Protein AF-A0A9J5XLP7-F1 (afdb_monomer_lite)

Foldseek 3Di:
DDDDPPPPVLVVLVVLLVVLVPDPDPVVNLVSLVPDQLPDLDLSSLVSLLSSLVSLLVCLVPPCVVPLLSLLVSLLNLLVSLLVNLVVVLPDDPPDPCPVSLVSSLVSLLSSLLSLLSSLLSLLVDALDPDPSSLVSVLSSLLSLLVSLVSLQVCLVVSPPCSVVSLVSSLSNLVSLLSSLLSLLVNDPLVVVVVVVVVVVVPPDPDDDSVNSSLSSLLSSLVSLLVQLLVCLVVVVPSVSSVVSSLVSNLVSLLSNLCVNVVVDLLLVSLLSLLCSLVVLLVVVCVQQVDPPHAQADLVNLLVSCVSSLVSLQSSLSSCLSCLVSCLVNVVSLVVSLVSLVVSLVVQCVDPSRVSNSVSSVPRPNVSSVSSVCSNQVDPVQDPVSVVVVVVVVPD

Sequence (396 aa):
MKKNSNSKSGRDLQSLVEAIKSSDVVENRVELLDELDFTCLDISQCKLNKTILHVAAKYLPSDISASLGQFLGLGAKAAVWCKKHLQMTLMSTQDSPEEEHSCLFYQLLLDLLGYSASIFAALTRYPIAVDKGLMSIIENFILEELNLIKDCILAVKAISSFGSDVQKIALEVLDALIRLCKVYSHGINWDSYLKMEEERKVMESEETDSADHVNKIMKFTVEKLCELGILAANDGGNLVSLINLSWKGVVNLLQLGKGSLAVKLNVGDIILTLISLANGSLRCATETWSSPLKEAVSAMEARRVFLPVKFYLINAVRIISQYPSEAFYVFKDIILSVIMISTFRIFLIKDEQLKFAGDAISEILEPTSFHMLNSFLNSAQVKSEQKFQILEWLFG

InterPro domains:
  IPR027902 Protein of unknown function DUF4487 [PF14868] (240-395)

Radius of gyration: 25.65 Å; chains: 1; bounding box: 80×45×67 Å

Structure (mmCIF, N/CA/C/O backbone):
data_AF-A0A9J5XLP7-F1
#
_entry.id   AF-A0A9J5XLP7-F1
#
loop_
_atom_site.group_PDB
_atom_site.id
_atom_site.type_symbol
_atom_site.label_atom_id
_atom_site.label_alt_id
_atom_site.label_comp_id
_atom_site.label_asym_id
_atom_site.label_entity_id
_atom_site.label_seq_id
_atom_site.pdbx_PDB_ins_code
_atom_site.Cartn_x
_atom_site.Cartn_y
_atom_site.Cartn_z
_atom_site.occupancy
_atom_site.B_iso_or_equiv
_atom_site.auth_seq_id
_atom_site.auth_comp_id
_atom_site.auth_asym_id
_atom_site.auth_atom_id
_atom_site.pdbx_PDB_model_num
ATOM 1 N N . MET A 1 1 ? 45.407 -32.196 -12.943 1.00 34.75 1 MET A N 1
ATOM 2 C CA . MET A 1 1 ? 45.695 -30.798 -13.339 1.00 34.75 1 MET A CA 1
ATOM 3 C C . MET A 1 1 ? 44.388 -30.131 -13.754 1.00 34.75 1 MET A C 1
ATOM 5 O O . MET A 1 1 ? 43.934 -30.338 -14.872 1.00 34.75 1 MET A O 1
ATOM 9 N N . LYS A 1 2 ? 43.732 -29.418 -12.828 1.00 30.59 2 LYS A N 1
ATOM 10 C CA . LYS A 1 2 ? 42.534 -28.613 -13.116 1.00 30.59 2 LYS A CA 1
ATOM 11 C C . LYS A 1 2 ? 42.984 -27.334 -13.834 1.00 30.59 2 LYS A C 1
ATOM 13 O O . LYS A 1 2 ? 43.807 -26.599 -13.297 1.00 30.59 2 LYS A O 1
ATOM 18 N N . LYS A 1 3 ? 42.501 -27.109 -15.060 1.00 29.84 3 LYS A N 1
ATOM 19 C CA . LYS A 1 3 ? 42.738 -25.874 -15.821 1.00 29.84 3 LYS A CA 1
ATOM 20 C C . LYS A 1 3 ? 41.876 -24.753 -15.234 1.00 29.84 3 LYS A C 1
ATOM 22 O O . LYS A 1 3 ? 40.657 -24.866 -15.218 1.00 29.84 3 LYS A O 1
ATOM 27 N N . ASN A 1 4 ? 42.539 -23.690 -14.785 1.00 32.94 4 ASN A N 1
ATOM 28 C CA . ASN A 1 4 ? 41.949 -22.397 -14.448 1.00 32.94 4 ASN A CA 1
ATOM 29 C C . ASN A 1 4 ? 41.184 -21.821 -15.650 1.00 32.94 4 ASN A C 1
ATOM 31 O O . ASN A 1 4 ? 41.800 -21.508 -16.668 1.00 32.94 4 ASN A O 1
ATOM 35 N N . SER A 1 5 ? 39.871 -21.633 -15.509 1.00 35.94 5 SER A N 1
ATOM 36 C CA . SER A 1 5 ? 39.011 -20.916 -16.463 1.00 35.94 5 SER A CA 1
ATOM 37 C C . SER A 1 5 ? 38.699 -19.465 -16.054 1.00 35.94 5 SER A C 1
ATOM 39 O O . SER A 1 5 ? 38.003 -18.774 -16.787 1.00 35.94 5 SER A O 1
ATOM 41 N N . ASN A 1 6 ? 39.247 -18.950 -14.945 1.00 37.62 6 ASN A N 1
ATOM 42 C CA . ASN A 1 6 ? 38.857 -17.641 -14.386 1.00 37.62 6 ASN A CA 1
ATOM 43 C C . ASN A 1 6 ? 39.620 -16.401 -14.909 1.00 37.62 6 ASN A C 1
ATOM 45 O O . ASN A 1 6 ? 39.414 -15.315 -14.383 1.00 37.62 6 ASN A O 1
ATOM 49 N N . SER A 1 7 ? 40.490 -16.497 -15.925 1.00 38.38 7 SER A N 1
ATOM 50 C CA . SER A 1 7 ? 41.328 -15.348 -16.356 1.00 38.38 7 SER A CA 1
ATOM 51 C C . SER A 1 7 ? 40.994 -14.736 -17.725 1.00 38.38 7 SER A C 1
ATOM 53 O O . SER A 1 7 ? 41.683 -13.804 -18.155 1.00 38.38 7 SER A O 1
ATOM 55 N N . LYS A 1 8 ? 39.962 -15.245 -18.417 1.00 35.22 8 LYS A N 1
ATOM 56 C CA . LYS A 1 8 ? 39.468 -14.667 -19.683 1.00 35.22 8 LYS A CA 1
ATOM 57 C C . LYS A 1 8 ? 38.352 -13.635 -19.475 1.00 35.22 8 LYS A C 1
ATOM 59 O O . LYS A 1 8 ? 38.455 -12.553 -20.031 1.00 35.22 8 LYS A O 1
ATOM 64 N N . SER A 1 9 ? 37.400 -13.907 -18.577 1.00 47.44 9 SER A N 1
ATOM 65 C CA . SER A 1 9 ? 36.249 -13.027 -18.298 1.00 47.44 9 SER A CA 1
ATOM 66 C C . SER A 1 9 ? 36.648 -11.576 -17.962 1.00 47.44 9 SER A C 1
ATOM 68 O O . SER A 1 9 ? 36.171 -10.638 -18.590 1.00 47.44 9 SER A O 1
ATOM 70 N N . GLY A 1 10 ? 37.618 -11.367 -17.061 1.00 38.34 10 GLY A N 1
ATOM 71 C CA . GLY A 1 10 ? 38.005 -10.018 -16.616 1.00 38.34 10 GLY A CA 1
ATOM 72 C C . GLY A 1 10 ? 38.679 -9.125 -17.671 1.00 38.34 10 GLY A C 1
ATOM 73 O O . GLY A 1 10 ? 38.619 -7.904 -17.553 1.00 38.34 10 GLY A O 1
ATOM 74 N N . ARG A 1 11 ? 39.319 -9.701 -18.701 1.00 43.03 11 ARG A N 1
ATOM 75 C CA . ARG A 1 11 ? 39.981 -8.920 -19.768 1.00 43.03 11 ARG A CA 1
ATOM 76 C C . ARG A 1 11 ? 38.990 -8.450 -20.826 1.00 43.03 11 ARG A C 1
ATOM 78 O O . ARG A 1 11 ? 39.068 -7.300 -21.248 1.00 43.03 11 ARG A O 1
ATOM 85 N N . ASP A 1 12 ? 38.043 -9.311 -21.178 1.00 53.69 12 ASP A N 1
ATOM 86 C CA . ASP A 1 12 ? 36.969 -8.975 -22.112 1.00 53.69 12 ASP A CA 1
ATOM 87 C C . ASP A 1 12 ? 36.039 -7.918 -21.475 1.00 53.69 12 ASP A C 1
ATOM 89 O O . ASP A 1 12 ? 35.707 -6.914 -22.103 1.00 53.69 12 ASP A O 1
ATOM 93 N N . LEU A 1 13 ? 35.767 -8.038 -20.169 1.00 49.53 13 LEU A N 1
ATOM 94 C CA . LEU A 1 13 ? 35.018 -7.058 -19.369 1.00 49.53 13 LEU A CA 1
ATOM 95 C C . LEU A 1 13 ? 35.656 -5.661 -19.326 1.00 49.53 13 LEU A C 1
ATOM 97 O O . LEU A 1 13 ? 34.969 -4.658 -19.516 1.00 49.53 13 LEU A O 1
ATOM 101 N N . GLN A 1 14 ? 36.967 -5.577 -19.090 1.00 51.94 14 GLN A N 1
ATOM 102 C CA . GLN A 1 14 ? 37.679 -4.297 -19.060 1.00 51.94 14 GLN A CA 1
ATOM 103 C C . GLN A 1 14 ? 37.631 -3.603 -20.431 1.00 51.94 14 GLN A C 1
ATOM 105 O O . GLN A 1 14 ? 37.423 -2.392 -20.499 1.00 51.94 14 GLN A O 1
ATOM 110 N N . SER A 1 15 ? 37.747 -4.377 -21.515 1.00 56.16 15 SER A N 1
ATOM 111 C CA . SER A 1 15 ? 37.652 -3.856 -22.881 1.00 56.16 15 SER A CA 1
ATOM 112 C C . SER A 1 15 ? 36.250 -3.337 -23.224 1.00 56.16 15 SER A C 1
ATOM 114 O O . SER A 1 15 ? 36.130 -2.297 -23.865 1.00 56.16 15 SER A O 1
ATOM 116 N N . LEU A 1 16 ? 35.193 -3.981 -22.716 1.00 52.00 16 LEU A N 1
ATOM 117 C CA . LEU A 1 16 ? 33.805 -3.523 -22.850 1.00 52.00 16 LEU A CA 1
ATOM 118 C C . LEU A 1 16 ? 33.543 -2.235 -22.061 1.00 52.00 16 LEU A C 1
ATOM 120 O O . LEU A 1 16 ? 32.919 -1.313 -22.575 1.00 52.00 16 LEU A O 1
ATOM 124 N N . VAL A 1 17 ? 34.072 -2.112 -20.840 1.00 53.03 17 VAL A N 1
ATOM 125 C CA . VAL A 1 17 ? 33.991 -0.862 -20.060 1.00 53.03 17 VAL A CA 1
ATOM 126 C C . VAL A 1 17 ? 34.725 0.280 -20.762 1.00 53.03 17 VAL A C 1
ATOM 128 O O . VAL A 1 17 ? 34.248 1.416 -20.762 1.00 53.03 17 VAL A O 1
ATOM 131 N N . GLU A 1 18 ? 35.882 0.004 -21.360 1.00 60.38 18 GLU A N 1
ATOM 132 C CA . GLU A 1 18 ? 36.626 0.981 -22.158 1.00 60.38 18 GLU A CA 1
ATOM 133 C C . GLU A 1 18 ? 35.895 1.329 -23.463 1.00 60.38 18 GLU A C 1
ATOM 135 O O . GLU A 1 18 ? 35.870 2.501 -23.839 1.00 60.38 18 GLU A O 1
ATOM 140 N N . ALA A 1 19 ? 35.203 0.376 -24.093 1.00 55.38 19 ALA A N 1
ATOM 141 C CA . ALA A 1 19 ? 34.330 0.614 -25.244 1.00 55.38 19 ALA A CA 1
ATOM 142 C C . ALA A 1 19 ? 33.112 1.491 -24.883 1.00 55.38 19 ALA A C 1
ATOM 144 O O . ALA A 1 19 ? 32.826 2.464 -25.578 1.00 55.38 19 ALA A O 1
ATOM 145 N N . ILE A 1 20 ? 32.455 1.235 -23.744 1.00 54.84 20 ILE A N 1
ATOM 146 C CA . ILE A 1 20 ? 31.345 2.060 -23.224 1.00 54.84 20 ILE A CA 1
ATOM 147 C C . ILE A 1 20 ? 31.816 3.494 -22.935 1.00 54.84 20 ILE A C 1
ATOM 149 O O . ILE A 1 20 ? 31.089 4.455 -23.188 1.00 54.84 20 ILE A O 1
ATOM 153 N N . LYS A 1 21 ? 33.042 3.654 -22.420 1.00 57.31 21 LYS A N 1
ATOM 154 C CA . LYS A 1 21 ? 33.645 4.967 -22.138 1.00 57.31 21 LYS A CA 1
ATOM 155 C C . LYS A 1 21 ? 34.105 5.717 -23.395 1.00 57.31 21 LYS A C 1
ATOM 157 O O . LYS A 1 21 ? 34.134 6.944 -23.348 1.00 57.31 21 LYS A O 1
ATOM 162 N N . SER A 1 22 ? 34.483 5.012 -24.464 1.00 57.22 22 SER A N 1
ATOM 163 C CA . SER A 1 22 ? 35.089 5.586 -25.682 1.00 57.22 22 SER A CA 1
ATOM 164 C C . SER A 1 22 ? 34.135 5.748 -26.869 1.00 57.22 22 SER A C 1
ATOM 166 O O . SER A 1 22 ? 34.460 6.473 -27.802 1.00 57.22 22 SER A O 1
ATOM 168 N N . SER A 1 23 ? 32.964 5.107 -26.858 1.00 51.25 23 SER A N 1
ATOM 169 C CA . SER A 1 23 ? 31.968 5.237 -27.929 1.00 51.25 23 SER A CA 1
ATOM 170 C C . SER A 1 23 ? 31.272 6.600 -27.869 1.00 51.25 23 SER A C 1
ATOM 172 O O . SER A 1 23 ? 30.665 6.909 -26.852 1.00 51.25 23 SER A O 1
ATOM 174 N N . ASP A 1 24 ? 31.311 7.423 -28.918 1.00 48.69 24 ASP A N 1
ATOM 175 C CA . ASP A 1 24 ? 30.721 8.781 -28.932 1.00 48.69 24 ASP A CA 1
ATOM 176 C C . ASP A 1 24 ? 29.215 8.829 -29.285 1.00 48.69 24 ASP A C 1
ATOM 178 O O . ASP A 1 24 ? 28.616 9.905 -29.302 1.00 48.69 24 ASP A O 1
ATOM 182 N N . VAL A 1 25 ? 28.567 7.679 -29.519 1.00 53.34 25 VAL A N 1
ATOM 183 C CA . VAL A 1 25 ? 27.153 7.591 -29.938 1.00 53.34 25 VAL A CA 1
ATOM 184 C C . VAL A 1 25 ? 26.311 6.894 -28.861 1.00 53.34 25 VAL A C 1
ATOM 186 O O . VAL A 1 25 ? 26.647 5.798 -28.416 1.00 53.34 25 VAL A O 1
ATOM 189 N N . VAL A 1 26 ? 25.212 7.530 -28.431 1.00 49.50 26 VAL A N 1
ATOM 190 C CA . VAL A 1 26 ? 24.311 7.031 -27.367 1.00 49.50 26 VAL A CA 1
ATOM 191 C C . VAL A 1 26 ? 23.694 5.674 -27.730 1.00 49.50 26 VAL A C 1
ATOM 193 O O . VAL A 1 26 ? 23.636 4.798 -26.874 1.00 49.50 26 VAL A O 1
ATOM 196 N N . GLU A 1 27 ? 23.318 5.468 -28.993 1.00 48.59 27 GLU A N 1
ATOM 197 C CA . GLU A 1 27 ? 22.730 4.214 -29.498 1.00 48.59 27 GLU A CA 1
ATOM 198 C C . GLU A 1 27 ? 23.698 3.024 -29.357 1.00 48.59 27 GLU A C 1
ATOM 200 O O . GLU A 1 27 ? 23.343 2.009 -28.763 1.00 48.59 27 GLU A O 1
ATOM 205 N N . ASN A 1 28 ? 24.967 3.197 -29.746 1.00 53.31 28 ASN A N 1
ATOM 206 C CA . ASN A 1 28 ? 25.999 2.158 -29.608 1.00 53.31 28 ASN A CA 1
ATOM 207 C C . ASN A 1 28 ? 26.301 1.807 -28.140 1.00 53.31 28 ASN A C 1
ATOM 209 O O . ASN A 1 28 ? 26.688 0.684 -27.834 1.00 53.31 28 ASN A O 1
ATOM 213 N N . ARG A 1 29 ? 26.162 2.761 -27.206 1.00 56.03 29 ARG A N 1
ATOM 214 C CA . ARG A 1 29 ? 26.349 2.489 -25.767 1.00 56.03 29 ARG A CA 1
ATOM 215 C C . ARG A 1 29 ? 25.221 1.643 -25.209 1.00 56.03 29 ARG A C 1
ATOM 217 O O . ARG A 1 29 ? 25.452 0.860 -24.302 1.00 56.03 29 ARG A O 1
ATOM 224 N N . VAL A 1 30 ? 24.019 1.829 -25.730 1.00 52.38 30 VAL A N 1
ATOM 225 C CA . VAL A 1 30 ? 22.803 1.181 -25.265 1.00 52.38 30 VAL A CA 1
ATOM 226 C C . VAL A 1 30 ? 22.701 -0.263 -25.771 1.00 52.38 30 VAL A C 1
ATOM 228 O O . VAL A 1 30 ? 22.331 -1.137 -24.994 1.00 52.38 30 VAL A O 1
ATOM 231 N N . GLU A 1 31 ? 23.130 -0.548 -27.003 1.00 52.91 31 GLU A N 1
ATOM 232 C CA . GLU A 1 31 ? 23.274 -1.933 -27.489 1.00 52.91 31 GLU A CA 1
ATOM 233 C C . GLU A 1 31 ? 24.318 -2.717 -26.679 1.00 52.91 31 GLU A C 1
ATOM 235 O O . GLU A 1 31 ? 24.058 -3.839 -26.249 1.00 52.91 31 GLU A O 1
ATOM 240 N N . LEU A 1 32 ? 25.459 -2.091 -26.357 1.00 55.84 32 LEU A N 1
ATOM 241 C CA . LEU A 1 32 ? 26.479 -2.692 -25.487 1.00 55.84 32 LEU A CA 1
ATOM 242 C C . LEU A 1 32 ? 25.958 -2.968 -24.067 1.00 55.84 32 LEU A C 1
ATOM 244 O O . LEU A 1 32 ? 26.428 -3.895 -23.415 1.00 55.84 32 LEU A O 1
ATOM 248 N N . LEU A 1 33 ? 24.998 -2.176 -23.577 1.00 56.09 33 LEU A N 1
ATOM 249 C CA . LEU A 1 33 ? 24.335 -2.403 -22.289 1.00 56.09 33 LEU A CA 1
ATOM 250 C C . LEU A 1 33 ? 23.369 -3.592 -22.328 1.00 56.09 33 LEU A C 1
ATOM 252 O O . LEU A 1 33 ? 23.168 -4.235 -21.297 1.00 56.09 33 LEU A O 1
ATOM 256 N N . ASP A 1 34 ? 22.797 -3.901 -23.492 1.00 53.22 34 ASP A N 1
ATOM 257 C CA . ASP A 1 34 ? 21.880 -5.025 -23.665 1.00 53.22 34 ASP A CA 1
ATOM 258 C C . ASP A 1 34 ? 22.597 -6.379 -23.759 1.00 53.22 34 ASP A C 1
ATOM 260 O O . ASP A 1 34 ? 22.034 -7.383 -23.311 1.00 53.22 34 ASP A O 1
ATOM 264 N N . GLU A 1 35 ? 23.841 -6.390 -24.256 1.00 54.59 35 GLU A N 1
ATOM 265 C CA . GLU A 1 35 ? 24.735 -7.560 -24.316 1.00 54.59 35 GLU A CA 1
ATOM 266 C C . GLU A 1 35 ? 25.366 -7.936 -22.961 1.00 54.59 35 GLU A C 1
ATOM 268 O O . GLU A 1 35 ? 25.962 -9.008 -22.819 1.00 54.59 35 GLU A O 1
ATOM 273 N N . LEU A 1 36 ? 25.253 -7.072 -21.946 1.00 59.09 36 LEU A N 1
ATOM 274 C CA . LEU A 1 36 ? 25.830 -7.311 -20.624 1.00 59.09 36 LEU A CA 1
ATOM 275 C C . LEU A 1 36 ? 24.938 -8.253 -19.814 1.00 59.09 36 LEU A C 1
ATOM 277 O O . LEU A 1 36 ? 24.008 -7.851 -19.115 1.00 59.09 36 LEU A O 1
ATOM 281 N N . ASP A 1 37 ? 25.255 -9.539 -19.912 1.00 60.75 37 ASP A N 1
ATOM 282 C CA . ASP A 1 37 ? 24.559 -10.592 -19.190 1.00 60.75 37 ASP A CA 1
ATOM 283 C C . ASP A 1 37 ? 24.890 -10.551 -17.687 1.00 60.75 37 ASP A C 1
ATOM 285 O O . ASP A 1 37 ? 26.028 -10.727 -17.242 1.00 60.75 37 ASP A O 1
ATOM 289 N N . PHE A 1 38 ? 23.858 -10.334 -16.872 1.00 66.12 38 PHE A N 1
ATOM 290 C CA . PHE A 1 38 ? 23.923 -10.295 -15.411 1.00 66.12 38 PHE A CA 1
ATOM 291 C C . PHE A 1 38 ? 23.969 -11.721 -14.820 1.00 66.12 38 PHE A C 1
ATOM 293 O O . PHE A 1 38 ? 23.089 -12.130 -14.062 1.00 66.12 38 PHE A O 1
ATOM 300 N N . THR A 1 39 ? 24.955 -12.537 -15.197 1.00 64.75 39 THR A N 1
ATOM 301 C CA . THR A 1 39 ? 24.981 -13.970 -14.830 1.00 64.75 39 THR A CA 1
ATOM 302 C C . THR A 1 39 ? 25.849 -14.288 -13.614 1.00 64.75 39 THR A C 1
ATOM 304 O O . THR A 1 39 ? 25.621 -15.296 -12.948 1.00 64.75 39 THR A O 1
ATOM 307 N N . CYS A 1 40 ? 26.836 -13.443 -13.309 1.00 68.38 40 CYS A N 1
ATOM 308 C CA . CYS A 1 40 ? 27.784 -13.643 -12.209 1.00 68.38 40 CYS A CA 1
ATOM 309 C C . CYS A 1 40 ? 27.429 -12.782 -10.986 1.00 68.38 40 CYS A C 1
ATOM 311 O O . CYS A 1 40 ? 26.752 -11.763 -11.099 1.00 68.38 40 CYS A O 1
ATOM 313 N N . LEU A 1 41 ? 27.885 -13.192 -9.802 1.00 76.88 41 LEU A N 1
ATOM 314 C CA . LEU A 1 41 ? 27.605 -12.520 -8.519 1.00 76.88 41 LEU A CA 1
ATOM 315 C C . LEU A 1 41 ? 28.893 -12.228 -7.754 1.00 76.88 41 LEU A C 1
ATOM 317 O O . LEU A 1 41 ? 28.895 -12.150 -6.535 1.00 76.88 41 LEU A O 1
ATOM 321 N N . ASP A 1 42 ? 30.015 -12.159 -8.460 1.00 81.00 42 ASP A N 1
ATOM 322 C CA . ASP A 1 42 ? 31.287 -11.829 -7.842 1.00 81.00 42 ASP A CA 1
ATOM 323 C C . ASP A 1 42 ? 31.488 -10.308 -7.757 1.00 81.00 42 ASP A C 1
ATOM 325 O O . ASP A 1 42 ? 30.785 -9.500 -8.376 1.00 81.00 42 ASP A O 1
ATOM 329 N N . ILE A 1 43 ? 32.515 -9.916 -7.006 1.00 83.38 43 ILE A N 1
ATOM 330 C CA . ILE A 1 43 ? 32.870 -8.512 -6.807 1.00 83.38 43 ILE A CA 1
ATOM 331 C C . ILE A 1 43 ? 33.185 -7.779 -8.121 1.00 83.38 43 ILE A C 1
ATOM 333 O O . ILE A 1 43 ? 32.970 -6.570 -8.214 1.00 83.38 43 ILE A O 1
ATOM 337 N N . SER A 1 44 ? 33.689 -8.478 -9.143 1.00 83.62 44 SER A N 1
ATOM 338 C CA . SER A 1 44 ? 34.012 -7.866 -10.434 1.00 83.62 44 SER A CA 1
ATOM 339 C C . SER A 1 44 ? 32.742 -7.509 -11.202 1.00 83.62 44 SER A C 1
ATOM 341 O O . SER A 1 44 ? 32.637 -6.391 -11.714 1.00 83.62 44 SER A O 1
ATOM 343 N N . GLN A 1 45 ? 31.736 -8.385 -11.160 1.00 83.56 45 GLN A N 1
ATOM 344 C CA . GLN A 1 45 ? 30.424 -8.123 -11.732 1.00 83.56 45 GLN A CA 1
ATOM 345 C C . GLN A 1 45 ? 29.706 -6.989 -10.990 1.00 83.56 45 GLN A C 1
ATOM 347 O O . GLN A 1 45 ? 29.136 -6.111 -11.632 1.00 83.56 45 GLN A O 1
ATOM 352 N N . CYS A 1 46 ? 29.798 -6.924 -9.657 1.00 87.06 46 CYS A N 1
ATOM 353 C CA . CYS A 1 46 ? 29.283 -5.783 -8.888 1.00 87.06 46 CYS A CA 1
ATOM 354 C C . CYS A 1 46 ? 29.886 -4.445 -9.349 1.00 87.06 46 CYS A C 1
ATOM 356 O O . CYS A 1 46 ? 29.157 -3.476 -9.568 1.00 87.06 46 CYS A O 1
ATOM 358 N N . LYS A 1 47 ? 31.215 -4.377 -9.532 1.00 86.88 47 LYS A N 1
ATOM 359 C CA . LYS A 1 47 ? 31.900 -3.155 -10.006 1.00 86.88 47 LYS A CA 1
ATOM 360 C C . LYS A 1 47 ? 31.456 -2.771 -11.418 1.00 86.88 47 LYS A C 1
ATOM 362 O O . LYS A 1 47 ? 31.260 -1.583 -11.698 1.00 86.88 47 LYS A O 1
ATOM 367 N N . LEU A 1 48 ? 31.286 -3.764 -12.288 1.00 84.62 48 LEU A N 1
ATOM 368 C CA . LEU A 1 48 ? 30.805 -3.563 -13.648 1.00 84.62 48 LEU A CA 1
ATOM 369 C C . LEU A 1 48 ? 29.379 -3.004 -13.654 1.00 84.62 48 LEU A C 1
ATOM 371 O O . LEU A 1 48 ? 29.158 -1.919 -14.189 1.00 84.62 48 LEU A O 1
ATOM 375 N N . ASN A 1 49 ? 28.443 -3.706 -13.015 1.00 87.00 49 ASN A N 1
ATOM 376 C CA . ASN A 1 49 ? 27.027 -3.336 -12.953 1.00 87.00 49 ASN A CA 1
ATOM 377 C C . ASN A 1 49 ? 26.845 -1.927 -12.385 1.00 87.00 49 ASN A C 1
ATOM 379 O O . ASN A 1 49 ? 26.062 -1.134 -12.902 1.00 87.00 49 ASN A O 1
ATOM 383 N N . LYS A 1 50 ? 27.643 -1.574 -11.374 1.00 88.50 50 LYS A N 1
ATOM 384 C CA . LYS A 1 50 ? 27.656 -0.227 -10.802 1.00 88.50 50 LYS A CA 1
ATOM 385 C C . LYS A 1 50 ? 28.111 0.828 -11.803 1.00 88.50 50 LYS A C 1
ATOM 387 O O . LYS A 1 50 ? 27.503 1.888 -11.915 1.00 88.50 50 LYS A O 1
ATOM 392 N N . THR A 1 51 ? 29.173 0.543 -12.553 1.00 87.31 51 THR A N 1
ATOM 393 C CA . THR A 1 51 ? 29.677 1.456 -13.590 1.00 87.31 51 THR A CA 1
ATOM 394 C C . THR A 1 51 ? 28.644 1.656 -14.696 1.00 87.31 51 THR A C 1
ATOM 396 O O . THR A 1 51 ? 28.403 2.788 -15.108 1.00 87.31 51 THR A O 1
ATOM 399 N N . ILE A 1 52 ? 28.007 0.570 -15.133 1.00 84.62 52 ILE A N 1
ATOM 400 C CA . ILE A 1 52 ? 26.920 0.570 -16.113 1.00 84.62 52 ILE A CA 1
ATOM 401 C C . ILE A 1 52 ? 25.767 1.469 -15.655 1.00 84.62 52 ILE A C 1
ATOM 403 O O . ILE A 1 52 ? 25.394 2.392 -16.380 1.00 84.62 52 ILE A O 1
ATOM 407 N N . LEU A 1 53 ? 25.240 1.248 -14.446 1.00 87.56 53 LEU A N 1
ATOM 408 C CA . LEU A 1 53 ? 24.119 2.032 -13.923 1.00 87.56 53 LEU A CA 1
ATOM 409 C C . LEU A 1 53 ? 24.476 3.510 -13.774 1.00 87.56 53 LEU A C 1
ATOM 411 O O . LEU A 1 53 ? 23.673 4.366 -14.133 1.00 87.56 53 LEU A O 1
ATOM 415 N N . HIS A 1 54 ? 25.692 3.836 -13.331 1.00 86.75 54 HIS A N 1
ATOM 416 C CA . HIS A 1 54 ? 26.146 5.225 -13.270 1.00 86.75 54 HIS A CA 1
ATOM 417 C C . HIS A 1 54 ? 26.215 5.897 -14.642 1.00 86.75 54 HIS A C 1
ATOM 419 O O . HIS A 1 54 ? 25.836 7.063 -14.775 1.00 86.75 54 HIS A O 1
ATOM 425 N N . VAL A 1 55 ? 26.695 5.187 -15.667 1.00 84.12 55 VAL A N 1
ATOM 426 C CA . VAL A 1 55 ? 26.683 5.702 -17.039 1.00 84.12 55 VAL A CA 1
ATOM 427 C C . VAL A 1 55 ? 25.239 5.927 -17.479 1.00 84.12 55 VAL A C 1
ATOM 429 O O . VAL A 1 55 ? 24.912 7.030 -17.909 1.00 84.12 55 VAL A O 1
ATOM 432 N N . ALA A 1 56 ? 24.356 4.945 -17.295 1.00 84.12 56 ALA A N 1
ATOM 433 C CA . ALA A 1 56 ? 22.953 5.065 -17.674 1.00 84.12 56 ALA A CA 1
ATOM 434 C C . ALA A 1 56 ? 22.250 6.242 -16.968 1.00 84.12 56 ALA A C 1
ATOM 436 O O . ALA A 1 56 ? 21.625 7.077 -17.623 1.00 84.12 56 ALA A O 1
ATOM 437 N N . ALA A 1 57 ? 22.427 6.373 -15.652 1.00 86.62 57 ALA A N 1
ATOM 438 C CA . ALA A 1 57 ? 21.870 7.459 -14.848 1.00 86.62 57 ALA A CA 1
ATOM 439 C C . ALA A 1 57 ? 22.349 8.843 -15.309 1.00 86.62 57 ALA A C 1
ATOM 441 O O . ALA A 1 57 ? 21.572 9.795 -15.310 1.00 86.62 57 ALA A O 1
ATOM 442 N N . LYS A 1 58 ? 23.608 8.965 -15.750 1.00 84.88 58 LYS A N 1
ATOM 443 C CA . LYS A 1 58 ? 24.157 10.220 -16.284 1.00 84.88 58 LYS A CA 1
ATOM 444 C C . LYS A 1 58 ? 23.484 10.650 -17.591 1.00 84.88 58 LYS A C 1
ATOM 446 O O . LYS A 1 58 ? 23.364 11.849 -17.833 1.00 84.88 58 LYS A O 1
ATOM 451 N N . TYR A 1 59 ? 23.076 9.701 -18.433 1.00 80.12 59 TYR A N 1
ATOM 452 C CA . TYR A 1 59 ? 22.463 9.992 -19.734 1.00 80.12 59 TYR A CA 1
ATOM 453 C C . TYR A 1 59 ? 20.940 10.129 -19.676 1.00 80.12 59 TYR A C 1
ATOM 455 O O . TYR A 1 59 ? 20.375 10.804 -20.533 1.00 80.12 59 TYR A O 1
ATOM 463 N N . LEU A 1 60 ? 20.299 9.602 -18.630 1.00 78.12 60 LEU A N 1
ATOM 464 C CA . LEU A 1 60 ? 18.851 9.668 -18.424 1.00 78.12 60 LEU A CA 1
ATOM 465 C C . LEU A 1 60 ? 18.227 11.087 -18.503 1.00 78.12 60 LEU A C 1
ATOM 467 O O . LEU A 1 60 ? 17.113 11.201 -19.006 1.00 78.12 60 LEU A O 1
ATOM 471 N N . PRO A 1 61 ? 18.880 12.181 -18.052 1.00 71.25 61 PRO A N 1
ATOM 472 C CA . PRO A 1 61 ? 18.328 13.537 -18.166 1.00 71.25 61 PRO A CA 1
ATOM 473 C C . PRO A 1 61 ? 18.364 14.139 -19.581 1.00 71.25 61 PRO A C 1
ATOM 475 O O . PRO A 1 61 ? 17.788 15.207 -19.784 1.00 71.25 61 PRO A O 1
ATOM 478 N N . SER A 1 62 ? 19.070 13.510 -20.526 1.00 71.56 62 SER A N 1
ATOM 479 C CA . SER A 1 62 ? 19.109 13.937 -21.936 1.00 71.56 62 SER A CA 1
ATOM 480 C C . SER A 1 62 ? 17.776 13.601 -22.627 1.00 71.56 62 SER A C 1
ATOM 482 O O . SER A 1 62 ? 16.938 12.924 -22.037 1.00 71.56 62 SER A O 1
ATOM 484 N N . ASP A 1 63 ? 17.526 14.064 -23.855 1.00 65.06 63 ASP A N 1
ATOM 485 C CA . ASP A 1 63 ? 16.339 13.625 -24.614 1.00 65.06 63 ASP A CA 1
ATOM 486 C C . ASP A 1 63 ? 16.432 12.111 -24.894 1.00 65.06 63 ASP A C 1
ATOM 488 O O . ASP A 1 63 ? 17.139 11.668 -25.797 1.00 65.06 63 ASP A O 1
ATOM 492 N N . ILE A 1 64 ? 15.784 11.314 -24.038 1.00 65.06 64 ILE A N 1
ATOM 493 C CA . ILE A 1 64 ? 15.824 9.844 -24.040 1.00 65.06 64 ILE A CA 1
ATOM 494 C C . ILE A 1 64 ? 14.679 9.224 -24.841 1.00 65.06 64 ILE A C 1
ATOM 496 O O . ILE A 1 64 ? 14.516 8.009 -24.802 1.00 65.06 64 ILE A O 1
ATOM 500 N N . SER A 1 65 ? 13.875 10.015 -25.556 1.00 66.50 65 SER A N 1
ATOM 501 C CA . SER A 1 65 ? 12.682 9.512 -26.257 1.00 66.50 65 SER A CA 1
ATOM 502 C C . SER A 1 65 ? 12.982 8.316 -27.174 1.00 66.50 65 SER A C 1
ATOM 504 O O . SER A 1 65 ? 12.230 7.344 -27.169 1.00 66.50 65 SER A O 1
ATOM 506 N N . ALA A 1 66 ? 14.121 8.334 -27.873 1.00 68.94 66 ALA A N 1
ATOM 507 C CA . ALA A 1 66 ? 14.561 7.252 -28.758 1.00 68.94 66 ALA A CA 1
ATOM 508 C C . ALA A 1 66 ? 15.196 6.039 -28.040 1.00 68.94 66 ALA A C 1
ATOM 510 O O . ALA A 1 66 ? 15.316 4.977 -28.642 1.00 68.94 66 ALA A O 1
ATOM 511 N N . SER A 1 67 ? 15.611 6.182 -26.774 1.00 78.12 67 SER A N 1
ATOM 512 C CA . SER A 1 67 ? 16.368 5.159 -26.021 1.00 78.12 67 SER A CA 1
ATOM 513 C C . SER A 1 67 ? 15.693 4.701 -24.717 1.00 78.12 67 SER A C 1
ATOM 515 O O . SER A 1 67 ? 16.262 3.957 -23.913 1.00 78.12 67 SER A O 1
ATOM 517 N N . LEU A 1 68 ? 14.460 5.156 -24.480 1.00 82.19 68 LEU A N 1
ATOM 518 C CA . LEU A 1 68 ? 13.721 4.920 -23.244 1.00 82.19 68 LEU A CA 1
ATOM 519 C C . LEU A 1 68 ? 13.486 3.427 -22.986 1.00 82.19 68 LEU A C 1
ATOM 521 O O . LEU A 1 68 ? 13.639 2.974 -21.852 1.00 82.19 68 LEU A O 1
ATOM 525 N N . GLY A 1 69 ? 13.162 2.660 -24.031 1.00 84.56 69 GLY A N 1
ATOM 526 C CA . GLY A 1 69 ? 12.941 1.217 -23.930 1.00 84.56 69 GLY A CA 1
ATOM 527 C C . GLY A 1 69 ? 14.156 0.477 -23.373 1.00 84.56 69 GLY A C 1
ATOM 528 O O . GLY A 1 69 ? 14.012 -0.395 -22.520 1.00 84.56 69 GLY A O 1
ATOM 529 N N . GLN A 1 70 ? 15.362 0.868 -23.774 1.00 85.00 70 GLN A N 1
ATOM 530 C CA . GLN A 1 70 ? 16.578 0.200 -23.329 1.00 85.00 70 GLN A CA 1
ATOM 531 C C . GLN A 1 70 ? 17.008 0.625 -21.921 1.00 85.00 70 GLN A C 1
ATOM 533 O O . GLN A 1 70 ? 17.483 -0.209 -21.156 1.00 85.00 70 GLN A O 1
ATOM 538 N N . PHE A 1 71 ? 16.781 1.883 -21.523 1.00 87.56 71 PHE A N 1
ATOM 539 C CA . PHE A 1 71 ? 16.960 2.290 -20.123 1.00 87.56 71 PHE A CA 1
ATOM 540 C C . PHE A 1 71 ? 16.029 1.504 -19.187 1.00 87.56 71 PHE A C 1
ATOM 542 O O . PHE A 1 71 ? 16.458 1.000 -18.148 1.00 87.56 71 PHE A O 1
ATOM 549 N N . LEU A 1 72 ? 14.766 1.332 -19.582 1.00 90.75 72 LEU A N 1
ATOM 550 C CA . LEU A 1 72 ? 13.809 0.510 -18.839 1.00 90.75 72 LEU A CA 1
ATOM 551 C C . LEU A 1 72 ? 14.226 -0.967 -18.806 1.00 90.75 72 LEU A C 1
ATOM 553 O O . LEU A 1 72 ? 14.177 -1.595 -17.749 1.00 90.75 72 LEU A O 1
ATOM 557 N N . GLY A 1 73 ? 14.671 -1.511 -19.942 1.00 90.19 73 GLY A N 1
ATOM 558 C CA . GLY A 1 73 ? 15.174 -2.881 -20.048 1.00 90.19 73 GLY A CA 1
ATOM 559 C C . GLY A 1 73 ? 16.380 -3.135 -19.142 1.00 90.19 73 GLY A C 1
ATOM 560 O O . GLY A 1 73 ? 16.399 -4.124 -18.405 1.00 90.19 73 GLY A O 1
ATOM 561 N N . LEU A 1 74 ? 17.344 -2.209 -19.123 1.00 89.50 74 LEU A N 1
ATOM 562 C CA . LEU A 1 74 ? 18.490 -2.242 -18.216 1.00 89.50 74 LEU A CA 1
ATOM 563 C C . LEU A 1 74 ? 18.042 -2.221 -16.752 1.00 89.50 74 LEU A C 1
ATOM 565 O O . LEU A 1 74 ? 18.500 -3.049 -15.966 1.00 89.50 74 LEU A O 1
ATOM 569 N N . GLY A 1 75 ? 17.139 -1.303 -16.394 1.00 92.62 75 GLY A N 1
ATOM 570 C CA . GLY A 1 75 ? 16.583 -1.213 -15.045 1.00 92.62 75 GLY A CA 1
ATOM 571 C C . GLY A 1 75 ? 15.922 -2.520 -14.605 1.00 92.62 75 GLY A C 1
ATOM 572 O O . GLY A 1 75 ? 16.193 -3.007 -13.511 1.00 92.62 75 GLY A O 1
ATOM 573 N N . ALA A 1 76 ? 15.131 -3.148 -15.481 1.00 94.19 76 ALA A N 1
ATOM 574 C CA . ALA A 1 76 ? 14.451 -4.408 -15.185 1.00 94.19 76 ALA A CA 1
ATOM 575 C C . ALA A 1 76 ? 15.445 -5.564 -14.978 1.00 94.19 76 ALA A C 1
ATOM 577 O O . ALA A 1 76 ? 15.354 -6.300 -13.994 1.00 94.19 76 ALA A O 1
ATOM 578 N N . LYS A 1 77 ? 16.440 -5.699 -15.868 1.00 91.94 77 LYS A N 1
ATOM 579 C CA . LYS A 1 77 ? 17.514 -6.701 -15.740 1.00 91.94 77 LYS A CA 1
ATOM 580 C C . LYS A 1 77 ? 18.303 -6.505 -14.441 1.00 91.94 77 LYS A C 1
ATOM 582 O O . LYS A 1 77 ? 18.543 -7.471 -13.712 1.00 91.94 77 LYS A O 1
ATOM 587 N N . ALA A 1 78 ? 18.658 -5.259 -14.126 1.00 92.56 78 ALA A N 1
ATOM 588 C CA . ALA A 1 78 ? 19.362 -4.911 -12.899 1.00 92.56 78 ALA A CA 1
ATOM 589 C C . ALA A 1 78 ? 18.521 -5.225 -11.652 1.00 92.56 78 ALA A C 1
ATOM 591 O O . ALA A 1 78 ? 19.060 -5.785 -10.699 1.00 92.56 78 ALA A O 1
ATOM 592 N N . ALA A 1 79 ? 17.208 -4.966 -11.672 1.00 95.75 79 ALA A N 1
ATOM 593 C CA . ALA A 1 79 ? 16.309 -5.291 -10.566 1.00 95.75 79 ALA A CA 1
ATOM 594 C C . ALA A 1 79 ? 16.241 -6.797 -10.287 1.00 95.75 79 ALA A C 1
ATOM 596 O O . ALA A 1 79 ? 16.427 -7.229 -9.146 1.00 95.75 79 ALA A O 1
ATOM 597 N N . VAL A 1 80 ? 16.081 -7.611 -11.335 1.00 94.25 80 VAL A N 1
ATOM 598 C CA . VAL A 1 80 ? 16.095 -9.078 -11.228 1.00 94.25 80 VAL A CA 1
ATOM 599 C C . VAL A 1 80 ? 17.428 -9.582 -10.673 1.00 94.25 80 VAL A C 1
ATOM 601 O O . VAL A 1 80 ? 17.455 -10.473 -9.818 1.00 94.25 80 VAL A O 1
ATOM 604 N N . TRP A 1 81 ? 18.546 -9.027 -11.145 1.00 93.62 81 TRP A N 1
ATOM 605 C CA . TRP A 1 81 ? 19.866 -9.417 -10.663 1.00 93.62 81 TRP A CA 1
ATOM 606 C C . TRP A 1 81 ? 20.091 -9.009 -9.206 1.00 93.62 81 TRP A C 1
ATOM 608 O O . TRP A 1 81 ? 20.493 -9.848 -8.401 1.00 93.62 81 TRP A O 1
ATOM 618 N N . CYS A 1 82 ? 19.772 -7.765 -8.841 1.00 94.69 82 CYS A N 1
ATOM 619 C CA . CYS A 1 82 ? 19.890 -7.264 -7.473 1.00 94.69 82 CYS A CA 1
ATOM 620 C C . CYS A 1 82 ? 19.026 -8.071 -6.508 1.00 94.69 82 CYS A C 1
ATOM 622 O O . CYS A 1 82 ? 19.485 -8.397 -5.419 1.00 94.69 82 CYS A O 1
ATOM 624 N N . LYS A 1 83 ? 17.821 -8.472 -6.919 1.00 94.25 83 LYS A N 1
ATOM 625 C CA . LYS A 1 83 ? 16.954 -9.352 -6.134 1.00 94.25 83 LYS A CA 1
ATOM 626 C C . LYS A 1 83 ? 17.618 -10.698 -5.841 1.00 94.25 83 LYS A C 1
ATOM 628 O O . LYS A 1 83 ? 17.670 -11.122 -4.688 1.00 94.25 83 LYS A O 1
ATOM 633 N N . LYS A 1 84 ? 18.147 -11.366 -6.872 1.00 91.56 84 LYS A N 1
ATOM 634 C CA . LYS A 1 84 ? 18.858 -12.645 -6.706 1.00 91.56 84 LYS A CA 1
ATOM 635 C C . LYS A 1 84 ? 20.078 -12.471 -5.806 1.00 91.56 84 LYS A C 1
ATOM 637 O O . LYS A 1 84 ? 20.276 -13.252 -4.880 1.00 91.56 84 LYS A O 1
ATOM 642 N N . HIS A 1 85 ? 20.876 -11.438 -6.059 1.00 91.19 85 HIS A N 1
ATOM 643 C CA . HIS A 1 85 ? 22.085 -11.178 -5.293 1.00 91.19 85 HIS A CA 1
ATOM 644 C C . HIS A 1 85 ? 21.762 -10.892 -3.825 1.00 91.19 85 HIS A C 1
ATOM 646 O O . HIS A 1 85 ? 22.340 -11.536 -2.960 1.00 91.19 85 HIS A O 1
ATOM 652 N N . LEU A 1 86 ? 20.756 -10.061 -3.538 1.00 92.06 86 LEU A N 1
ATOM 653 C CA . LEU A 1 86 ? 20.304 -9.786 -2.175 1.00 92.06 86 LEU A CA 1
ATOM 654 C C . LEU A 1 86 ? 19.987 -11.079 -1.414 1.00 92.06 86 LEU A C 1
ATOM 656 O O . LEU A 1 86 ? 20.459 -11.263 -0.298 1.00 92.06 86 LEU A O 1
ATOM 660 N N . GLN A 1 87 ? 19.243 -12.003 -2.026 1.00 90.38 87 GLN A N 1
ATOM 661 C CA . GLN A 1 87 ? 18.924 -13.289 -1.400 1.00 90.38 87 GLN A CA 1
ATOM 662 C C . GLN A 1 87 ? 20.181 -14.109 -1.083 1.00 90.38 87 GLN A C 1
ATOM 664 O O . GLN A 1 87 ? 20.284 -14.673 0.002 1.00 90.38 87 GLN A O 1
ATOM 669 N N . MET A 1 88 ? 21.151 -14.150 -1.998 1.00 87.12 88 MET A N 1
ATOM 670 C CA . MET A 1 88 ? 22.401 -14.883 -1.784 1.00 87.12 88 MET A CA 1
ATOM 671 C C . MET A 1 88 ? 23.296 -14.233 -0.729 1.00 87.12 88 MET A C 1
ATOM 673 O O . MET A 1 88 ? 23.828 -14.951 0.113 1.00 87.12 88 MET A O 1
ATOM 677 N N . THR A 1 89 ? 23.402 -12.903 -0.715 1.00 86.50 89 THR A N 1
ATOM 678 C CA . THR A 1 89 ? 24.145 -12.154 0.310 1.00 86.50 89 THR A CA 1
ATOM 679 C C . THR A 1 89 ? 23.540 -12.347 1.700 1.00 86.50 89 THR A C 1
ATOM 681 O O . THR A 1 89 ? 24.268 -12.425 2.680 1.00 86.50 89 THR A O 1
ATOM 684 N N . LEU A 1 90 ? 22.214 -12.464 1.811 1.00 85.56 90 LEU A N 1
ATOM 685 C CA . LEU A 1 90 ? 21.550 -12.737 3.091 1.00 85.56 90 LEU A CA 1
ATOM 686 C C . LEU A 1 90 ? 21.711 -14.192 3.558 1.00 85.56 90 LEU A C 1
ATOM 688 O O . LEU A 1 90 ? 21.571 -14.469 4.748 1.00 85.56 90 LEU A O 1
ATOM 692 N N . MET A 1 91 ? 21.964 -15.124 2.635 1.00 82.00 91 MET A N 1
ATOM 693 C CA . MET A 1 91 ? 22.132 -16.548 2.931 1.00 82.00 91 MET A CA 1
ATOM 694 C C . MET A 1 91 ? 23.579 -16.952 3.242 1.00 82.00 91 MET A C 1
ATOM 696 O O . MET A 1 91 ? 23.778 -18.042 3.786 1.00 82.00 91 MET A O 1
ATOM 700 N N . SER A 1 92 ? 24.588 -16.136 2.914 1.00 72.88 92 SER A N 1
ATOM 701 C CA . SER A 1 92 ? 25.973 -16.438 3.283 1.00 72.88 92 SER A CA 1
ATOM 702 C C . SER A 1 92 ? 26.216 -16.133 4.770 1.00 72.88 92 SER A C 1
ATOM 704 O O . SER A 1 92 ? 25.923 -15.059 5.287 1.00 72.88 92 SER A O 1
ATOM 706 N N . THR A 1 93 ? 26.670 -17.143 5.513 1.00 54.47 93 THR A N 1
ATOM 707 C CA . THR A 1 93 ? 26.906 -17.081 6.965 1.00 54.47 93 THR A CA 1
ATOM 708 C C . THR A 1 93 ? 28.026 -16.097 7.328 1.00 54.47 93 THR A C 1
ATOM 710 O O . THR A 1 93 ? 29.043 -16.063 6.644 1.00 54.47 93 THR A O 1
ATOM 713 N N . GLN A 1 94 ? 27.853 -15.379 8.447 1.00 50.22 94 GLN A N 1
ATOM 714 C CA . GLN A 1 94 ? 28.621 -14.230 8.983 1.00 50.22 94 GLN A CA 1
ATOM 715 C C . GLN A 1 94 ? 30.168 -14.324 9.080 1.00 50.22 94 GLN A C 1
ATOM 717 O O . GLN A 1 94 ? 30.783 -13.347 9.494 1.00 50.22 94 GLN A O 1
ATOM 722 N N . ASP A 1 95 ? 30.818 -15.419 8.676 1.00 46.12 95 ASP A N 1
ATOM 723 C CA . ASP A 1 95 ? 32.253 -15.672 8.905 1.00 46.12 95 ASP A CA 1
ATOM 724 C C . ASP A 1 95 ? 33.057 -15.848 7.601 1.00 46.12 95 ASP A C 1
ATOM 726 O O . ASP A 1 95 ? 33.757 -16.842 7.395 1.00 46.12 95 ASP A O 1
ATOM 730 N N . SER A 1 96 ? 32.969 -14.887 6.683 1.00 51.00 96 SER A N 1
ATOM 731 C CA . SER A 1 96 ? 33.760 -14.891 5.447 1.00 51.00 96 SER A CA 1
ATOM 732 C C . SER A 1 96 ? 34.243 -13.473 5.097 1.00 51.00 96 SER A C 1
ATOM 734 O O . SER A 1 96 ? 33.597 -12.503 5.494 1.00 51.00 96 SER A O 1
ATOM 736 N N . PRO A 1 97 ? 35.373 -13.301 4.371 1.00 48.72 97 PRO A N 1
ATOM 737 C CA . PRO A 1 97 ? 35.911 -12.004 3.917 1.00 48.72 97 PRO A CA 1
ATOM 738 C C . PRO A 1 97 ? 35.011 -11.252 2.897 1.00 48.72 97 PRO A C 1
ATOM 740 O O . PRO A 1 97 ? 35.486 -10.486 2.063 1.00 48.72 97 PRO A O 1
ATOM 743 N N . GLU A 1 98 ? 33.697 -11.462 2.969 1.00 60.81 98 GLU A N 1
ATOM 744 C CA . GLU A 1 98 ? 32.615 -10.965 2.115 1.00 60.81 98 GLU A CA 1
ATOM 745 C C . GLU A 1 98 ? 32.120 -9.548 2.457 1.00 60.81 98 GLU A C 1
ATOM 747 O O . GLU A 1 98 ? 31.214 -9.045 1.789 1.00 60.81 98 GLU A O 1
ATOM 752 N N . GLU A 1 99 ? 32.693 -8.868 3.453 1.00 71.69 99 GLU A N 1
ATOM 753 C CA . GLU A 1 99 ? 32.207 -7.551 3.890 1.00 71.69 99 GLU A CA 1
ATOM 754 C C . GLU A 1 99 ? 32.402 -6.464 2.815 1.00 71.69 99 GLU A C 1
ATOM 756 O O . GLU A 1 99 ? 31.478 -5.699 2.538 1.00 71.69 99 GLU A O 1
ATOM 761 N N . GLU A 1 100 ? 33.552 -6.442 2.123 1.00 79.62 100 GLU A N 1
ATOM 762 C CA . GLU A 1 100 ? 33.804 -5.487 1.027 1.00 79.62 100 GLU A CA 1
ATOM 763 C C . GLU A 1 100 ? 32.855 -5.731 -0.157 1.00 79.62 100 GLU A C 1
ATOM 765 O O . GLU A 1 100 ? 32.316 -4.788 -0.742 1.00 79.62 100 GLU A O 1
ATOM 770 N N . HIS A 1 101 ? 32.615 -7.002 -0.496 1.00 86.00 101 HIS A N 1
ATOM 771 C CA . HIS A 1 101 ? 31.707 -7.367 -1.579 1.00 86.00 101 HIS A CA 1
ATOM 772 C C . HIS A 1 101 ? 30.259 -6.986 -1.247 1.00 86.00 101 HIS A C 1
ATOM 774 O O . HIS A 1 101 ? 29.588 -6.367 -2.073 1.00 86.00 101 HIS A O 1
ATOM 780 N N . SER A 1 102 ? 29.815 -7.280 -0.026 1.00 86.31 102 SER A N 1
ATOM 781 C CA . SER A 1 102 ? 28.477 -6.938 0.458 1.00 86.31 102 SER A CA 1
ATOM 782 C C . SER A 1 102 ? 28.264 -5.425 0.484 1.00 86.31 102 SER A C 1
ATOM 784 O O . SER A 1 102 ? 27.258 -4.941 -0.027 1.00 86.31 102 SER A O 1
ATOM 786 N N . CYS A 1 103 ? 29.235 -4.651 0.982 1.00 88.50 103 CYS A N 1
ATOM 787 C CA . CYS A 1 103 ? 29.168 -3.187 0.959 1.00 88.50 103 CYS A CA 1
ATOM 788 C C . CYS A 1 103 ? 29.072 -2.639 -0.470 1.00 88.50 103 CYS A C 1
ATOM 790 O O . CYS A 1 103 ? 28.267 -1.749 -0.750 1.00 88.50 103 CYS A O 1
ATOM 792 N N . LEU A 1 104 ? 29.873 -3.178 -1.395 1.00 90.25 104 LEU A N 1
ATOM 793 C CA . LEU A 1 104 ? 29.807 -2.786 -2.799 1.00 90.25 104 LEU A CA 1
ATOM 794 C C . LEU A 1 104 ? 28.439 -3.115 -3.413 1.00 90.25 104 LEU A C 1
ATOM 796 O O . LEU A 1 104 ? 27.899 -2.292 -4.154 1.00 90.25 104 LEU A O 1
ATOM 800 N N . PHE A 1 105 ? 27.892 -4.292 -3.109 1.00 91.88 105 PHE A N 1
ATOM 801 C CA . PHE A 1 105 ? 26.575 -4.709 -3.569 1.00 91.88 105 PHE A CA 1
ATOM 802 C C . PHE A 1 105 ? 25.465 -3.797 -3.027 1.00 91.88 105 PHE A C 1
ATOM 804 O O . PHE A 1 105 ? 24.633 -3.336 -3.804 1.00 91.88 105 PHE A O 1
ATOM 811 N N . TYR A 1 106 ? 25.465 -3.466 -1.734 1.00 92.88 106 TYR A N 1
ATOM 812 C CA . TYR A 1 106 ? 24.453 -2.568 -1.172 1.00 92.88 106 TYR A CA 1
ATOM 813 C C . TYR A 1 106 ? 24.547 -1.154 -1.744 1.00 92.88 106 TYR A C 1
ATOM 815 O O . TYR A 1 106 ? 23.519 -0.532 -1.999 1.00 92.88 106 TYR A O 1
ATOM 823 N N . GLN A 1 107 ? 25.752 -0.665 -2.045 1.00 93.38 107 GLN A N 1
ATOM 824 C CA . GLN A 1 107 ? 25.893 0.598 -2.763 1.00 93.38 107 GLN A CA 1
ATOM 825 C C . GLN A 1 107 ? 25.314 0.514 -4.182 1.00 93.38 107 GLN A C 1
ATOM 827 O O . GLN A 1 107 ? 24.598 1.415 -4.599 1.00 93.38 107 GLN A O 1
ATOM 832 N N . LEU A 1 108 ? 25.578 -0.577 -4.904 1.00 94.00 108 LEU A N 1
ATOM 833 C CA . LEU A 1 108 ? 24.979 -0.832 -6.215 1.00 94.00 108 LEU A CA 1
ATOM 834 C C . LEU A 1 108 ? 23.442 -0.893 -6.143 1.00 94.00 108 LEU A C 1
ATOM 836 O O . LEU A 1 108 ? 22.765 -0.362 -7.019 1.00 94.00 108 LEU A O 1
ATOM 840 N N . LEU A 1 109 ? 22.888 -1.502 -5.092 1.00 95.69 109 LEU A N 1
ATOM 841 C CA . LEU A 1 109 ? 21.448 -1.541 -4.848 1.00 95.69 109 LEU A CA 1
ATOM 842 C C . LEU A 1 109 ? 20.871 -0.132 -4.643 1.00 95.69 109 LEU A C 1
ATOM 844 O O . LEU A 1 109 ? 19.840 0.189 -5.226 1.00 95.69 109 LEU A O 1
ATOM 848 N N . LEU A 1 110 ? 21.541 0.723 -3.865 1.00 96.06 110 LEU A N 1
ATOM 849 C CA . LEU A 1 110 ? 21.144 2.127 -3.708 1.00 96.06 110 LEU A CA 1
ATOM 850 C C . LEU A 1 110 ? 21.189 2.886 -5.039 1.00 96.06 110 LEU A C 1
ATOM 852 O O . LEU A 1 110 ? 20.251 3.619 -5.354 1.00 96.06 110 LEU A O 1
ATOM 856 N N . ASP A 1 111 ? 22.249 2.683 -5.826 1.00 95.56 111 ASP A N 1
ATOM 857 C CA . ASP A 1 111 ? 22.418 3.327 -7.130 1.00 95.56 111 ASP A CA 1
ATOM 858 C C . ASP A 1 111 ? 21.300 2.897 -8.102 1.00 95.56 111 ASP A C 1
ATOM 860 O O . ASP A 1 111 ? 20.753 3.734 -8.823 1.00 95.56 111 ASP A O 1
ATOM 864 N N . LEU A 1 112 ? 20.901 1.617 -8.077 1.00 96.75 112 LEU A N 1
ATOM 865 C CA . LEU A 1 112 ? 19.770 1.096 -8.850 1.00 96.75 112 LEU A CA 1
ATOM 866 C C . LEU A 1 112 ? 18.438 1.717 -8.418 1.00 96.75 112 LEU A C 1
ATOM 868 O O . LEU A 1 112 ? 17.697 2.202 -9.266 1.00 96.75 112 LEU A O 1
ATOM 872 N N . LEU A 1 113 ? 18.135 1.745 -7.119 1.00 97.50 113 LEU A N 1
ATOM 873 C CA . LEU A 1 113 ? 16.881 2.330 -6.633 1.00 97.50 113 LEU A CA 1
ATOM 874 C C . LEU A 1 113 ? 16.810 3.829 -6.986 1.00 97.50 113 LEU A C 1
ATOM 876 O O . LEU A 1 113 ? 15.792 4.316 -7.476 1.00 97.50 113 LEU A O 1
ATOM 880 N N . GLY A 1 114 ? 17.913 4.570 -6.837 1.00 96.88 114 GLY A N 1
ATOM 881 C CA . GLY A 1 114 ? 17.987 5.971 -7.269 1.00 96.88 114 GLY A CA 1
ATOM 882 C C . GLY A 1 114 ? 17.804 6.152 -8.781 1.00 96.88 114 GLY A C 1
ATOM 883 O O . GLY A 1 114 ? 17.134 7.090 -9.233 1.00 96.88 114 GLY A O 1
ATOM 884 N N . TYR A 1 115 ? 18.347 5.228 -9.574 1.00 94.94 115 TYR A N 1
ATOM 885 C CA . TYR A 1 115 ? 18.126 5.170 -11.014 1.00 94.94 115 TYR A CA 1
ATOM 886 C C . TYR A 1 115 ? 16.646 4.931 -11.354 1.00 94.94 115 TYR A C 1
ATOM 888 O O . TYR A 1 115 ? 16.080 5.683 -12.151 1.00 94.94 115 TYR A O 1
ATOM 896 N N . SER A 1 116 ? 15.982 3.985 -10.687 1.00 96.88 116 SER A N 1
ATOM 897 C CA . SER A 1 116 ? 14.557 3.687 -10.875 1.00 96.88 116 SER A CA 1
ATOM 898 C C . SER A 1 116 ? 13.655 4.876 -10.532 1.00 96.88 116 SER A C 1
ATOM 900 O O . SER A 1 116 ? 12.765 5.227 -11.313 1.00 96.88 116 SER A O 1
ATOM 902 N N . ALA A 1 117 ? 13.926 5.581 -9.428 1.00 96.62 117 ALA A N 1
ATOM 903 C CA . ALA A 1 117 ? 13.213 6.814 -9.082 1.00 96.62 117 ALA A CA 1
ATOM 904 C C . ALA A 1 117 ? 13.352 7.883 -10.182 1.00 96.62 117 ALA A C 1
ATOM 906 O O . ALA A 1 117 ? 12.380 8.557 -10.542 1.00 96.62 117 ALA A O 1
ATOM 907 N N . SER A 1 118 ? 14.554 8.009 -10.749 1.00 93.50 118 SER A N 1
ATOM 908 C CA . SER A 1 118 ? 14.842 8.952 -11.831 1.00 93.50 118 SER A CA 1
ATOM 909 C C . SER A 1 118 ? 14.136 8.564 -13.133 1.00 93.50 118 SER A C 1
ATOM 911 O O . SER A 1 118 ? 13.615 9.445 -13.820 1.00 93.50 118 SER A O 1
ATOM 913 N N . ILE A 1 119 ? 14.045 7.266 -13.452 1.00 93.00 119 ILE A N 1
ATOM 914 C CA . ILE A 1 119 ? 13.272 6.776 -14.602 1.00 93.00 119 ILE A CA 1
ATOM 915 C C . ILE A 1 119 ? 11.800 7.130 -14.432 1.00 93.00 119 ILE A C 1
ATOM 917 O O . ILE A 1 119 ? 11.211 7.703 -15.345 1.00 93.00 119 ILE A O 1
ATOM 921 N N . PHE A 1 120 ? 11.192 6.831 -13.281 1.00 94.81 120 PHE A N 1
ATOM 922 C CA . PHE A 1 120 ? 9.780 7.150 -13.058 1.00 94.81 120 PHE A CA 1
ATOM 923 C C . PHE A 1 120 ? 9.517 8.652 -13.169 1.00 94.81 120 PHE A C 1
ATOM 925 O O . PHE A 1 120 ? 8.533 9.059 -13.787 1.00 94.81 120 PHE A O 1
ATOM 932 N N . ALA A 1 121 ? 10.425 9.486 -12.653 1.00 91.94 121 ALA A N 1
ATOM 933 C CA . ALA A 1 121 ? 10.357 10.931 -12.837 1.00 91.94 121 ALA A CA 1
ATOM 934 C C . ALA A 1 121 ? 10.453 11.336 -14.319 1.00 91.94 121 ALA A C 1
ATOM 936 O O . ALA A 1 121 ? 9.686 12.190 -14.763 1.00 91.94 121 ALA A O 1
ATOM 937 N N . ALA A 1 122 ? 11.340 10.721 -15.103 1.00 89.25 122 ALA A N 1
ATOM 938 C CA . ALA A 1 122 ? 11.446 10.977 -16.537 1.00 89.25 122 ALA A CA 1
ATOM 939 C C . ALA A 1 122 ? 10.175 10.546 -17.287 1.00 89.25 122 ALA A C 1
ATOM 941 O O . ALA A 1 122 ? 9.636 11.336 -18.059 1.00 89.25 122 ALA A O 1
ATOM 942 N N . LEU A 1 123 ? 9.636 9.357 -16.990 1.00 90.75 123 LEU A N 1
ATOM 943 C CA . LEU A 1 123 ? 8.401 8.830 -17.578 1.00 90.75 123 LEU A CA 1
ATOM 944 C C . LEU A 1 123 ? 7.194 9.748 -17.365 1.00 90.75 123 LEU A C 1
ATOM 946 O O . LEU A 1 123 ? 6.333 9.811 -18.235 1.00 90.75 123 LEU A O 1
ATOM 950 N N . THR A 1 124 ? 7.143 10.519 -16.272 1.00 90.75 124 THR A N 1
ATOM 951 C CA . THR A 1 124 ? 6.061 11.504 -16.071 1.00 90.75 124 THR A CA 1
ATOM 952 C C . THR A 1 124 ? 6.025 12.618 -17.122 1.00 90.75 124 THR A C 1
ATOM 954 O O . THR A 1 124 ? 5.006 13.291 -17.258 1.00 90.75 124 THR A O 1
ATOM 957 N N . ARG A 1 125 ? 7.121 12.837 -17.857 1.00 85.75 125 ARG A N 1
ATOM 958 C CA . ARG A 1 125 ? 7.220 13.863 -18.906 1.00 85.75 125 ARG A CA 1
ATOM 959 C C . ARG A 1 125 ? 6.834 13.335 -20.284 1.00 85.75 125 ARG A C 1
ATOM 961 O O . ARG A 1 125 ? 6.632 14.139 -21.190 1.00 85.75 125 ARG A O 1
ATOM 968 N N . TYR A 1 126 ? 6.733 12.017 -20.441 1.00 79.44 126 TYR A N 1
ATOM 969 C CA . TYR A 1 126 ? 6.385 11.387 -21.705 1.00 79.44 126 TYR A CA 1
ATOM 970 C C . TYR A 1 126 ? 4.898 11.012 -21.694 1.00 79.44 126 TYR A C 1
ATOM 972 O O . TYR A 1 126 ? 4.444 10.353 -20.754 1.00 79.44 126 TYR A O 1
ATOM 980 N N . PRO A 1 127 ? 4.114 11.447 -22.698 1.00 68.38 127 PRO A N 1
ATOM 981 C CA . PRO A 1 127 ? 2.719 11.043 -22.812 1.00 68.38 127 PRO A CA 1
ATOM 982 C C . PRO A 1 127 ? 2.615 9.523 -22.971 1.00 68.38 127 PRO A C 1
ATOM 984 O O . PRO A 1 127 ? 3.578 8.864 -23.364 1.00 68.38 127 PRO A O 1
ATOM 987 N N . ILE A 1 128 ? 1.434 8.979 -22.672 1.00 70.00 128 ILE A N 1
ATOM 988 C CA . ILE A 1 128 ? 1.144 7.551 -22.833 1.00 70.00 128 ILE A CA 1
ATOM 989 C C . ILE A 1 128 ? 1.470 7.168 -24.278 1.00 70.00 128 ILE A C 1
ATOM 991 O O . ILE A 1 128 ? 0.878 7.702 -25.218 1.00 70.00 128 ILE A O 1
ATOM 995 N N . ALA A 1 129 ? 2.476 6.313 -24.446 1.00 62.19 129 ALA A N 1
ATOM 996 C CA . ALA A 1 129 ? 2.985 5.966 -25.759 1.00 62.19 129 ALA A CA 1
ATOM 997 C C . ALA A 1 129 ? 1.944 5.132 -26.518 1.00 62.19 129 ALA A C 1
ATOM 999 O O . ALA A 1 129 ? 1.360 4.202 -25.965 1.00 62.19 129 ALA A O 1
ATOM 1000 N N . VAL A 1 130 ? 1.744 5.442 -27.803 1.00 60.97 130 VAL A N 1
ATOM 1001 C CA . VAL A 1 130 ? 0.951 4.600 -28.723 1.00 60.97 130 VAL A CA 1
ATOM 1002 C C . VAL A 1 130 ? 1.689 3.286 -29.026 1.00 60.97 130 VAL A C 1
ATOM 1004 O O . VAL A 1 130 ? 1.080 2.307 -29.453 1.00 60.97 130 VAL A O 1
ATOM 1007 N N . ASP A 1 131 ? 3.002 3.242 -28.775 1.00 75.44 131 ASP A N 1
ATOM 1008 C CA . ASP A 1 131 ? 3.805 2.037 -28.935 1.00 75.44 131 ASP A CA 1
ATOM 1009 C C . ASP A 1 131 ? 3.518 1.004 -27.829 1.00 75.44 131 ASP A C 1
ATOM 1011 O O . ASP A 1 131 ? 3.949 1.136 -26.678 1.00 75.44 131 ASP A O 1
ATOM 1015 N N . LYS A 1 132 ? 2.816 -0.067 -28.217 1.00 78.62 132 LYS A N 1
ATOM 1016 C CA . LYS A 1 132 ? 2.518 -1.228 -27.363 1.00 78.62 132 LYS A CA 1
ATOM 1017 C C . LYS A 1 132 ? 3.790 -1.926 -26.863 1.00 78.62 132 LYS A C 1
ATOM 1019 O O . LYS A 1 132 ? 3.784 -2.486 -25.762 1.00 78.62 132 LYS A O 1
ATOM 1024 N N . GLY A 1 133 ? 4.874 -1.890 -27.645 1.00 83.88 133 GLY A N 1
ATOM 1025 C CA . GLY A 1 133 ? 6.165 -2.463 -27.267 1.00 83.88 133 GLY A CA 1
ATOM 1026 C C . GLY A 1 133 ? 6.737 -1.762 -26.039 1.00 83.88 133 GLY A C 1
ATOM 1027 O O . GLY A 1 133 ? 6.974 -2.400 -25.011 1.00 83.88 133 GLY A O 1
ATOM 1028 N N . LEU A 1 134 ? 6.860 -0.435 -26.102 1.00 85.94 134 LEU A N 1
ATOM 1029 C CA . LEU A 1 134 ? 7.331 0.381 -24.986 1.00 85.94 134 LEU A CA 1
ATOM 1030 C C . LEU A 1 134 ? 6.454 0.252 -23.731 1.00 85.94 134 LEU A C 1
ATOM 1032 O O . LEU A 1 134 ? 6.993 0.107 -22.635 1.00 85.94 134 LEU A O 1
ATOM 1036 N N . MET A 1 135 ? 5.123 0.250 -23.863 1.00 88.75 135 MET A N 1
ATOM 1037 C CA . MET A 1 135 ? 4.230 0.082 -22.703 1.00 88.75 135 MET A CA 1
ATOM 1038 C C . MET A 1 135 ? 4.436 -1.263 -21.998 1.00 88.75 135 MET A C 1
ATOM 1040 O O . MET A 1 135 ? 4.478 -1.315 -20.769 1.00 88.75 135 MET A O 1
ATOM 1044 N N . SER A 1 136 ? 4.651 -2.337 -22.759 1.00 90.50 136 SER A N 1
ATOM 1045 C CA . SER A 1 136 ? 4.951 -3.661 -22.199 1.00 90.50 136 SER A CA 1
ATOM 1046 C C . SER A 1 136 ? 6.292 -3.680 -21.450 1.00 90.50 136 SER A C 1
ATOM 1048 O O . SER A 1 136 ? 6.416 -4.317 -20.403 1.00 90.50 136 SER A O 1
ATOM 1050 N N . ILE A 1 137 ? 7.292 -2.939 -21.942 1.00 91.69 137 ILE A N 1
ATOM 1051 C CA . ILE A 1 137 ? 8.585 -2.778 -21.262 1.00 91.69 137 ILE A CA 1
ATOM 1052 C C . ILE A 1 137 ? 8.418 -1.986 -19.953 1.00 91.69 137 ILE A C 1
ATOM 1054 O O . ILE A 1 137 ? 8.983 -2.381 -18.932 1.00 91.69 137 ILE A O 1
ATOM 1058 N N . ILE A 1 138 ? 7.621 -0.909 -19.954 1.00 93.81 138 ILE A N 1
ATOM 1059 C CA . ILE A 1 138 ? 7.315 -0.119 -18.747 1.00 93.81 138 ILE A CA 1
ATOM 1060 C C . ILE A 1 138 ? 6.648 -0.996 -17.682 1.00 93.81 138 ILE A C 1
ATOM 1062 O O . ILE A 1 138 ? 7.049 -0.962 -16.520 1.00 93.81 138 ILE A O 1
ATOM 1066 N N . GLU A 1 139 ? 5.658 -1.802 -18.068 1.00 94.56 139 GLU A N 1
ATOM 1067 C CA . GLU A 1 139 ? 4.990 -2.737 -17.159 1.00 94.56 139 GLU A CA 1
ATOM 1068 C C . GLU A 1 139 ? 5.963 -3.718 -16.514 1.00 94.56 139 GLU A C 1
ATOM 1070 O O . GLU A 1 139 ? 5.928 -3.905 -15.297 1.00 94.56 139 GLU A O 1
ATOM 1075 N N . ASN A 1 140 ? 6.826 -4.334 -17.327 1.00 95.88 140 ASN A N 1
ATOM 1076 C CA . ASN A 1 140 ? 7.815 -5.288 -16.848 1.00 95.88 140 ASN A CA 1
ATOM 1077 C C . ASN A 1 140 ? 8.797 -4.622 -15.878 1.00 95.88 140 ASN A C 1
ATOM 1079 O O . ASN A 1 140 ? 9.051 -5.149 -14.799 1.00 95.88 140 ASN A O 1
ATOM 1083 N N . PHE A 1 141 ? 9.294 -3.432 -16.222 1.00 96.44 141 PHE A N 1
ATOM 1084 C CA . PHE A 1 141 ? 10.183 -2.677 -15.346 1.00 96.44 141 PHE A CA 1
ATOM 1085 C C . PHE A 1 141 ? 9.529 -2.355 -13.996 1.00 96.44 141 PHE A C 1
ATOM 1087 O O . PHE A 1 141 ? 10.117 -2.627 -12.952 1.00 96.44 141 PHE A O 1
ATOM 1094 N N . ILE A 1 142 ? 8.294 -1.842 -14.003 1.00 98.00 142 ILE A N 1
ATOM 1095 C CA . ILE A 1 142 ? 7.548 -1.529 -12.775 1.00 98.00 142 ILE A CA 1
ATOM 1096 C C . ILE A 1 142 ? 7.339 -2.784 -11.926 1.00 98.00 142 ILE A C 1
ATOM 1098 O O . ILE A 1 142 ? 7.516 -2.733 -10.710 1.00 98.00 142 ILE A O 1
ATOM 1102 N N . LEU A 1 143 ? 6.975 -3.909 -12.544 1.00 97.75 143 LEU A N 1
ATOM 1103 C CA . LEU A 1 143 ? 6.757 -5.165 -11.834 1.00 97.75 143 LEU A CA 1
ATOM 1104 C C . LEU A 1 143 ? 8.034 -5.659 -11.139 1.00 97.75 143 LEU A C 1
ATOM 1106 O O . LEU A 1 143 ? 7.991 -6.001 -9.954 1.00 97.75 143 LEU A O 1
ATOM 1110 N N . GLU A 1 144 ? 9.162 -5.679 -11.851 1.00 97.62 144 GLU A N 1
ATOM 1111 C CA . GLU A 1 144 ? 10.439 -6.129 -11.290 1.00 97.62 144 GLU A CA 1
ATOM 1112 C C . GLU A 1 144 ? 10.957 -5.185 -10.199 1.00 97.62 144 GLU A C 1
ATOM 1114 O O . GLU A 1 144 ? 11.403 -5.647 -9.147 1.00 97.62 144 GLU A O 1
ATOM 1119 N N . GLU A 1 145 ? 10.809 -3.872 -10.384 1.00 97.88 145 GLU A N 1
ATOM 1120 C CA . GLU A 1 145 ? 11.179 -2.869 -9.383 1.00 97.88 145 GLU A CA 1
ATOM 1121 C C . GLU A 1 145 ? 10.345 -3.014 -8.098 1.00 97.88 145 GLU A C 1
ATOM 1123 O O . GLU A 1 145 ? 10.878 -3.044 -6.989 1.00 97.88 145 GLU A O 1
ATOM 1128 N N . LEU A 1 146 ? 9.027 -3.186 -8.227 1.00 98.38 146 LEU A N 1
ATOM 1129 C CA . LEU A 1 146 ? 8.123 -3.419 -7.097 1.00 98.38 146 LEU A CA 1
ATOM 1130 C C . LEU A 1 146 ? 8.467 -4.706 -6.331 1.00 98.38 146 LEU A C 1
ATOM 1132 O O . LEU A 1 146 ? 8.374 -4.749 -5.099 1.00 98.38 146 LEU A O 1
ATOM 1136 N N . ASN A 1 147 ? 8.867 -5.758 -7.048 1.00 97.94 147 ASN A N 1
ATOM 1137 C CA . ASN A 1 147 ? 9.319 -7.007 -6.444 1.00 97.94 147 ASN A CA 1
ATOM 1138 C C . ASN A 1 147 ? 10.650 -6.837 -5.703 1.00 97.94 147 ASN A C 1
ATOM 1140 O O . ASN A 1 147 ? 10.782 -7.356 -4.594 1.00 97.94 147 ASN A O 1
ATOM 1144 N N . LEU A 1 148 ? 11.604 -6.096 -6.275 1.00 97.75 148 LEU A N 1
ATOM 1145 C CA . LEU A 1 148 ? 12.866 -5.772 -5.613 1.00 97.75 148 LEU A CA 1
ATOM 1146 C C . LEU A 1 148 ? 12.629 -4.959 -4.335 1.00 97.75 148 LEU A C 1
ATOM 1148 O O . LEU A 1 148 ? 13.145 -5.323 -3.283 1.00 97.75 148 LEU A O 1
ATOM 1152 N N . ILE A 1 149 ? 11.811 -3.902 -4.394 1.00 97.81 149 ILE A N 1
ATOM 1153 C CA . ILE A 1 149 ? 11.498 -3.056 -3.231 1.00 97.81 149 ILE A CA 1
ATOM 1154 C C . ILE A 1 149 ? 10.934 -3.888 -2.081 1.00 97.81 149 ILE A C 1
ATOM 1156 O O . ILE A 1 149 ? 11.348 -3.712 -0.935 1.00 97.81 149 ILE A O 1
ATOM 1160 N N . LYS A 1 150 ? 10.015 -4.817 -2.365 1.00 97.31 150 LYS A N 1
ATOM 1161 C CA . LYS A 1 150 ? 9.480 -5.722 -1.342 1.00 97.31 150 LYS A CA 1
ATOM 1162 C C . LYS A 1 150 ? 10.585 -6.526 -0.661 1.00 97.31 150 LYS A C 1
ATOM 1164 O O . LYS A 1 150 ? 10.613 -6.583 0.569 1.00 97.31 150 LYS A O 1
ATOM 1169 N N . ASP A 1 151 ? 11.484 -7.114 -1.440 1.00 95.94 151 ASP A N 1
ATOM 1170 C CA . ASP A 1 151 ? 12.575 -7.928 -0.907 1.00 95.94 151 ASP A CA 1
ATOM 1171 C C . ASP A 1 151 ? 13.569 -7.070 -0.101 1.00 95.94 151 ASP A C 1
ATOM 1173 O O . ASP A 1 151 ? 13.993 -7.471 0.983 1.00 95.94 151 ASP A O 1
ATOM 1177 N N . CYS A 1 152 ? 13.849 -5.842 -0.549 1.00 94.88 152 CYS A N 1
ATOM 1178 C CA . CYS A 1 152 ? 14.645 -4.861 0.192 1.00 94.88 152 CYS A CA 1
ATOM 1179 C C . CYS A 1 152 ? 14.020 -4.508 1.547 1.00 94.88 152 CYS A C 1
ATOM 1181 O O . CYS A 1 152 ? 14.711 -4.508 2.564 1.00 94.88 152 CYS A O 1
ATOM 1183 N N . ILE A 1 153 ? 12.712 -4.231 1.587 1.00 94.00 153 ILE A N 1
ATOM 1184 C CA . ILE A 1 153 ? 12.002 -3.896 2.829 1.00 94.00 153 ILE A CA 1
ATOM 1185 C C . ILE A 1 153 ? 11.989 -5.080 3.801 1.00 94.00 153 ILE A C 1
ATOM 1187 O O . ILE A 1 153 ? 12.182 -4.880 4.999 1.00 94.00 153 ILE A O 1
ATOM 1191 N N . LEU A 1 154 ? 11.811 -6.310 3.312 1.00 93.19 154 LEU A N 1
ATOM 1192 C CA . LEU A 1 154 ? 11.912 -7.513 4.147 1.00 93.19 154 LEU A CA 1
ATOM 1193 C C . LEU A 1 154 ? 13.323 -7.694 4.729 1.00 93.19 154 LEU A C 1
ATOM 1195 O O . LEU A 1 154 ? 13.474 -8.159 5.857 1.00 93.19 154 LEU A O 1
ATOM 1199 N N . ALA A 1 155 ? 14.348 -7.295 3.977 1.00 91.75 155 ALA A N 1
ATOM 1200 C CA . ALA A 1 155 ? 15.747 -7.426 4.358 1.00 91.75 155 ALA A CA 1
ATOM 1201 C C . ALA A 1 155 ? 16.300 -6.251 5.185 1.00 91.75 155 ALA A C 1
ATOM 1203 O O . ALA A 1 155 ? 17.403 -6.363 5.714 1.00 91.75 155 ALA A O 1
ATOM 1204 N N . VAL A 1 156 ? 15.563 -5.144 5.348 1.00 89.44 156 VAL A N 1
ATOM 1205 C CA . VAL A 1 156 ? 16.059 -3.885 5.951 1.00 89.44 156 VAL A CA 1
ATOM 1206 C C . VAL A 1 156 ? 16.780 -4.077 7.288 1.00 89.44 156 VAL A C 1
ATOM 1208 O O . VAL A 1 156 ? 17.788 -3.424 7.538 1.00 89.44 156 VAL A O 1
ATOM 1211 N N . LYS A 1 157 ? 16.299 -4.989 8.142 1.00 87.38 157 LYS A N 1
ATOM 1212 C CA . LYS A 1 157 ? 16.914 -5.262 9.453 1.00 87.38 157 LYS A CA 1
ATOM 1213 C C . LYS A 1 157 ? 18.190 -6.099 9.369 1.00 87.38 157 LYS A C 1
ATOM 1215 O O . LYS A 1 157 ? 19.032 -6.002 10.254 1.00 87.38 157 LYS A O 1
ATOM 1220 N N . ALA A 1 158 ? 18.316 -6.929 8.337 1.00 86.44 158 ALA A N 1
ATOM 1221 C CA . ALA A 1 158 ? 19.492 -7.760 8.106 1.00 86.44 158 ALA A CA 1
ATOM 1222 C C . ALA A 1 158 ? 20.633 -6.964 7.450 1.00 86.44 158 ALA A C 1
ATOM 1224 O O . ALA A 1 158 ? 21.804 -7.259 7.674 1.00 86.44 158 ALA A O 1
ATOM 1225 N N . ILE A 1 159 ? 20.300 -5.914 6.693 1.00 83.25 159 ILE A N 1
ATOM 1226 C CA . ILE A 1 159 ? 21.257 -5.040 6.005 1.00 83.25 159 ILE A CA 1
ATOM 1227 C C . ILE A 1 159 ? 21.724 -3.922 6.960 1.00 83.25 159 ILE A C 1
ATOM 1229 O O . ILE A 1 159 ? 21.464 -2.745 6.734 1.00 83.25 159 ILE A O 1
ATOM 1233 N N . SER A 1 160 ? 22.374 -4.283 8.066 1.00 73.31 160 SER A N 1
ATOM 1234 C CA . SER A 1 160 ? 22.642 -3.400 9.220 1.00 73.31 160 SER A CA 1
ATOM 1235 C C . SER A 1 160 ? 23.049 -1.952 8.881 1.00 73.31 160 SER A C 1
ATOM 1237 O O . SER A 1 160 ? 22.365 -1.020 9.300 1.00 73.31 160 SER A O 1
ATOM 1239 N N . SER A 1 161 ? 24.129 -1.742 8.121 1.00 83.69 161 SER A N 1
ATOM 1240 C CA . SER A 1 161 ? 24.692 -0.408 7.851 1.00 83.69 161 SER A CA 1
ATOM 1241 C C . SER A 1 161 ? 24.006 0.366 6.722 1.00 83.69 161 SER A C 1
ATOM 1243 O O . SER A 1 161 ? 24.105 1.589 6.703 1.00 83.69 161 SER A O 1
ATOM 1245 N N . PHE A 1 162 ? 23.291 -0.307 5.814 1.00 89.19 162 PHE A N 1
ATOM 1246 C CA . PHE A 1 162 ? 22.618 0.335 4.672 1.00 89.19 162 PHE A CA 1
ATOM 1247 C C . PHE A 1 162 ? 21.089 0.338 4.792 1.00 89.19 162 PHE A C 1
ATOM 1249 O O . PHE A 1 162 ? 20.415 0.973 3.985 1.00 89.19 162 PHE A O 1
ATOM 1256 N N . GLY A 1 163 ? 20.513 -0.347 5.783 1.00 90.38 163 GLY A N 1
ATOM 1257 C CA . GLY A 1 163 ? 19.073 -0.576 5.893 1.00 90.38 163 GLY A CA 1
ATOM 1258 C C . GLY A 1 163 ? 18.253 0.714 5.907 1.00 90.38 163 GLY A C 1
ATOM 1259 O O . GLY A 1 163 ? 17.247 0.806 5.207 1.00 90.38 163 GLY A O 1
ATOM 1260 N N . SER A 1 164 ? 18.706 1.747 6.626 1.00 91.62 164 SER A N 1
ATOM 1261 C CA . SER A 1 164 ? 18.027 3.050 6.647 1.00 91.62 164 SER A CA 1
ATOM 1262 C C . SER A 1 164 ? 18.044 3.752 5.290 1.00 91.62 164 SER A C 1
ATOM 1264 O O . SER A 1 164 ? 17.036 4.335 4.889 1.00 91.62 164 SER A O 1
ATOM 1266 N N . ASP A 1 165 ? 19.164 3.679 4.570 1.00 94.75 165 ASP A N 1
ATOM 1267 C CA . ASP A 1 165 ? 19.319 4.317 3.262 1.00 94.75 165 ASP A CA 1
ATOM 1268 C C . ASP A 1 165 ? 18.524 3.568 2.192 1.00 94.75 165 ASP A C 1
ATOM 1270 O O . ASP A 1 165 ? 17.813 4.195 1.406 1.00 94.75 165 ASP A O 1
ATOM 1274 N N . VAL A 1 166 ? 18.555 2.231 2.228 1.00 94.12 166 VAL A N 1
ATOM 1275 C CA . VAL A 1 166 ? 17.752 1.357 1.359 1.00 94.12 166 VAL A CA 1
ATOM 1276 C C . VAL A 1 166 ? 16.267 1.622 1.579 1.00 94.12 166 VAL A C 1
ATOM 1278 O O . VAL A 1 166 ? 15.522 1.806 0.618 1.00 94.12 166 VAL A O 1
ATOM 1281 N N . GLN A 1 167 ? 15.826 1.708 2.837 1.00 94.44 167 GLN A N 1
ATOM 1282 C CA . GLN A 1 167 ? 14.442 2.045 3.153 1.00 94.44 167 GLN A CA 1
ATOM 1283 C C . GLN A 1 167 ? 14.067 3.425 2.603 1.00 94.44 167 GLN A C 1
ATOM 1285 O O . GLN A 1 167 ? 13.003 3.582 2.006 1.00 94.44 167 GLN A O 1
ATOM 1290 N N . LYS A 1 168 ? 14.921 4.433 2.809 1.00 95.75 168 LYS A N 1
ATOM 1291 C CA . LYS A 1 168 ? 14.659 5.803 2.366 1.00 95.75 168 LYS A CA 1
ATOM 1292 C C . LYS A 1 168 ? 14.505 5.878 0.848 1.00 95.75 168 LYS A C 1
ATOM 1294 O O . LYS A 1 168 ? 13.494 6.395 0.378 1.00 95.75 168 LYS A O 1
ATOM 1299 N N . ILE A 1 169 ? 15.459 5.338 0.090 1.00 96.69 169 ILE A N 1
ATOM 1300 C CA . ILE A 1 169 ? 15.412 5.405 -1.374 1.00 96.69 169 ILE A CA 1
ATOM 1301 C C . ILE A 1 169 ? 14.259 4.562 -1.936 1.00 96.69 169 ILE A C 1
ATOM 1303 O O . ILE A 1 169 ? 13.588 4.997 -2.865 1.00 96.69 169 ILE A O 1
ATOM 1307 N N . ALA A 1 170 ? 13.927 3.419 -1.322 1.00 96.88 170 ALA A N 1
ATOM 1308 C CA . ALA A 1 170 ? 12.758 2.630 -1.709 1.00 96.88 170 ALA A CA 1
ATOM 1309 C C . ALA A 1 170 ? 11.446 3.427 -1.564 1.00 96.88 170 ALA A C 1
ATOM 1311 O O . ALA A 1 170 ? 10.572 3.350 -2.428 1.00 96.88 170 ALA A O 1
ATOM 1312 N N . LEU A 1 171 ? 11.309 4.239 -0.507 1.00 96.88 171 LEU A N 1
ATOM 1313 C CA . LEU A 1 171 ? 10.163 5.142 -0.352 1.00 96.88 171 LEU A CA 1
ATOM 1314 C C . LEU A 1 171 ? 10.131 6.224 -1.442 1.00 96.88 171 LEU A C 1
ATOM 1316 O O . LEU A 1 171 ? 9.053 6.540 -1.943 1.00 96.88 171 LEU A O 1
ATOM 1320 N N . GLU A 1 172 ? 11.286 6.773 -1.826 1.00 97.88 172 GLU A N 1
ATOM 1321 C CA . GLU A 1 172 ? 11.390 7.754 -2.917 1.00 97.88 172 GLU A CA 1
ATOM 1322 C C . GLU A 1 172 ? 10.979 7.146 -4.268 1.00 97.88 172 GLU A C 1
ATOM 1324 O O . GLU A 1 172 ? 10.247 7.784 -5.032 1.00 97.88 172 GLU A O 1
ATOM 1329 N N . VAL A 1 173 ? 11.366 5.893 -4.534 1.00 98.25 173 VAL A N 1
ATOM 1330 C CA . VAL A 1 173 ? 10.954 5.146 -5.733 1.00 98.25 173 VAL A CA 1
ATOM 1331 C C . VAL A 1 173 ? 9.442 4.924 -5.755 1.00 98.25 173 VAL A C 1
ATOM 1333 O O . VAL A 1 173 ? 8.791 5.239 -6.752 1.00 98.25 173 VAL A O 1
ATOM 1336 N N . LEU A 1 174 ? 8.858 4.437 -4.654 1.00 98.38 174 LEU A N 1
ATOM 1337 C CA . LEU A 1 174 ? 7.408 4.225 -4.547 1.00 98.38 174 LEU A CA 1
ATOM 1338 C C . LEU A 1 174 ? 6.626 5.530 -4.739 1.00 98.38 174 LEU A C 1
ATOM 1340 O O . LEU A 1 174 ? 5.610 5.554 -5.431 1.00 98.38 174 LEU A O 1
ATOM 1344 N N . ASP A 1 175 ? 7.098 6.631 -4.159 1.00 98.00 175 ASP A N 1
ATOM 1345 C CA . ASP A 1 175 ? 6.488 7.952 -4.315 1.00 98.00 175 ASP A CA 1
ATOM 1346 C C . ASP A 1 175 ? 6.588 8.469 -5.766 1.00 98.00 175 ASP A C 1
ATOM 1348 O O . ASP A 1 175 ? 5.618 9.007 -6.313 1.00 98.00 175 ASP A O 1
ATOM 1352 N N . ALA A 1 176 ? 7.722 8.241 -6.440 1.00 97.56 176 ALA A N 1
ATOM 1353 C CA . ALA A 1 176 ? 7.879 8.531 -7.865 1.00 97.56 176 ALA A CA 1
ATOM 1354 C C . ALA A 1 176 ? 6.940 7.683 -8.741 1.00 97.56 176 ALA A C 1
ATOM 1356 O O . ALA A 1 176 ? 6.296 8.225 -9.642 1.00 97.56 176 ALA A O 1
ATOM 1357 N N . LEU A 1 177 ? 6.778 6.393 -8.437 1.00 97.75 177 LEU A N 1
ATOM 1358 C CA . LEU A 1 177 ? 5.847 5.505 -9.134 1.00 97.75 177 LEU A CA 1
ATOM 1359 C C . LEU A 1 177 ? 4.381 5.907 -8.914 1.00 97.75 177 LEU A C 1
ATOM 1361 O O . LEU A 1 177 ? 3.591 5.919 -9.858 1.00 97.75 177 LEU A O 1
ATOM 1365 N N . ILE A 1 178 ? 4.003 6.307 -7.695 1.00 97.56 178 ILE A N 1
ATOM 1366 C CA . ILE A 1 178 ? 2.659 6.834 -7.417 1.00 97.56 178 ILE A CA 1
ATOM 1367 C C . ILE A 1 178 ? 2.409 8.094 -8.255 1.00 97.56 178 ILE A C 1
ATOM 1369 O O . ILE A 1 178 ? 1.326 8.241 -8.823 1.00 97.56 178 ILE A O 1
ATOM 1373 N N . ARG A 1 179 ? 3.387 9.003 -8.372 1.00 96.31 179 ARG A N 1
ATOM 1374 C CA . ARG A 1 179 ? 3.282 10.171 -9.267 1.00 96.31 179 ARG A CA 1
ATOM 1375 C C . ARG A 1 179 ? 3.117 9.768 -10.730 1.00 96.31 179 ARG A C 1
ATOM 1377 O O . ARG A 1 179 ? 2.270 10.350 -11.404 1.00 96.31 179 ARG A O 1
ATOM 1384 N N . LEU A 1 180 ? 3.869 8.777 -11.199 1.00 95.44 180 LEU A N 1
ATOM 1385 C CA . LEU A 1 180 ? 3.738 8.255 -12.557 1.00 95.44 180 LEU A CA 1
ATOM 1386 C C . LEU A 1 180 ? 2.327 7.718 -12.820 1.00 95.44 180 LEU A C 1
ATOM 1388 O O . LEU A 1 180 ? 1.679 8.146 -13.773 1.00 95.44 180 LEU A O 1
ATOM 1392 N N . CYS A 1 181 ? 1.812 6.871 -11.926 1.00 94.69 181 CYS A N 1
ATOM 1393 C CA . CYS A 1 181 ? 0.452 6.344 -12.018 1.00 94.69 181 CYS A CA 1
ATOM 1394 C C . CYS A 1 181 ? -0.590 7.467 -12.064 1.00 94.69 181 CYS A C 1
ATOM 1396 O O . CYS A 1 181 ? -1.547 7.384 -12.830 1.00 94.69 181 CYS A O 1
ATOM 1398 N N . LYS A 1 182 ? -0.396 8.545 -11.288 1.00 93.56 182 LYS A N 1
ATOM 1399 C CA . LYS A 1 182 ? -1.262 9.728 -11.364 1.00 93.56 182 LYS A CA 1
ATOM 1400 C C . LYS A 1 182 ? -1.228 10.328 -12.765 1.00 93.56 182 LYS A C 1
ATOM 1402 O O . LYS A 1 182 ? -2.289 10.495 -13.350 1.00 93.56 182 LYS A O 1
ATOM 1407 N N . VAL A 1 183 ? -0.052 10.643 -13.306 1.00 92.88 183 VAL A N 1
ATOM 1408 C CA . VAL A 1 183 ? 0.071 11.269 -14.634 1.00 92.88 183 VAL A CA 1
ATOM 1409 C C . VAL A 1 183 ? -0.562 10.398 -15.719 1.00 92.88 183 VAL A C 1
ATOM 1411 O O . VAL A 1 183 ? -1.388 10.889 -16.484 1.00 92.88 183 VAL A O 1
ATOM 1414 N N . TYR A 1 184 ? -0.259 9.101 -15.733 1.00 91.88 184 TYR A N 1
ATOM 1415 C CA . TYR A 1 184 ? -0.821 8.170 -16.713 1.00 91.88 184 TYR A CA 1
ATOM 1416 C C . TYR A 1 184 ? -2.337 8.043 -16.571 1.00 91.88 184 TYR A C 1
ATOM 1418 O O . TYR A 1 184 ? -3.061 8.124 -17.556 1.00 91.88 184 TYR A O 1
ATOM 1426 N N . SER A 1 185 ? -2.849 7.962 -15.345 1.00 90.00 185 SER A N 1
ATOM 1427 C CA . SER A 1 185 ? -4.291 7.919 -15.110 1.00 90.00 185 SER A CA 1
ATOM 1428 C C . SER A 1 185 ? -5.021 9.185 -15.571 1.00 90.00 185 SER A C 1
ATOM 1430 O O . SER A 1 185 ? -6.192 9.090 -15.925 1.00 90.00 185 SER A O 1
ATOM 1432 N N . HIS A 1 186 ? -4.383 10.362 -15.560 1.00 89.06 186 HIS A N 1
ATOM 1433 C CA . HIS A 1 186 ? -4.995 11.598 -16.076 1.00 89.06 186 HIS A CA 1
ATOM 1434 C C . HIS A 1 186 ? -5.007 11.656 -17.608 1.00 89.06 186 HIS A C 1
ATOM 1436 O O . HIS A 1 186 ? -5.834 12.364 -18.177 1.00 89.06 186 HIS A O 1
ATOM 1442 N N . GLY A 1 187 ? -4.111 10.922 -18.275 1.00 85.31 187 GLY A N 1
ATOM 1443 C CA . GLY A 1 187 ? -4.083 10.821 -19.735 1.00 85.31 187 GLY A CA 1
ATOM 1444 C C . GLY A 1 187 ? -5.169 9.910 -20.319 1.00 85.31 187 GLY A C 1
ATOM 1445 O O . GLY A 1 187 ? -5.361 9.916 -21.531 1.00 85.31 187 GLY A O 1
ATOM 1446 N N . ILE A 1 188 ? -5.889 9.152 -19.484 1.00 85.94 188 ILE A N 1
ATOM 1447 C CA . ILE A 1 188 ? -6.937 8.213 -19.904 1.00 85.94 188 ILE A CA 1
ATOM 1448 C C . ILE A 1 188 ? -8.335 8.798 -19.668 1.00 85.94 188 ILE A C 1
ATOM 1450 O O . ILE A 1 188 ? -8.661 9.279 -18.581 1.00 85.94 188 ILE A O 1
ATOM 1454 N N . ASN A 1 189 ? -9.209 8.685 -20.674 1.00 83.25 189 ASN A N 1
ATOM 1455 C CA . ASN A 1 189 ? -10.638 8.961 -20.523 1.00 83.25 189 ASN A CA 1
ATOM 1456 C C . ASN A 1 189 ? -11.377 7.722 -19.982 1.00 83.25 189 ASN A C 1
ATOM 1458 O O . ASN A 1 189 ? -11.922 6.919 -20.743 1.00 83.25 189 ASN A O 1
ATOM 1462 N N . TRP A 1 190 ? -11.412 7.589 -18.655 1.00 81.62 190 TRP A N 1
ATOM 1463 C CA . TRP A 1 190 ? -12.045 6.459 -17.960 1.00 81.62 190 TRP A CA 1
ATOM 1464 C C . TRP A 1 190 ? -13.532 6.275 -18.277 1.00 81.62 190 TRP A C 1
ATOM 1466 O O . TRP A 1 190 ? -14.004 5.143 -18.338 1.00 81.62 190 TRP A O 1
ATOM 1476 N N . ASP A 1 191 ? -14.260 7.365 -18.527 1.00 79.06 191 ASP A N 1
ATOM 1477 C CA . ASP A 1 191 ? -15.698 7.309 -18.811 1.00 79.06 191 ASP A CA 1
ATOM 1478 C C . ASP A 1 191 ? -15.967 6.671 -20.188 1.00 79.06 191 ASP A C 1
ATOM 1480 O O . ASP A 1 191 ? -16.967 5.980 -20.378 1.00 79.06 191 ASP A O 1
ATOM 1484 N N . SER A 1 192 ? -15.056 6.868 -21.149 1.00 77.81 192 SER A N 1
ATOM 1485 C CA . SER A 1 192 ? -15.088 6.174 -22.442 1.00 77.81 192 SER A CA 1
ATOM 1486 C C . SER A 1 192 ? -14.644 4.718 -22.316 1.00 77.81 192 SER A C 1
ATOM 1488 O O . SER A 1 192 ? -15.240 3.843 -22.939 1.00 77.81 192 SER A O 1
ATOM 1490 N N . TYR A 1 193 ? -13.613 4.458 -21.508 1.00 78.06 193 TYR A N 1
ATOM 1491 C CA . TYR A 1 193 ? -13.079 3.112 -21.303 1.00 78.06 193 TYR A CA 1
ATOM 1492 C C . TYR A 1 193 ? -14.119 2.167 -20.691 1.00 78.06 193 TYR A C 1
ATOM 1494 O O . TYR A 1 193 ? -14.341 1.084 -21.221 1.00 78.06 193 TYR A O 1
ATOM 1502 N N . LEU A 1 194 ? -14.811 2.600 -19.632 1.00 75.62 194 LEU A N 1
ATOM 1503 C CA . LEU A 1 194 ? -15.830 1.789 -18.957 1.00 75.62 194 LEU A CA 1
ATOM 1504 C C . LEU A 1 194 ? -16.974 1.386 -19.899 1.00 75.62 194 LEU A C 1
ATOM 1506 O O . LEU A 1 194 ? -17.381 0.228 -19.895 1.00 75.62 194 LEU A O 1
ATOM 1510 N N . LYS A 1 195 ? -17.437 2.307 -20.755 1.00 77.25 195 LYS A N 1
ATOM 1511 C CA . LYS A 1 195 ? -18.459 2.008 -21.774 1.00 77.25 195 LYS A CA 1
ATOM 1512 C C . LYS A 1 195 ? -17.975 0.956 -22.770 1.00 77.25 195 LYS A C 1
ATOM 1514 O O . LYS A 1 195 ? -18.690 0.005 -23.059 1.00 77.25 195 LYS A O 1
ATOM 1519 N N . MET A 1 196 ? -16.739 1.097 -23.251 1.00 72.00 196 MET A N 1
ATOM 1520 C CA . MET A 1 196 ? -16.157 0.122 -24.174 1.00 72.00 196 MET A CA 1
ATOM 1521 C C . MET A 1 196 ? -15.897 -1.238 -23.523 1.00 72.00 196 MET A C 1
ATOM 1523 O O . MET A 1 196 ? -15.949 -2.250 -24.212 1.00 72.00 196 MET A O 1
ATOM 1527 N N . GLU A 1 197 ? -15.591 -1.300 -22.226 1.00 69.31 197 GLU A N 1
ATOM 1528 C CA . GLU A 1 197 ? -15.381 -2.575 -21.531 1.00 69.31 197 GLU A CA 1
ATOM 1529 C C . GLU A 1 197 ? -16.703 -3.326 -21.304 1.00 69.31 197 GLU A C 1
ATOM 1531 O O . GLU A 1 197 ? -16.740 -4.554 -21.402 1.00 69.31 197 GLU A O 1
ATOM 1536 N N . GLU A 1 198 ? -17.810 -2.612 -21.082 1.00 67.50 198 GLU A N 1
ATOM 1537 C CA . GLU A 1 198 ? -19.156 -3.202 -21.089 1.00 67.50 198 GLU A CA 1
ATOM 1538 C C . GLU A 1 198 ? -19.517 -3.788 -22.464 1.00 67.50 198 GLU A C 1
ATOM 1540 O O . GLU A 1 198 ? -20.055 -4.893 -22.533 1.00 67.50 198 GLU A O 1
ATOM 1545 N N . GLU A 1 199 ? -19.154 -3.104 -23.552 1.00 63.19 199 GLU A N 1
ATOM 1546 C CA . GLU A 1 199 ? -19.360 -3.575 -24.929 1.00 63.19 199 GLU A CA 1
ATOM 1547 C C . GLU A 1 199 ? -18.420 -4.738 -25.304 1.00 63.19 199 GLU A C 1
ATOM 1549 O O . GLU A 1 199 ? -18.853 -5.712 -25.922 1.00 63.19 199 GLU A O 1
ATOM 1554 N N . ARG A 1 200 ? -17.150 -4.708 -24.874 1.00 64.38 200 ARG A N 1
ATOM 1555 C CA . ARG A 1 200 ? -16.172 -5.791 -25.106 1.00 64.38 200 ARG A CA 1
ATOM 1556 C C . ARG A 1 200 ? -16.513 -7.086 -24.380 1.00 64.38 200 ARG A C 1
ATOM 1558 O O . ARG A 1 200 ? -16.194 -8.155 -24.883 1.00 64.38 200 ARG A O 1
ATOM 1565 N N . LYS A 1 201 ? -17.237 -7.046 -23.258 1.00 60.19 201 LYS A N 1
ATOM 1566 C CA . LYS A 1 201 ? -17.791 -8.275 -22.652 1.00 60.19 201 LYS A CA 1
ATOM 1567 C C . LYS A 1 201 ? -18.753 -9.025 -23.590 1.00 60.19 201 LYS A C 1
ATOM 1569 O O . LYS A 1 201 ? -19.054 -10.185 -23.326 1.00 60.19 201 LYS A O 1
ATOM 1574 N N . VAL A 1 202 ? -19.225 -8.382 -24.662 1.00 58.75 202 VAL A N 1
ATOM 1575 C CA . VAL A 1 202 ? -20.124 -8.953 -25.677 1.00 58.75 202 VAL A CA 1
ATOM 1576 C C . VAL A 1 202 ? -19.375 -9.390 -26.948 1.00 58.75 202 VAL A C 1
ATOM 1578 O O . VAL A 1 202 ? -19.873 -10.250 -27.672 1.00 58.75 202 VAL A O 1
ATOM 1581 N N . MET A 1 203 ? -18.175 -8.859 -27.222 1.00 57.06 203 MET A N 1
ATOM 1582 C CA . MET A 1 203 ? -17.352 -9.225 -28.384 1.00 57.06 203 MET A CA 1
ATOM 1583 C C . MET A 1 203 ? -15.905 -9.544 -27.982 1.00 57.06 203 MET A C 1
ATOM 1585 O O . MET A 1 203 ? -15.186 -8.677 -27.496 1.00 57.06 203 MET A O 1
ATOM 1589 N N . GLU A 1 204 ? -15.459 -10.773 -28.261 1.00 47.03 204 GLU A N 1
ATOM 1590 C CA . GLU A 1 204 ? -14.074 -11.241 -28.082 1.00 47.03 204 GLU A CA 1
ATOM 1591 C C . GLU A 1 204 ? -13.110 -10.551 -29.073 1.00 47.03 204 GLU A C 1
ATOM 1593 O O . GLU A 1 204 ? -12.716 -11.133 -30.082 1.00 47.03 204 GLU A O 1
ATOM 1598 N N . SER A 1 205 ? -12.726 -9.295 -28.825 1.00 51.84 205 SER A N 1
ATOM 1599 C CA . SER A 1 205 ? -11.579 -8.674 -29.501 1.00 51.84 205 SER A CA 1
ATOM 1600 C C . SER A 1 205 ? -10.465 -8.336 -28.504 1.00 51.84 205 SER A C 1
ATOM 1602 O O . SER A 1 205 ? -10.630 -7.544 -27.576 1.00 51.84 205 SER A O 1
ATOM 1604 N N . GLU A 1 206 ? -9.307 -8.974 -28.699 1.00 54.69 206 GLU A N 1
ATOM 1605 C CA . GLU A 1 206 ? -8.131 -8.932 -27.815 1.00 54.69 206 GLU A CA 1
ATOM 1606 C C . GLU A 1 206 ? -7.126 -7.821 -28.184 1.00 54.69 206 GLU A C 1
ATOM 1608 O O . GLU A 1 206 ? -5.912 -8.020 -28.135 1.00 54.69 206 GLU A O 1
ATOM 1613 N N . GLU A 1 207 ? -7.582 -6.629 -28.572 1.00 57.53 207 GLU A N 1
ATOM 1614 C CA . GLU A 1 207 ? -6.652 -5.500 -28.703 1.00 57.53 207 GLU A CA 1
ATOM 1615 C C . GLU A 1 207 ? -6.500 -4.768 -27.366 1.00 57.53 207 GLU A C 1
ATOM 1617 O O . GLU A 1 207 ? -7.398 -4.043 -26.933 1.00 57.53 207 GLU A O 1
ATOM 1622 N N . THR A 1 208 ? -5.334 -4.937 -26.731 1.00 63.44 208 THR A N 1
ATOM 1623 C CA . THR A 1 208 ? -4.916 -4.139 -25.572 1.00 63.44 208 THR A CA 1
ATOM 1624 C C . THR A 1 208 ? -4.733 -2.681 -25.975 1.00 63.44 208 THR A C 1
ATOM 1626 O O . THR A 1 208 ? -3.922 -2.356 -26.852 1.00 63.44 208 THR A O 1
ATOM 1629 N N . ASP A 1 209 ? -5.509 -1.813 -25.333 1.00 76.12 209 ASP A N 1
ATOM 1630 C CA . ASP A 1 209 ? -5.432 -0.361 -25.455 1.00 76.12 209 ASP A CA 1
ATOM 1631 C C . ASP A 1 209 ? -4.457 0.205 -24.406 1.00 76.12 209 ASP A C 1
ATOM 1633 O O . ASP A 1 209 ? -4.152 -0.406 -23.381 1.00 76.12 209 ASP A O 1
ATOM 1637 N N . SER A 1 210 ? -3.988 1.422 -24.641 1.00 78.94 210 SER A N 1
ATOM 1638 C CA . SER A 1 210 ? -3.291 2.280 -23.685 1.00 78.94 210 SER A CA 1
ATOM 1639 C C . SER A 1 210 ? -3.928 2.275 -22.284 1.00 78.94 210 SER A C 1
ATOM 1641 O O . SER A 1 210 ? -3.220 2.182 -21.280 1.00 78.94 210 SER A O 1
ATOM 1643 N N . ALA A 1 211 ? -5.261 2.298 -22.202 1.00 84.25 211 ALA A N 1
ATOM 1644 C CA . ALA A 1 211 ? -6.001 2.229 -20.946 1.00 84.25 211 ALA A CA 1
ATOM 1645 C C . ALA A 1 211 ? -5.825 0.888 -20.208 1.00 84.25 211 ALA A C 1
ATOM 1647 O O . ALA A 1 211 ? -5.748 0.879 -18.978 1.00 84.25 211 ALA A O 1
ATOM 1648 N N . ASP A 1 212 ? -5.696 -0.231 -20.932 1.00 86.94 212 ASP A N 1
ATOM 1649 C CA . ASP A 1 212 ? -5.449 -1.551 -20.337 1.00 86.94 212 ASP A CA 1
ATOM 1650 C C . ASP A 1 212 ? -4.061 -1.611 -19.697 1.00 86.94 212 ASP A C 1
ATOM 1652 O O . ASP A 1 212 ? -3.916 -2.087 -18.567 1.00 86.94 212 ASP A O 1
ATOM 1656 N N . HIS A 1 213 ? -3.055 -1.056 -20.379 1.00 89.38 213 HIS A N 1
ATOM 1657 C CA . HIS A 1 213 ? -1.698 -0.962 -19.849 1.00 89.38 213 HIS A CA 1
ATOM 1658 C C . HIS A 1 213 ? -1.631 -0.073 -18.596 1.00 89.38 213 HIS A C 1
ATOM 1660 O O . HIS A 1 213 ? -1.045 -0.452 -17.579 1.00 89.38 213 HIS A O 1
ATOM 1666 N N . VAL A 1 214 ? -2.291 1.092 -18.612 1.00 90.31 214 VAL A N 1
ATOM 1667 C CA . VAL A 1 214 ? -2.368 1.970 -17.430 1.00 90.31 214 VAL A CA 1
ATOM 1668 C C . VAL A 1 214 ? -3.083 1.275 -16.269 1.00 90.31 214 VAL A C 1
ATOM 1670 O O . VAL A 1 214 ? -2.584 1.310 -15.142 1.00 90.31 214 VAL A O 1
ATOM 1673 N N . ASN A 1 215 ? -4.197 0.583 -16.528 1.00 89.50 215 ASN A N 1
ATOM 1674 C CA . ASN A 1 215 ? -4.890 -0.219 -15.517 1.00 89.50 215 ASN A CA 1
ATOM 1675 C C . ASN A 1 215 ? -3.981 -1.293 -14.913 1.00 89.50 215 ASN A C 1
ATOM 1677 O O . ASN A 1 215 ? -3.978 -1.480 -13.696 1.00 89.50 215 ASN A O 1
ATOM 1681 N N . LYS A 1 216 ? -3.190 -1.984 -15.738 1.00 91.81 216 LYS A N 1
ATOM 1682 C CA . LYS A 1 216 ? -2.260 -3.024 -15.290 1.00 91.81 216 LYS A CA 1
ATOM 1683 C C . LYS A 1 216 ? -1.138 -2.454 -14.417 1.00 91.81 216 LYS A C 1
ATOM 1685 O O . LYS A 1 216 ? -0.869 -3.000 -13.348 1.00 91.81 216 LYS A O 1
ATOM 1690 N N . ILE A 1 217 ? -0.563 -1.312 -14.797 1.00 93.88 217 ILE A N 1
ATOM 1691 C CA . ILE A 1 217 ? 0.427 -0.583 -13.985 1.00 93.88 217 ILE A CA 1
ATOM 1692 C C . ILE A 1 217 ? -0.165 -0.159 -12.633 1.00 93.88 217 ILE A C 1
ATOM 1694 O O . ILE A 1 217 ? 0.443 -0.381 -11.580 1.00 93.88 217 ILE A O 1
ATOM 1698 N N . MET A 1 218 ? -1.363 0.433 -12.642 1.00 93.88 218 MET A N 1
ATOM 1699 C CA . MET A 1 218 ? -2.051 0.834 -11.414 1.00 93.88 218 MET A CA 1
ATOM 1700 C C . MET A 1 218 ? -2.355 -0.374 -10.530 1.00 93.88 218 MET A C 1
ATOM 1702 O O . MET A 1 218 ? -2.142 -0.301 -9.322 1.00 93.88 218 MET A O 1
ATOM 1706 N N . LYS A 1 219 ? -2.789 -1.492 -11.121 1.00 94.25 219 LYS A N 1
ATOM 1707 C CA . LYS A 1 219 ? -3.032 -2.753 -10.418 1.00 94.25 219 LYS A CA 1
ATOM 1708 C C . LYS A 1 219 ? -1.779 -3.250 -9.700 1.00 94.25 219 LYS A C 1
ATOM 1710 O O . LYS A 1 219 ? -1.826 -3.397 -8.482 1.00 94.25 219 LYS A O 1
ATOM 1715 N N . PHE A 1 220 ? -0.663 -3.425 -10.414 1.00 95.62 220 PHE A N 1
ATOM 1716 C CA . PHE A 1 220 ? 0.604 -3.862 -9.815 1.00 95.62 220 PHE A CA 1
ATOM 1717 C C . PHE A 1 220 ? 1.024 -2.961 -8.654 1.00 95.62 220 PHE A C 1
ATOM 1719 O O . PHE A 1 220 ? 1.416 -3.439 -7.589 1.00 95.62 220 PHE A O 1
ATOM 1726 N N . THR A 1 221 ? 0.889 -1.650 -8.849 1.00 97.56 221 THR A N 1
ATOM 1727 C CA . THR A 1 221 ? 1.253 -0.655 -7.841 1.00 97.56 221 THR A CA 1
ATOM 1728 C C . THR A 1 221 ? 0.354 -0.755 -6.608 1.00 97.56 221 THR A C 1
ATOM 1730 O O . THR A 1 221 ? 0.861 -0.795 -5.490 1.00 97.56 221 THR A O 1
ATOM 1733 N N . VAL A 1 222 ? -0.970 -0.836 -6.776 1.00 97.25 222 VAL A N 1
ATOM 1734 C CA . VAL A 1 222 ? -1.915 -0.945 -5.654 1.00 97.25 222 VAL A CA 1
ATOM 1735 C C . VAL A 1 222 ? -1.698 -2.243 -4.879 1.00 97.25 222 VAL A C 1
ATOM 1737 O O . VAL A 1 222 ? -1.574 -2.191 -3.657 1.00 97.25 222 VAL A O 1
ATOM 1740 N N . GLU A 1 223 ? -1.585 -3.381 -5.568 1.00 96.50 223 GLU A N 1
ATOM 1741 C CA . GLU A 1 223 ? -1.340 -4.681 -4.931 1.00 96.50 223 GLU A CA 1
ATOM 1742 C C . GLU A 1 223 ? -0.043 -4.656 -4.118 1.00 96.50 223 GLU A C 1
ATOM 1744 O O . GLU A 1 223 ? -0.037 -5.034 -2.943 1.00 96.50 223 GLU A O 1
ATOM 1749 N N . LYS A 1 224 ? 1.046 -4.118 -4.688 1.00 97.94 224 LYS A N 1
ATOM 1750 C CA . LYS A 1 224 ? 2.316 -4.052 -3.965 1.00 97.94 224 LYS A CA 1
ATOM 1751 C C . LYS A 1 224 ? 2.272 -3.097 -2.777 1.00 97.94 224 LYS A C 1
ATOM 1753 O O . LYS A 1 224 ? 2.820 -3.423 -1.727 1.00 97.94 224 LYS A O 1
ATOM 1758 N N . LEU A 1 225 ? 1.615 -1.942 -2.899 1.00 98.38 225 LEU A N 1
ATOM 1759 C CA . LEU A 1 225 ? 1.443 -1.024 -1.770 1.00 98.38 225 LEU A CA 1
ATOM 1760 C C . LEU A 1 225 ? 0.607 -1.671 -0.654 1.00 98.38 225 LEU A C 1
ATOM 1762 O O . LEU A 1 225 ? 0.938 -1.495 0.515 1.00 98.38 225 LEU A O 1
ATOM 1766 N N . CYS A 1 226 ? -0.422 -2.462 -0.976 1.00 97.56 226 CYS A N 1
ATOM 1767 C CA . CYS A 1 226 ? -1.154 -3.243 0.025 1.00 97.56 226 CYS A CA 1
ATOM 1768 C C . CYS A 1 226 ? -0.237 -4.244 0.743 1.00 97.56 226 CYS A C 1
ATOM 1770 O O . CYS A 1 226 ? -0.200 -4.254 1.975 1.00 97.56 226 CYS A O 1
ATOM 1772 N N . GLU A 1 227 ? 0.548 -5.032 -0.001 1.00 97.38 227 GLU A N 1
ATOM 1773 C CA . GLU A 1 227 ? 1.522 -5.970 0.577 1.00 97.38 227 GLU A CA 1
ATOM 1774 C C . GLU A 1 227 ? 2.517 -5.256 1.509 1.00 97.38 227 GLU A C 1
ATOM 1776 O O . GLU A 1 227 ? 2.716 -5.676 2.649 1.00 97.38 227 GLU A O 1
ATOM 1781 N N . LEU A 1 228 ? 3.111 -4.150 1.055 1.00 97.31 228 LEU A N 1
ATOM 1782 C CA . LEU A 1 228 ? 4.070 -3.358 1.831 1.00 97.31 228 LEU A CA 1
ATOM 1783 C C . LEU A 1 228 ? 3.431 -2.724 3.073 1.00 97.31 228 LEU A C 1
ATOM 1785 O O . LEU A 1 228 ? 4.048 -2.699 4.139 1.00 97.31 228 LEU A O 1
ATOM 1789 N N . GLY A 1 229 ? 2.189 -2.249 2.962 1.00 96.75 229 GLY A N 1
ATOM 1790 C CA . GLY A 1 229 ? 1.422 -1.699 4.075 1.00 96.75 229 GLY A CA 1
ATOM 1791 C C . GLY A 1 229 ? 1.133 -2.736 5.161 1.00 96.75 229 GLY A C 1
ATOM 1792 O O . GLY A 1 229 ? 1.253 -2.417 6.344 1.00 96.75 229 GLY A O 1
ATOM 1793 N N . ILE A 1 230 ? 0.808 -3.975 4.772 1.00 96.06 230 ILE A N 1
ATOM 1794 C CA . ILE A 1 230 ? 0.637 -5.106 5.698 1.00 96.06 230 ILE A CA 1
ATOM 1795 C C . ILE A 1 230 ? 1.973 -5.462 6.360 1.00 96.06 230 ILE A C 1
ATOM 1797 O O . ILE A 1 230 ? 2.036 -5.579 7.582 1.00 96.06 230 ILE A O 1
ATOM 1801 N N . LEU A 1 231 ? 3.050 -5.599 5.578 1.00 94.56 231 LEU A N 1
ATOM 1802 C CA . LEU A 1 231 ? 4.384 -5.924 6.100 1.00 94.56 231 LEU A CA 1
ATOM 1803 C C . LEU A 1 231 ? 4.847 -4.900 7.143 1.00 94.56 231 LEU A C 1
ATOM 1805 O O . LEU A 1 231 ? 5.292 -5.268 8.228 1.00 94.56 231 LEU A O 1
ATOM 1809 N N . ALA A 1 232 ? 4.683 -3.615 6.839 1.00 93.06 232 ALA A N 1
ATOM 1810 C CA . ALA A 1 232 ? 5.058 -2.527 7.729 1.00 93.06 232 ALA A CA 1
ATOM 1811 C C . ALA A 1 232 ? 4.220 -2.494 9.020 1.00 93.06 232 ALA A C 1
ATOM 1813 O O . ALA A 1 232 ? 4.747 -2.176 10.088 1.00 93.06 232 ALA A O 1
ATOM 1814 N N . ALA A 1 233 ? 2.929 -2.837 8.935 1.00 92.50 233 ALA A N 1
ATOM 1815 C CA . ALA A 1 233 ? 2.050 -2.950 10.097 1.00 92.50 233 ALA A CA 1
ATOM 1816 C C . ALA A 1 233 ? 2.425 -4.141 10.993 1.00 92.50 233 ALA A C 1
ATOM 1818 O O . ALA A 1 233 ? 2.470 -3.994 12.215 1.00 92.50 233 ALA A O 1
ATOM 1819 N N . ASN A 1 234 ? 2.753 -5.288 10.390 1.00 89.44 234 ASN A N 1
ATOM 1820 C CA . ASN A 1 234 ? 3.166 -6.499 11.102 1.00 89.44 234 ASN A CA 1
ATOM 1821 C C . ASN A 1 234 ? 4.504 -6.329 11.835 1.00 89.44 234 ASN A C 1
ATOM 1823 O O . ASN A 1 234 ? 4.728 -6.991 12.845 1.00 89.44 234 ASN A O 1
ATOM 1827 N N . ASP A 1 235 ? 5.364 -5.404 11.397 1.00 83.12 235 ASP A N 1
ATOM 1828 C CA . ASP A 1 235 ? 6.617 -5.072 12.085 1.00 83.12 235 ASP A CA 1
ATOM 1829 C C . ASP A 1 235 ? 6.427 -4.173 13.328 1.00 83.12 235 ASP A C 1
ATOM 1831 O O . ASP A 1 235 ? 7.255 -3.313 13.638 1.00 83.12 235 ASP A O 1
ATOM 1835 N N . GLY A 1 236 ? 5.290 -4.299 14.018 1.00 75.25 236 GLY A N 1
ATOM 1836 C CA . GLY A 1 236 ? 4.944 -3.491 15.191 1.00 75.25 236 GLY A CA 1
ATOM 1837 C C . GLY A 1 236 ? 4.782 -1.995 14.898 1.00 75.25 236 GLY A C 1
ATOM 1838 O O . GLY A 1 236 ? 4.841 -1.177 15.814 1.00 75.25 236 GLY A O 1
ATOM 1839 N N . GLY A 1 237 ? 4.614 -1.614 13.629 1.00 71.25 237 GLY A N 1
ATOM 1840 C CA . GLY A 1 237 ? 4.510 -0.215 13.224 1.00 71.25 237 GLY A CA 1
ATOM 1841 C C . GLY A 1 237 ? 5.836 0.548 13.182 1.00 71.25 237 GLY A C 1
ATOM 1842 O O . GLY A 1 237 ? 5.810 1.767 13.034 1.00 71.25 237 GLY A O 1
ATOM 1843 N N . ASN A 1 238 ? 6.991 -0.122 13.269 1.00 80.12 238 ASN A N 1
ATOM 1844 C CA . ASN A 1 238 ? 8.304 0.542 13.247 1.00 80.12 238 ASN A CA 1
ATOM 1845 C C . ASN A 1 238 ? 8.583 1.284 11.927 1.00 80.12 238 ASN A C 1
ATOM 1847 O O . ASN A 1 238 ? 9.341 2.252 11.893 1.00 80.12 238 ASN A O 1
ATOM 1851 N N . LEU A 1 239 ? 7.922 0.881 10.839 1.00 86.88 239 LEU A N 1
ATOM 1852 C CA . LEU A 1 239 ? 8.054 1.480 9.512 1.00 86.88 239 LEU A CA 1
ATOM 1853 C C . LEU A 1 239 ? 6.912 2.474 9.221 1.00 86.88 239 LEU A C 1
ATOM 1855 O O . LEU A 1 239 ? 6.266 2.406 8.175 1.00 86.88 239 LEU A O 1
ATOM 1859 N N . VAL A 1 240 ? 6.657 3.421 10.134 1.00 90.94 240 VAL A N 1
ATOM 1860 C CA . VAL A 1 240 ? 5.540 4.393 10.047 1.00 90.94 240 VAL A CA 1
ATOM 1861 C C . VAL A 1 240 ? 5.485 5.127 8.701 1.00 90.94 240 VAL A C 1
ATOM 1863 O O . VAL A 1 240 ? 4.407 5.305 8.130 1.00 90.94 240 VAL A O 1
ATOM 1866 N N . SER A 1 241 ? 6.634 5.547 8.165 1.00 93.88 241 SER A N 1
ATOM 1867 C CA . SER A 1 241 ? 6.707 6.222 6.862 1.00 93.88 241 SER A CA 1
ATOM 1868 C C . SER A 1 241 ? 6.221 5.326 5.720 1.00 93.88 241 SER A C 1
ATOM 1870 O O . SER A 1 241 ? 5.500 5.800 4.843 1.00 93.88 241 SER A O 1
ATOM 1872 N N . LEU A 1 242 ? 6.538 4.026 5.769 1.00 95.12 242 LEU A N 1
ATOM 1873 C CA . LEU A 1 242 ? 6.094 3.047 4.778 1.00 95.12 242 LEU A CA 1
ATOM 1874 C C . LEU A 1 242 ? 4.598 2.752 4.907 1.00 95.12 242 LEU A C 1
ATOM 1876 O O . LEU A 1 242 ? 3.913 2.728 3.889 1.00 95.12 242 LEU A O 1
ATOM 1880 N N . ILE A 1 243 ? 4.071 2.611 6.131 1.00 95.25 243 ILE A N 1
ATOM 1881 C CA . ILE A 1 243 ? 2.622 2.467 6.377 1.00 95.25 243 ILE A CA 1
ATOM 1882 C C . ILE A 1 243 ? 1.873 3.654 5.764 1.00 95.25 243 ILE A C 1
ATOM 1884 O O . ILE A 1 243 ? 0.908 3.480 5.017 1.00 95.25 243 ILE A O 1
ATOM 1888 N N . ASN A 1 244 ? 2.339 4.870 6.059 1.00 95.56 244 ASN A N 1
ATOM 1889 C CA . ASN A 1 244 ? 1.724 6.097 5.574 1.00 95.56 244 ASN A CA 1
ATOM 1890 C C . ASN A 1 244 ? 1.755 6.200 4.050 1.00 95.56 244 ASN A C 1
ATOM 1892 O O . ASN A 1 244 ? 0.720 6.499 3.455 1.00 95.56 244 ASN A O 1
ATOM 1896 N N . LEU A 1 245 ? 2.916 5.977 3.429 1.00 97.25 245 LEU A N 1
ATOM 1897 C CA . LEU A 1 245 ? 3.062 6.044 1.976 1.00 97.25 245 LEU A CA 1
ATOM 1898 C C . LEU A 1 245 ? 2.185 4.994 1.289 1.00 97.25 245 LEU A C 1
ATOM 1900 O O . LEU A 1 245 ? 1.446 5.330 0.367 1.00 97.25 245 LEU A O 1
ATOM 1904 N N . SER A 1 246 ? 2.215 3.759 1.793 1.00 97.50 246 SER A N 1
ATOM 1905 C CA . SER A 1 246 ? 1.495 2.617 1.230 1.00 97.50 246 SER A CA 1
ATOM 1906 C C . SER A 1 246 ? -0.010 2.853 1.205 1.00 97.50 246 SER A C 1
ATOM 1908 O O . SER A 1 246 ? -0.612 2.919 0.136 1.00 97.50 246 SER A O 1
ATOM 1910 N N . TRP A 1 247 ? -0.626 3.079 2.368 1.00 97.25 247 TRP A N 1
ATOM 1911 C CA . TRP A 1 247 ? -2.082 3.203 2.445 1.00 97.25 247 TRP A CA 1
ATOM 1912 C C . TRP A 1 247 ? -2.604 4.505 1.834 1.00 97.25 247 TRP A C 1
ATOM 1914 O O . TRP A 1 247 ? -3.639 4.490 1.169 1.00 97.25 247 TRP A O 1
ATOM 1924 N N . LYS A 1 248 ? -1.875 5.627 1.957 1.00 96.56 248 LYS A N 1
ATOM 1925 C CA . LYS A 1 248 ? -2.246 6.855 1.228 1.00 96.56 248 LYS A CA 1
ATOM 1926 C C . LYS A 1 248 ? -2.114 6.666 -0.283 1.00 96.56 248 LYS A C 1
ATOM 1928 O O . LYS A 1 248 ? -2.944 7.190 -1.022 1.00 96.56 248 LYS A O 1
ATOM 1933 N N . GLY A 1 249 ? -1.092 5.940 -0.738 1.00 97.19 249 GLY A N 1
ATOM 1934 C CA . GLY A 1 249 ? -0.891 5.573 -2.136 1.00 97.19 249 GLY A CA 1
ATOM 1935 C C . GLY A 1 249 ? -2.061 4.754 -2.675 1.00 97.19 249 GLY A C 1
ATOM 1936 O O . GLY A 1 249 ? -2.687 5.184 -3.639 1.00 97.19 249 GLY A O 1
ATOM 1937 N N . VAL A 1 250 ? -2.425 3.662 -1.991 1.00 97.25 250 VAL A N 1
ATOM 1938 C CA . VAL A 1 250 ? -3.583 2.811 -2.327 1.00 97.25 250 VAL A CA 1
ATOM 1939 C C . VAL A 1 250 ? -4.851 3.646 -2.482 1.00 97.25 250 VAL A C 1
ATOM 1941 O O . VAL A 1 250 ? -5.483 3.611 -3.535 1.00 97.25 250 VAL A O 1
ATOM 1944 N N . VAL A 1 251 ? -5.196 4.456 -1.475 1.00 95.50 251 VAL A N 1
ATOM 1945 C CA . VAL A 1 251 ? -6.413 5.280 -1.522 1.00 95.50 251 VAL A CA 1
ATOM 1946 C C . VAL A 1 251 ? -6.376 6.264 -2.689 1.00 95.50 251 VAL A C 1
ATOM 1948 O O . VAL A 1 251 ? -7.354 6.381 -3.421 1.00 95.50 251 VAL A O 1
ATOM 1951 N N . ASN A 1 252 ? -5.256 6.962 -2.890 1.00 94.50 252 ASN A N 1
ATOM 1952 C CA . ASN A 1 252 ? -5.143 7.948 -3.962 1.00 94.50 252 ASN A CA 1
ATOM 1953 C C . ASN A 1 252 ? -5.271 7.305 -5.351 1.00 94.50 252 ASN A C 1
ATOM 1955 O O . ASN A 1 252 ? -5.928 7.873 -6.215 1.00 94.50 252 ASN A O 1
ATOM 1959 N N . LEU A 1 253 ? -4.655 6.141 -5.575 1.00 94.50 253 LEU A N 1
ATOM 1960 C CA . LEU A 1 253 ? -4.719 5.445 -6.862 1.00 94.50 253 LEU A CA 1
ATOM 1961 C C . LEU A 1 253 ? -6.114 4.872 -7.125 1.00 94.50 253 LEU A C 1
ATOM 1963 O O . LEU A 1 253 ? -6.649 5.049 -8.217 1.00 94.50 253 LEU A O 1
ATOM 1967 N N . LEU A 1 254 ? -6.748 4.279 -6.110 1.00 93.31 254 LEU A N 1
ATOM 1968 C CA . LEU A 1 254 ? -8.134 3.825 -6.210 1.00 93.31 254 LEU A CA 1
ATOM 1969 C C . LEU A 1 254 ? -9.093 4.989 -6.501 1.00 93.31 254 LEU A C 1
ATOM 1971 O O . LEU A 1 254 ? -10.021 4.827 -7.284 1.00 93.31 254 LEU A O 1
ATOM 1975 N N . GLN A 1 255 ? -8.876 6.178 -5.936 1.00 90.31 255 GLN A N 1
ATOM 1976 C CA . GLN A 1 255 ? -9.709 7.352 -6.235 1.00 90.31 255 GLN A CA 1
ATOM 1977 C C . GLN A 1 255 ? -9.570 7.841 -7.687 1.00 90.31 255 GLN A C 1
ATOM 1979 O O . GLN A 1 255 ? -10.511 8.424 -8.221 1.00 90.31 255 GLN A O 1
ATOM 1984 N N . LEU A 1 256 ? -8.434 7.587 -8.342 1.00 87.44 256 LEU A N 1
ATOM 1985 C CA . LEU A 1 256 ? -8.197 8.016 -9.720 1.00 87.44 256 LEU A CA 1
ATOM 1986 C C . LEU A 1 256 ? -8.850 7.120 -10.774 1.00 87.44 256 LEU A C 1
ATOM 1988 O O . LEU A 1 256 ? -9.335 7.638 -11.775 1.00 87.44 256 LEU A O 1
ATOM 1992 N N . GLY A 1 257 ? -8.909 5.807 -10.540 1.00 74.06 257 GLY A N 1
ATOM 1993 C CA . GLY A 1 257 ? -9.450 4.849 -11.513 1.00 74.06 257 GLY A CA 1
ATOM 1994 C C . GLY A 1 257 ? -10.964 4.942 -11.751 1.00 74.06 257 GLY A C 1
ATOM 1995 O O . GLY A 1 257 ? -11.487 4.198 -12.568 1.00 74.06 257 GLY A O 1
ATOM 1996 N N . LYS A 1 258 ? -11.706 5.808 -11.039 1.00 73.12 258 LYS A N 1
ATOM 1997 C CA . LYS A 1 258 ? -13.162 6.032 -11.214 1.00 73.12 258 LYS A CA 1
ATOM 1998 C C . LYS A 1 258 ? -14.025 4.750 -11.336 1.00 73.12 258 LYS A C 1
ATOM 2000 O O . LYS A 1 258 ? -15.065 4.769 -11.985 1.00 73.12 258 LYS A O 1
ATOM 2005 N N . GLY A 1 259 ? -13.629 3.636 -10.717 1.00 74.88 259 GLY A N 1
ATOM 2006 C CA . GLY A 1 259 ? -14.345 2.357 -10.831 1.00 74.88 259 GLY A CA 1
ATOM 2007 C C . GLY A 1 259 ? -13.752 1.345 -11.818 1.00 74.88 259 GLY A C 1
ATOM 2008 O O . GLY A 1 259 ? -13.991 0.156 -11.629 1.00 74.88 259 GLY A O 1
ATOM 2009 N N . SER A 1 260 ? -12.916 1.751 -12.787 1.00 77.12 260 SER A N 1
ATOM 2010 C CA . SER A 1 260 ? -12.233 0.814 -13.708 1.00 77.12 260 SER A CA 1
ATOM 2011 C C . SER A 1 260 ? -11.384 -0.201 -12.946 1.00 77.12 260 SER A C 1
ATOM 2013 O O . SER A 1 260 ? -11.386 -1.397 -13.232 1.00 77.12 260 SER A O 1
ATOM 2015 N N . LEU A 1 261 ? -10.728 0.272 -11.889 1.00 77.62 261 LEU A N 1
ATOM 2016 C CA . LEU A 1 261 ? -9.903 -0.550 -11.023 1.00 77.62 261 LEU A CA 1
ATOM 2017 C C . LEU A 1 261 ? -10.701 -1.602 -10.252 1.00 77.62 261 LEU A C 1
ATOM 2019 O O . LEU A 1 261 ? -10.164 -2.682 -10.031 1.00 77.62 261 LEU A O 1
ATOM 2023 N N . ALA A 1 262 ? -11.966 -1.354 -9.895 1.00 78.75 262 ALA A N 1
ATOM 2024 C CA . ALA A 1 262 ? -12.784 -2.352 -9.195 1.00 78.75 262 ALA A CA 1
ATOM 2025 C C . ALA A 1 262 ? -13.077 -3.591 -10.053 1.00 78.75 262 ALA A C 1
ATOM 2027 O O . ALA A 1 262 ? -13.306 -4.666 -9.517 1.00 78.75 262 ALA A O 1
ATOM 2028 N N . VAL A 1 263 ? -13.007 -3.477 -11.383 1.00 76.88 263 VAL A N 1
ATOM 2029 C CA . VAL A 1 263 ? -13.163 -4.631 -12.282 1.00 76.88 263 VAL A CA 1
ATOM 2030 C C . VAL A 1 263 ? -11.933 -5.549 -12.241 1.00 76.88 263 VAL A C 1
ATOM 2032 O O . VAL A 1 263 ? -12.043 -6.747 -12.496 1.00 76.88 263 VAL A O 1
ATOM 2035 N N . LYS A 1 264 ? -10.745 -5.004 -11.942 1.00 80.75 264 LYS A N 1
ATOM 2036 C CA . LYS A 1 264 ? -9.458 -5.723 -12.026 1.00 80.75 264 LYS A CA 1
ATOM 2037 C C . LYS A 1 264 ? -8.818 -6.022 -10.665 1.00 80.75 264 LYS A C 1
ATOM 2039 O O . LYS A 1 264 ? -7.922 -6.873 -10.606 1.00 80.75 264 LYS A O 1
ATOM 2044 N N . LEU A 1 265 ? -9.238 -5.318 -9.614 1.00 86.69 265 LEU A N 1
ATOM 2045 C CA . LEU A 1 265 ? -8.773 -5.433 -8.231 1.00 86.69 265 LEU A CA 1
ATOM 2046 C C . LEU A 1 265 ? -9.919 -5.869 -7.322 1.00 86.69 265 LEU A C 1
ATOM 2048 O O . LEU A 1 265 ? -11.026 -5.349 -7.427 1.00 86.69 265 LEU A O 1
ATOM 2052 N N . ASN A 1 266 ? -9.622 -6.734 -6.352 1.00 90.88 266 ASN A N 1
ATOM 2053 C CA . ASN A 1 266 ? -10.563 -7.029 -5.279 1.00 90.88 266 ASN A CA 1
ATOM 2054 C C . ASN A 1 266 ? -10.545 -5.894 -4.240 1.00 90.88 266 ASN A C 1
ATOM 2056 O O . ASN A 1 266 ? -9.812 -5.933 -3.252 1.00 90.88 266 ASN A O 1
ATOM 2060 N N . VAL A 1 267 ? -11.332 -4.845 -4.487 1.00 94.25 267 VAL A N 1
ATOM 2061 C CA . VAL A 1 267 ? -11.443 -3.697 -3.571 1.00 94.25 267 VAL A CA 1
ATOM 2062 C C . VAL A 1 267 ? -12.051 -4.117 -2.228 1.00 94.25 267 VAL A C 1
ATOM 2064 O O . VAL A 1 267 ? -11.659 -3.572 -1.193 1.00 94.25 267 VAL A O 1
ATOM 2067 N N . GLY A 1 268 ? -12.939 -5.118 -2.222 1.00 95.00 268 GLY A N 1
ATOM 2068 C CA . GLY A 1 268 ? -13.471 -5.728 -1.002 1.00 95.00 268 GLY A CA 1
ATOM 2069 C C . GLY A 1 268 ? -12.363 -6.250 -0.082 1.00 95.00 268 GLY A C 1
ATOM 2070 O O . GLY A 1 268 ? -12.327 -5.886 1.094 1.00 95.00 268 GLY A O 1
ATOM 2071 N N . ASP A 1 269 ? -11.394 -6.996 -0.620 1.00 96.31 269 ASP A N 1
ATOM 2072 C CA . ASP A 1 269 ? -10.249 -7.507 0.153 1.00 96.31 269 ASP A CA 1
ATOM 2073 C C . ASP A 1 269 ? -9.373 -6.380 0.720 1.00 96.31 269 ASP A C 1
ATOM 2075 O O . ASP A 1 269 ? -8.853 -6.488 1.834 1.00 96.31 269 ASP A O 1
ATOM 2079 N N . ILE A 1 270 ? -9.225 -5.265 -0.004 1.00 97.44 270 ILE A N 1
ATOM 2080 C CA . ILE A 1 270 ? -8.483 -4.089 0.482 1.00 97.44 270 ILE A CA 1
ATOM 2081 C C . ILE A 1 270 ? -9.211 -3.454 1.677 1.00 97.44 270 ILE A C 1
ATOM 2083 O O . ILE A 1 270 ? -8.576 -3.123 2.684 1.00 97.44 270 ILE A O 1
ATOM 2087 N N . ILE A 1 271 ? -10.540 -3.314 1.595 1.00 97.31 271 ILE A N 1
ATOM 2088 C CA . ILE A 1 271 ? -11.378 -2.825 2.702 1.00 97.31 271 ILE A CA 1
ATOM 2089 C C . ILE A 1 271 ? -11.242 -3.760 3.911 1.00 97.31 271 ILE A C 1
ATOM 2091 O O . ILE A 1 271 ? -10.951 -3.293 5.017 1.00 97.31 271 ILE A O 1
ATOM 2095 N N . LEU A 1 272 ? -11.384 -5.073 3.700 1.00 97.62 272 LEU A N 1
ATOM 2096 C CA . LEU A 1 272 ? -11.233 -6.087 4.745 1.00 97.62 272 LEU A CA 1
ATOM 2097 C C . LEU A 1 272 ? -9.852 -6.046 5.390 1.00 97.62 272 LEU A C 1
ATOM 2099 O O . LEU A 1 272 ? -9.743 -6.146 6.609 1.00 97.62 272 LEU A O 1
ATOM 2103 N N . THR A 1 273 ? -8.799 -5.846 4.602 1.00 97.94 273 THR A N 1
ATOM 2104 C CA . THR A 1 273 ? -7.429 -5.754 5.112 1.00 97.94 273 THR A CA 1
ATOM 2105 C C . THR A 1 273 ? -7.277 -4.581 6.078 1.00 97.94 273 THR A C 1
ATOM 2107 O O . THR A 1 273 ? -6.768 -4.757 7.184 1.00 97.94 273 THR A O 1
ATOM 2110 N N . LEU A 1 274 ? -7.757 -3.389 5.711 1.00 97.88 274 LEU A N 1
ATOM 2111 C CA . LEU A 1 274 ? -7.701 -2.210 6.584 1.00 97.88 274 LEU A CA 1
ATOM 2112 C C . LEU A 1 274 ? -8.506 -2.409 7.874 1.00 97.88 274 LEU A C 1
ATOM 2114 O O . LEU A 1 274 ? -8.031 -2.066 8.958 1.00 97.88 274 LEU A O 1
ATOM 2118 N N . ILE A 1 275 ? -9.699 -2.999 7.7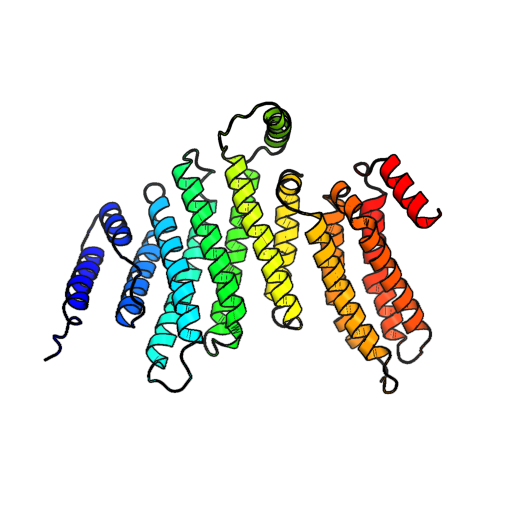71 1.00 97.44 275 ILE A N 1
ATOM 2119 C CA . ILE A 1 275 ? -10.530 -3.338 8.933 1.00 97.44 275 ILE A CA 1
ATOM 2120 C C . ILE A 1 275 ? -9.826 -4.372 9.818 1.00 97.44 275 ILE A C 1
ATOM 2122 O O . ILE A 1 275 ? -9.803 -4.224 11.038 1.00 97.44 275 ILE A O 1
ATOM 2126 N N . SER A 1 276 ? -9.195 -5.384 9.226 1.00 97.12 276 SER A N 1
ATOM 2127 C CA . SER A 1 276 ? -8.454 -6.423 9.942 1.00 97.12 276 SER A CA 1
ATOM 2128 C C . SER A 1 276 ? -7.255 -5.846 10.698 1.00 97.12 276 SER A C 1
ATOM 2130 O O . SER A 1 276 ? -7.065 -6.160 11.872 1.00 97.12 276 SER A O 1
ATOM 2132 N N . LEU A 1 277 ? -6.503 -4.919 10.093 1.00 96.44 277 LEU A N 1
ATOM 2133 C CA . LEU A 1 277 ? -5.402 -4.212 10.760 1.00 96.44 277 LEU A CA 1
ATOM 2134 C C . LEU A 1 277 ? -5.890 -3.353 11.940 1.00 96.44 277 LEU A C 1
ATOM 2136 O O . LEU A 1 277 ? -5.276 -3.356 13.014 1.00 96.44 277 LEU A O 1
ATOM 2140 N N . ALA A 1 278 ? -7.016 -2.650 11.770 1.00 96.56 278 ALA A N 1
ATOM 2141 C CA . ALA A 1 278 ? -7.654 -1.889 12.844 1.00 96.56 278 ALA A CA 1
ATOM 2142 C C . ALA A 1 278 ? -8.102 -2.810 13.992 1.00 96.56 278 ALA A C 1
ATOM 2144 O O . ALA A 1 278 ? -7.738 -2.595 15.149 1.00 96.56 278 ALA A O 1
ATOM 2145 N N . ASN A 1 279 ? -8.839 -3.872 13.665 1.00 95.75 279 ASN A N 1
ATOM 2146 C CA . ASN A 1 279 ? -9.376 -4.831 14.626 1.00 95.75 279 ASN A CA 1
ATOM 2147 C C . ASN A 1 279 ? -8.265 -5.612 15.344 1.00 95.75 279 ASN A C 1
ATOM 2149 O O . ASN A 1 279 ? -8.373 -5.859 16.543 1.00 95.75 279 ASN A O 1
ATOM 2153 N N . GLY A 1 280 ? -7.184 -5.973 14.647 1.00 94.38 280 GLY A N 1
ATOM 2154 C CA . GLY A 1 280 ? -6.008 -6.614 15.235 1.00 94.38 280 GLY A CA 1
ATOM 2155 C C . GLY A 1 280 ? -5.333 -5.719 16.273 1.00 94.38 280 GLY A C 1
ATOM 2156 O O . GLY A 1 280 ? -5.073 -6.157 17.389 1.00 94.38 280 GLY A O 1
ATOM 2157 N N . SER A 1 281 ? -5.160 -4.434 15.953 1.00 93.12 281 SER A N 1
ATOM 2158 C CA . SER A 1 281 ? -4.612 -3.443 16.890 1.00 93.12 281 SER A CA 1
ATOM 2159 C C . SER A 1 281 ? -5.498 -3.270 18.136 1.00 93.12 281 SER A C 1
ATOM 2161 O O . SER A 1 281 ? -4.993 -3.191 19.256 1.00 93.12 281 SER A O 1
ATOM 2163 N N . LEU A 1 282 ? -6.826 -3.263 17.963 1.00 94.81 282 LEU A N 1
ATOM 2164 C CA . LEU A 1 282 ? -7.782 -3.219 19.077 1.00 94.81 282 LEU A CA 1
ATOM 2165 C C . LEU A 1 282 ? -7.747 -4.490 19.930 1.00 94.81 282 LEU A C 1
ATOM 2167 O O . LEU A 1 282 ? -7.872 -4.404 21.151 1.00 94.81 282 LEU A O 1
ATOM 2171 N N . ARG A 1 283 ? -7.553 -5.661 19.313 1.00 94.00 283 ARG A N 1
ATOM 2172 C CA . ARG A 1 283 ? -7.425 -6.934 20.031 1.00 94.00 283 ARG A CA 1
ATOM 2173 C C . ARG A 1 283 ? -6.202 -6.924 20.945 1.00 94.00 283 ARG A C 1
ATOM 2175 O O . ARG A 1 283 ? -6.360 -7.191 22.130 1.00 94.00 283 ARG A O 1
ATOM 2182 N N . CYS A 1 284 ? -5.042 -6.499 20.440 1.00 91.88 284 CYS A N 1
ATOM 2183 C CA . CYS A 1 284 ? -3.829 -6.353 21.251 1.00 91.88 284 CYS A CA 1
ATOM 2184 C C . CYS A 1 284 ? -4.044 -5.406 22.446 1.00 91.88 284 CYS A C 1
ATOM 2186 O O . CYS A 1 284 ? -3.632 -5.701 23.569 1.00 91.88 284 CYS A O 1
ATOM 2188 N N . ALA A 1 285 ? -4.729 -4.277 22.227 1.00 92.56 285 ALA A N 1
ATOM 2189 C CA . ALA A 1 285 ? -5.071 -3.342 23.300 1.00 92.56 285 ALA A CA 1
ATOM 2190 C C . ALA A 1 285 ? -6.025 -3.972 24.329 1.00 92.56 285 ALA A C 1
ATOM 2192 O O . ALA A 1 285 ? -5.832 -3.823 25.533 1.00 92.56 285 ALA A O 1
ATOM 2193 N N . THR A 1 286 ? -7.029 -4.716 23.859 1.00 92.62 286 THR A N 1
ATOM 2194 C CA . THR A 1 286 ? -7.996 -5.413 24.717 1.00 92.62 286 THR A CA 1
ATOM 2195 C C . THR A 1 286 ? -7.306 -6.460 25.584 1.00 92.62 286 THR A C 1
ATOM 2197 O O . THR A 1 286 ? -7.545 -6.503 26.787 1.00 92.62 286 THR A O 1
ATOM 2200 N N . GLU A 1 287 ? -6.422 -7.278 25.012 1.00 91.94 287 GLU A N 1
ATOM 2201 C CA . GLU A 1 287 ? -5.640 -8.287 25.742 1.00 91.94 287 GLU A CA 1
ATOM 2202 C C . GLU A 1 287 ? -4.755 -7.640 26.815 1.00 91.94 287 GLU A C 1
ATOM 2204 O O . GLU A 1 287 ? -4.730 -8.091 27.958 1.00 91.94 287 GLU A O 1
ATOM 2209 N N . THR A 1 288 ? -4.102 -6.525 26.477 1.00 90.94 288 THR A N 1
ATOM 2210 C CA . THR A 1 288 ? -3.239 -5.790 27.412 1.00 90.94 288 THR A CA 1
ATOM 2211 C C . THR A 1 288 ? -4.038 -5.206 28.581 1.00 90.94 288 THR A C 1
ATOM 2213 O O . THR A 1 288 ? -3.665 -5.373 29.741 1.00 90.94 288 THR A O 1
ATOM 2216 N N . TRP A 1 289 ? -5.167 -4.551 28.302 1.00 91.81 289 TRP A N 1
ATOM 2217 C CA . TRP A 1 289 ? -5.939 -3.822 29.317 1.00 91.81 289 TRP A CA 1
ATOM 2218 C C . TRP A 1 289 ? -6.991 -4.668 30.044 1.00 91.81 289 TRP A C 1
ATOM 2220 O O . TRP A 1 289 ? -7.574 -4.219 31.029 1.00 91.81 289 TRP A O 1
ATOM 2230 N N . SER A 1 290 ? -7.228 -5.905 29.604 1.00 87.25 290 SER A N 1
ATOM 2231 C CA . SER A 1 290 ? -8.045 -6.882 30.338 1.00 87.25 290 SER A CA 1
ATOM 2232 C C . SER A 1 290 ? -7.242 -7.712 31.348 1.00 87.25 290 SER A C 1
ATOM 2234 O O . SER A 1 290 ? -7.834 -8.493 32.094 1.00 87.25 290 SER A O 1
ATOM 2236 N N . SER A 1 291 ? -5.918 -7.525 31.417 1.00 85.56 291 SER A N 1
ATOM 2237 C CA . SER A 1 291 ? -5.042 -8.251 32.339 1.00 85.56 291 SER A CA 1
ATOM 2238 C C . SER A 1 291 ? -5.429 -8.037 33.816 1.00 85.56 291 SER A C 1
ATOM 2240 O O . SER A 1 291 ? -5.713 -6.907 34.221 1.00 85.56 291 SER A O 1
ATOM 2242 N N . PRO A 1 292 ? -5.380 -9.081 34.671 1.00 73.88 292 PRO A N 1
ATOM 2243 C CA . PRO A 1 292 ? -5.604 -8.950 36.116 1.00 73.88 292 PRO A CA 1
ATOM 2244 C C . PRO A 1 292 ? -4.600 -8.025 36.820 1.00 73.88 292 PRO A C 1
ATOM 2246 O O . PRO A 1 292 ? -4.892 -7.513 37.896 1.00 73.88 292 PRO A O 1
ATOM 2249 N N . LEU A 1 293 ? -3.423 -7.824 36.218 1.00 72.69 293 LEU A N 1
ATOM 2250 C CA . LEU A 1 293 ? -2.340 -6.969 36.717 1.00 72.69 293 LEU A CA 1
ATOM 2251 C C . LEU A 1 293 ? -2.337 -5.582 36.045 1.00 72.69 293 LEU A C 1
ATOM 2253 O O . LEU A 1 293 ? -1.289 -4.948 35.962 1.00 72.69 293 LEU A O 1
ATOM 2257 N N . LYS A 1 294 ? -3.475 -5.134 35.500 1.00 71.81 294 LYS A N 1
ATOM 2258 C CA . LYS A 1 294 ? -3.561 -3.879 34.742 1.00 71.81 294 LYS A CA 1
ATOM 2259 C C . LYS A 1 294 ? -3.223 -2.652 35.593 1.00 71.81 294 LYS A C 1
ATOM 2261 O O . LYS A 1 294 ? -3.683 -2.501 36.725 1.00 71.81 294 LYS A O 1
ATOM 2266 N N . GLU A 1 295 ? -2.429 -1.767 35.004 1.00 82.62 295 GLU A N 1
ATOM 2267 C CA . GLU A 1 295 ? -2.127 -0.441 35.532 1.00 82.62 295 GLU A CA 1
ATOM 2268 C C . GLU A 1 295 ? -3.109 0.595 34.965 1.00 82.62 295 GLU A C 1
ATOM 2270 O O . GLU A 1 295 ? -3.786 0.355 33.962 1.00 82.62 295 GLU A O 1
ATOM 2275 N N . ALA A 1 296 ? -3.198 1.760 35.611 1.00 87.81 296 ALA A N 1
ATOM 2276 C CA . ALA A 1 296 ? -4.015 2.857 35.107 1.00 87.81 296 ALA A CA 1
ATOM 2277 C C . ALA A 1 296 ? -3.458 3.374 33.772 1.00 87.81 296 ALA A C 1
ATOM 2279 O O . ALA A 1 296 ? -2.290 3.754 33.685 1.00 87.81 296 ALA A O 1
ATOM 2280 N N . VAL A 1 297 ? -4.307 3.441 32.746 1.00 91.31 297 VAL A N 1
ATOM 2281 C CA . VAL A 1 297 ? -3.901 3.878 31.405 1.00 91.31 297 VAL A CA 1
ATOM 2282 C C . VAL A 1 297 ? -3.972 5.396 31.319 1.00 91.31 297 VAL A C 1
ATOM 2284 O O . VAL A 1 297 ? -5.019 6.008 31.539 1.00 91.31 297 VAL A O 1
ATOM 2287 N N . SER A 1 298 ? -2.856 6.027 30.957 1.00 93.56 298 SER A N 1
ATOM 2288 C CA . SER A 1 298 ? -2.828 7.477 30.756 1.00 93.56 298 SER A CA 1
ATOM 2289 C C . SER A 1 298 ? -3.539 7.884 29.460 1.00 93.56 298 SER A C 1
ATOM 2291 O O . SER A 1 298 ? -3.549 7.152 28.469 1.00 93.56 298 SER A O 1
ATOM 2293 N N . ALA A 1 299 ? -4.065 9.111 29.408 1.00 92.38 299 ALA A N 1
ATOM 2294 C CA . ALA A 1 299 ? -4.655 9.650 28.180 1.00 92.38 299 ALA A CA 1
ATOM 2295 C C . ALA A 1 299 ? -3.666 9.655 26.997 1.00 92.38 299 ALA A C 1
ATOM 2297 O O . ALA A 1 299 ? -4.055 9.409 25.856 1.00 92.38 299 ALA A O 1
ATOM 2298 N N . MET A 1 300 ? -2.380 9.913 27.254 1.00 94.31 300 MET A N 1
ATOM 2299 C CA . MET A 1 300 ? -1.344 9.914 26.217 1.00 94.31 300 MET A CA 1
ATOM 2300 C C . MET A 1 300 ? -1.101 8.511 25.649 1.00 94.31 300 MET A C 1
ATOM 2302 O O . MET A 1 300 ? -1.001 8.348 24.433 1.00 94.31 300 MET A O 1
ATOM 2306 N N . GLU A 1 301 ? -1.047 7.502 26.515 1.00 93.31 301 GLU A N 1
ATOM 2307 C CA . GLU A 1 301 ? -0.899 6.103 26.116 1.00 93.31 301 GLU A CA 1
ATOM 2308 C C . GLU A 1 301 ? -2.104 5.621 25.305 1.00 93.31 301 GLU A C 1
ATOM 2310 O O . GLU A 1 301 ? -1.931 5.103 24.201 1.00 93.31 301 GLU A O 1
ATOM 2315 N N . ALA A 1 302 ? -3.324 5.888 25.782 1.00 93.94 302 ALA A N 1
ATOM 2316 C CA . ALA A 1 302 ? -4.546 5.543 25.063 1.00 93.94 302 ALA A CA 1
ATOM 2317 C C . ALA A 1 302 ? -4.573 6.149 23.650 1.00 93.94 302 ALA A C 1
ATOM 2319 O O . ALA A 1 302 ? -4.847 5.459 22.665 1.00 93.94 302 ALA A O 1
ATOM 2320 N N . ARG A 1 303 ? -4.219 7.436 23.515 1.00 94.75 303 ARG A N 1
ATOM 2321 C CA . ARG A 1 303 ? -4.124 8.096 22.202 1.00 94.75 303 ARG A CA 1
ATOM 2322 C C . ARG A 1 303 ? -3.082 7.435 21.305 1.00 94.75 303 ARG A C 1
ATOM 2324 O O . ARG A 1 303 ? -3.357 7.223 20.126 1.00 94.75 303 ARG A O 1
ATOM 2331 N N . ARG A 1 304 ? -1.910 7.082 21.841 1.00 92.50 304 ARG A N 1
ATOM 2332 C CA . ARG A 1 304 ? -0.854 6.397 21.081 1.00 92.50 304 ARG A CA 1
ATOM 2333 C C . ARG A 1 304 ? -1.338 5.060 20.512 1.00 92.50 304 ARG A C 1
ATOM 2335 O O . ARG A 1 304 ? -0.997 4.747 19.376 1.00 92.50 304 ARG A O 1
ATOM 2342 N N . VAL A 1 305 ? -2.152 4.317 21.263 1.00 92.75 305 VAL A N 1
ATOM 2343 C CA . VAL A 1 305 ? -2.743 3.043 20.822 1.00 92.75 305 VAL A CA 1
ATOM 2344 C C . VAL A 1 305 ? -3.820 3.250 19.750 1.00 92.75 305 VAL A C 1
ATOM 2346 O O . VAL A 1 305 ? -3.854 2.517 18.763 1.00 92.75 305 VAL A O 1
ATOM 2349 N N . PHE A 1 306 ? -4.683 4.260 19.889 1.00 95.75 306 PHE A N 1
ATOM 2350 C CA . PHE A 1 306 ? -5.818 4.444 18.974 1.00 95.75 306 PHE A CA 1
ATOM 2351 C C . PHE A 1 306 ? -5.521 5.244 17.705 1.00 95.75 306 PHE A C 1
ATOM 2353 O O . PHE A 1 306 ? -6.258 5.119 16.727 1.00 95.75 306 PHE A O 1
ATOM 2360 N N . LEU A 1 307 ? -4.457 6.049 17.664 1.00 94.12 307 LEU A N 1
ATOM 2361 C CA . LEU A 1 307 ? -4.098 6.806 16.459 1.00 94.12 307 LEU A CA 1
ATOM 2362 C C . LEU A 1 307 ? -3.827 5.905 15.232 1.00 94.12 307 LEU A C 1
ATOM 2364 O O . LEU A 1 307 ? -4.380 6.203 14.169 1.00 94.12 307 LEU A O 1
ATOM 2368 N N . PRO A 1 308 ? -3.073 4.791 15.340 1.00 92.88 308 PRO A N 1
ATOM 2369 C CA . PRO A 1 308 ? -2.941 3.820 14.250 1.00 92.88 308 PRO A CA 1
ATOM 2370 C C . PRO A 1 308 ? -4.276 3.191 13.829 1.00 92.88 308 PRO A C 1
ATOM 2372 O O . PRO A 1 308 ? -4.545 3.055 12.638 1.00 92.88 308 PRO A O 1
ATOM 2375 N N . VAL A 1 309 ? -5.158 2.874 14.785 1.00 95.94 309 VAL A N 1
ATOM 2376 C CA . VAL A 1 309 ? -6.494 2.322 14.489 1.00 95.94 309 VAL A CA 1
ATOM 2377 C C . VAL A 1 309 ? -7.308 3.319 13.665 1.00 95.94 309 VAL A C 1
ATOM 2379 O O . VAL A 1 309 ? -7.828 2.975 12.604 1.00 95.94 309 VAL A O 1
ATOM 2382 N N . LYS A 1 310 ? -7.353 4.587 14.095 1.00 96.69 310 LYS A N 1
ATOM 2383 C CA . LYS A 1 310 ? -8.005 5.669 13.345 1.00 96.69 310 LYS A CA 1
ATOM 2384 C C . LYS A 1 310 ? -7.427 5.812 11.944 1.00 96.69 310 LYS A C 1
ATOM 2386 O O . LYS A 1 310 ? -8.182 6.051 11.005 1.00 96.69 310 LYS A O 1
ATOM 2391 N N . PHE A 1 311 ? -6.111 5.674 11.796 1.00 96.12 311 PHE A N 1
ATOM 2392 C CA . PHE A 1 311 ? -5.456 5.733 10.495 1.00 96.12 311 PHE A CA 1
ATOM 2393 C C . PHE A 1 311 ? -5.954 4.631 9.547 1.00 96.12 311 PHE A C 1
ATOM 2395 O O . PHE A 1 311 ? -6.246 4.917 8.387 1.00 96.12 311 PHE A O 1
ATOM 2402 N N . TYR A 1 312 ? -6.113 3.391 10.002 1.00 97.06 312 TYR A N 1
ATOM 2403 C CA . TYR A 1 312 ? -6.664 2.344 9.136 1.00 97.06 312 TYR A CA 1
ATOM 2404 C C . TYR A 1 312 ? -8.140 2.593 8.811 1.00 97.06 312 TYR A C 1
ATOM 2406 O O . TYR A 1 312 ? -8.526 2.550 7.642 1.00 97.06 312 TYR A O 1
ATOM 2414 N N . LEU A 1 313 ? -8.943 2.962 9.814 1.00 97.38 313 LEU A N 1
ATOM 2415 C CA . LEU A 1 313 ? -10.370 3.235 9.630 1.00 97.38 313 LEU A CA 1
ATOM 2416 C C . LEU A 1 313 ? -10.627 4.416 8.685 1.00 97.38 313 LEU A C 1
ATOM 2418 O O . LEU A 1 313 ? -11.502 4.325 7.832 1.00 97.38 313 LEU A O 1
ATOM 2422 N N . ILE A 1 314 ? -9.860 5.510 8.770 1.00 97.19 314 ILE A N 1
ATOM 2423 C CA . ILE A 1 314 ? -10.058 6.665 7.879 1.00 97.19 314 ILE A CA 1
ATOM 2424 C C . ILE A 1 314 ? -9.709 6.329 6.424 1.00 97.19 314 ILE A C 1
ATOM 2426 O O . ILE A 1 314 ? -10.349 6.835 5.505 1.00 97.19 314 ILE A O 1
ATOM 2430 N N . ASN A 1 315 ? -8.722 5.459 6.194 1.00 97.25 315 ASN A N 1
ATOM 2431 C CA . ASN A 1 315 ? -8.425 4.979 4.847 1.00 97.25 315 ASN A CA 1
ATOM 2432 C C . ASN A 1 315 ? -9.522 4.022 4.352 1.00 97.25 315 ASN A C 1
ATOM 2434 O O . ASN A 1 315 ? -9.947 4.160 3.208 1.00 97.25 315 ASN A O 1
ATOM 2438 N N . ALA A 1 316 ? -10.051 3.141 5.212 1.00 97.25 316 ALA A N 1
ATOM 2439 C CA . ALA A 1 316 ? -11.173 2.264 4.866 1.00 97.25 316 ALA A CA 1
ATOM 2440 C C . ALA A 1 316 ? -12.416 3.077 4.484 1.00 97.25 316 ALA A C 1
ATOM 2442 O O . ALA A 1 316 ? -12.990 2.856 3.424 1.00 97.25 316 ALA A O 1
ATOM 2443 N N . VAL A 1 317 ? -12.761 4.091 5.286 1.00 96.50 317 VAL A N 1
ATOM 2444 C CA . VAL A 1 317 ? -13.814 5.076 4.992 1.00 96.50 317 VAL A CA 1
ATOM 2445 C C . VAL A 1 317 ? -13.640 5.656 3.591 1.00 96.50 317 VAL A C 1
ATOM 2447 O O . VAL A 1 317 ? -14.574 5.607 2.802 1.00 96.50 317 VAL A O 1
ATOM 2450 N N . ARG A 1 318 ? -12.452 6.185 3.259 1.00 95.56 318 ARG A N 1
ATOM 2451 C CA . ARG A 1 318 ? -12.209 6.830 1.956 1.00 95.56 318 ARG A CA 1
ATOM 2452 C C . ARG A 1 318 ? -12.424 5.876 0.780 1.00 95.56 318 ARG A C 1
ATOM 2454 O O . ARG A 1 318 ? -12.904 6.320 -0.260 1.00 95.56 318 ARG A O 1
ATOM 2461 N N . ILE A 1 319 ? -12.075 4.599 0.939 1.00 95.25 319 ILE A N 1
ATOM 2462 C CA . ILE A 1 319 ? -12.305 3.574 -0.087 1.00 95.25 319 ILE A CA 1
ATOM 2463 C C . ILE A 1 319 ? -13.791 3.222 -0.152 1.00 95.25 319 ILE A C 1
ATOM 2465 O O . ILE A 1 319 ? -14.358 3.244 -1.236 1.00 95.25 319 ILE A O 1
ATOM 2469 N N . ILE A 1 320 ? -14.444 2.985 0.986 1.00 95.12 320 ILE A N 1
ATOM 2470 C CA . ILE A 1 320 ? -15.877 2.666 1.069 1.00 95.12 320 ILE A CA 1
ATOM 2471 C C . ILE A 1 320 ? -16.735 3.770 0.442 1.00 95.12 320 ILE A C 1
ATOM 2473 O O . ILE A 1 320 ? -17.656 3.466 -0.310 1.00 95.12 320 ILE A O 1
ATOM 2477 N N . SER A 1 321 ? -16.423 5.046 0.695 1.00 93.25 321 SER A N 1
ATOM 2478 C CA . SER A 1 321 ? -17.136 6.174 0.081 1.00 93.25 321 SER A CA 1
ATOM 2479 C C . SER A 1 321 ? -17.017 6.177 -1.447 1.00 93.25 321 SER A C 1
ATOM 2481 O O . SER A 1 321 ? -17.934 6.626 -2.130 1.00 93.25 321 SER A O 1
ATOM 2483 N N . GLN A 1 322 ? -15.890 5.696 -1.980 1.00 91.62 322 GLN A N 1
ATOM 2484 C CA . GLN A 1 322 ? -15.621 5.649 -3.417 1.00 91.62 322 GLN A CA 1
ATOM 2485 C C . GLN A 1 322 ? -16.138 4.363 -4.078 1.00 91.62 322 GLN A C 1
ATOM 2487 O O . GLN A 1 322 ? -16.508 4.394 -5.251 1.00 91.62 322 GLN A O 1
ATOM 2492 N N . TYR A 1 323 ? -16.198 3.259 -3.328 1.00 92.44 323 TYR A N 1
ATOM 2493 C CA . TYR A 1 323 ? -16.585 1.927 -3.795 1.00 92.44 323 TYR A CA 1
ATOM 2494 C C . TYR A 1 323 ? -17.690 1.307 -2.917 1.00 92.44 323 TYR A C 1
ATOM 2496 O O . TYR A 1 323 ? -17.482 0.263 -2.294 1.00 92.44 323 TYR A O 1
ATOM 2504 N N . PRO A 1 324 ? -18.891 1.910 -2.854 1.00 92.56 324 PRO A N 1
ATOM 2505 C CA . PRO A 1 324 ? -19.950 1.468 -1.946 1.00 92.56 324 PRO A CA 1
ATOM 2506 C C . PRO A 1 324 ? -20.530 0.106 -2.346 1.00 92.56 324 PRO A C 1
ATOM 2508 O O . PRO A 1 324 ? -20.930 -0.673 -1.485 1.00 92.56 324 PRO A O 1
ATOM 2511 N N . SER A 1 325 ? -20.543 -0.196 -3.648 1.00 90.38 325 SER A N 1
ATOM 2512 C CA . SER A 1 325 ? -20.958 -1.498 -4.182 1.00 90.38 325 SER A CA 1
ATOM 2513 C C . SER A 1 325 ? -20.015 -2.622 -3.753 1.00 90.38 325 SER A C 1
ATOM 2515 O O . SER A 1 325 ? -20.476 -3.703 -3.413 1.00 90.38 325 SER A O 1
ATOM 2517 N N . GLU A 1 326 ? -18.708 -2.357 -3.701 1.00 92.19 326 GLU A N 1
ATOM 2518 C CA . GLU A 1 326 ? -17.712 -3.317 -3.207 1.00 92.19 326 GLU A CA 1
ATOM 2519 C C . GLU A 1 326 ? -17.804 -3.460 -1.685 1.00 92.19 326 GLU A C 1
ATOM 2521 O O . GLU A 1 326 ? -17.772 -4.566 -1.149 1.00 92.19 326 GLU A O 1
ATOM 2526 N N . ALA A 1 327 ? -18.024 -2.343 -0.983 1.00 94.19 327 ALA A N 1
ATOM 2527 C CA . ALA A 1 327 ? -18.268 -2.335 0.456 1.00 94.19 327 ALA A CA 1
ATOM 2528 C C . ALA A 1 327 ? -19.497 -3.173 0.850 1.00 94.19 327 ALA A C 1
ATOM 2530 O O . ALA A 1 327 ? -19.502 -3.778 1.922 1.00 94.19 327 ALA A O 1
ATOM 2531 N N . PHE A 1 328 ? -20.514 -3.258 -0.019 1.00 94.31 328 PHE A N 1
ATOM 2532 C CA . PHE A 1 328 ? -21.674 -4.117 0.212 1.00 94.31 328 PHE A CA 1
ATOM 2533 C C . PHE A 1 328 ? -21.282 -5.584 0.367 1.00 94.31 328 PHE A C 1
ATOM 2535 O O . PHE A 1 328 ? -21.805 -6.238 1.256 1.00 94.31 328 PHE A O 1
ATOM 2542 N N . TYR A 1 329 ? -20.342 -6.111 -0.415 1.00 93.88 329 TYR A N 1
ATOM 2543 C CA . TYR A 1 329 ? -19.966 -7.526 -0.309 1.00 93.88 329 TYR A CA 1
ATOM 2544 C C . TYR A 1 329 ? -19.215 -7.867 0.985 1.00 93.88 329 TYR A C 1
ATOM 2546 O O . TYR A 1 329 ? -19.126 -9.035 1.353 1.00 93.88 329 TYR A O 1
ATOM 2554 N N . VAL A 1 330 ? -18.742 -6.851 1.710 1.00 95.75 330 VAL A N 1
ATOM 2555 C CA . VAL A 1 330 ? -17.990 -6.983 2.968 1.00 95.75 330 VAL A CA 1
ATOM 2556 C C . VAL A 1 330 ? -18.695 -6.289 4.143 1.00 95.75 330 VAL A C 1
ATOM 2558 O O . VAL A 1 330 ? -18.092 -6.001 5.176 1.00 95.75 330 VAL A O 1
ATOM 2561 N N . PHE A 1 331 ? -20.000 -6.017 4.012 1.00 95.25 331 PHE A N 1
ATOM 2562 C CA . PHE A 1 331 ? -20.760 -5.217 4.980 1.00 95.25 331 PHE A CA 1
ATOM 2563 C C . PHE A 1 331 ? -20.789 -5.810 6.394 1.00 95.25 331 PHE A C 1
ATOM 2565 O O . PHE A 1 331 ? -20.838 -5.066 7.376 1.00 95.25 331 PHE A O 1
ATOM 2572 N N . LYS A 1 332 ? -20.744 -7.142 6.509 1.00 95.81 332 LYS A N 1
ATOM 2573 C CA . LYS A 1 332 ? -20.749 -7.843 7.800 1.00 95.81 332 LYS A CA 1
ATOM 2574 C C . LYS A 1 332 ? -19.513 -7.490 8.619 1.00 95.81 332 LYS A C 1
ATOM 2576 O O . LYS A 1 332 ? -19.643 -7.198 9.803 1.00 95.81 332 LYS A O 1
ATOM 2581 N N . ASP A 1 333 ? -18.344 -7.432 7.987 1.00 96.50 333 ASP A N 1
ATOM 2582 C CA . ASP A 1 333 ? -17.087 -7.049 8.633 1.00 96.50 333 ASP A CA 1
ATOM 2583 C C . ASP A 1 333 ? -17.048 -5.559 8.990 1.00 96.50 333 ASP A C 1
ATOM 2585 O O . ASP A 1 333 ? -16.544 -5.190 10.053 1.00 96.50 333 ASP A O 1
ATOM 2589 N N . ILE A 1 334 ? -17.644 -4.701 8.152 1.00 96.00 334 ILE A N 1
ATOM 2590 C CA . ILE A 1 334 ? -17.821 -3.271 8.452 1.00 96.00 334 ILE A CA 1
ATOM 2591 C C . ILE A 1 334 ? -18.655 -3.106 9.730 1.00 96.00 334 ILE A C 1
ATOM 2593 O O . ILE A 1 334 ? -18.226 -2.423 10.663 1.00 96.00 334 ILE A O 1
ATOM 2597 N N . ILE A 1 335 ? -19.826 -3.748 9.798 1.00 95.62 335 ILE A N 1
ATOM 2598 C CA . ILE A 1 335 ? -20.719 -3.681 10.964 1.00 95.62 335 ILE A CA 1
ATOM 2599 C C . ILE A 1 335 ? -20.051 -4.300 12.194 1.00 95.62 335 ILE A C 1
ATOM 2601 O O . ILE A 1 335 ? -20.068 -3.692 13.266 1.00 95.62 335 ILE A O 1
ATOM 2605 N N . LEU A 1 336 ? -19.412 -5.463 12.046 1.00 95.44 336 LEU A N 1
ATOM 2606 C CA . LEU A 1 336 ? -18.695 -6.129 13.131 1.00 95.44 336 LEU A CA 1
ATOM 2607 C C . LEU A 1 336 ? -17.599 -5.234 13.715 1.00 95.44 336 LEU A C 1
ATOM 2609 O O . LEU A 1 336 ? -17.489 -5.140 14.933 1.00 95.44 336 LEU A O 1
ATOM 2613 N N . SER A 1 337 ? -16.828 -4.533 12.880 1.00 96.88 337 SER A N 1
ATOM 2614 C CA . SER A 1 337 ? -15.796 -3.601 13.351 1.00 96.88 337 SER A CA 1
ATOM 2615 C C . SER A 1 337 ? -16.386 -2.463 14.192 1.00 96.88 337 SER A C 1
ATOM 2617 O O . SER A 1 337 ? -15.847 -2.134 15.250 1.00 96.88 337 SER A O 1
ATOM 2619 N N . VAL A 1 338 ? -17.536 -1.905 13.791 1.00 96.25 338 VAL A N 1
ATOM 2620 C CA . VAL A 1 338 ? -18.226 -0.880 14.594 1.00 96.25 338 VAL A CA 1
ATOM 2621 C C . VAL A 1 338 ? -18.694 -1.448 15.930 1.00 96.25 338 VAL A C 1
ATOM 2623 O O . VAL A 1 338 ? -18.440 -0.836 16.967 1.00 96.25 338 VAL A O 1
ATOM 2626 N N . ILE A 1 339 ? -19.306 -2.636 15.924 1.00 95.81 339 ILE A N 1
ATOM 2627 C CA . ILE A 1 339 ? -19.737 -3.317 17.150 1.00 95.81 339 ILE A CA 1
ATOM 2628 C C . ILE A 1 339 ? -18.537 -3.564 18.068 1.00 95.81 339 ILE A C 1
ATOM 2630 O O . ILE A 1 339 ? -18.609 -3.235 19.247 1.00 95.81 339 ILE A O 1
ATOM 2634 N N . MET A 1 340 ? -17.414 -4.061 17.541 1.00 95.94 340 MET A N 1
ATOM 2635 C CA . MET A 1 340 ? -16.188 -4.284 18.314 1.00 95.94 340 MET A CA 1
ATOM 2636 C C . MET A 1 340 ? -15.703 -3.002 19.003 1.00 95.94 340 MET A C 1
ATOM 2638 O O . MET A 1 340 ? -15.396 -3.034 20.194 1.00 95.94 340 MET A O 1
ATOM 2642 N N . ILE A 1 341 ? -15.671 -1.872 18.288 1.00 97.12 341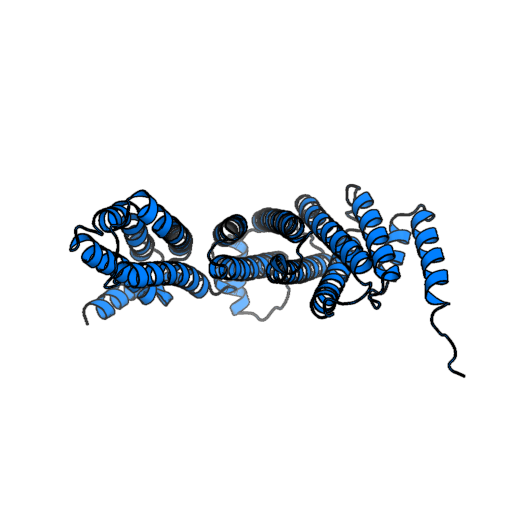 ILE A N 1
ATOM 2643 C CA . ILE A 1 341 ? -15.260 -0.573 18.846 1.00 97.12 341 ILE A CA 1
ATOM 2644 C C . ILE A 1 341 ? -16.216 -0.134 19.962 1.00 97.12 341 ILE A C 1
ATOM 2646 O O . ILE A 1 341 ? -15.765 0.240 21.047 1.00 97.12 341 ILE A O 1
ATOM 2650 N N . SER A 1 342 ? -17.529 -0.219 19.733 1.00 95.88 342 SER A N 1
ATOM 2651 C CA . SER A 1 342 ? -18.538 0.151 20.730 1.00 95.88 342 SER A CA 1
ATOM 2652 C C . SER A 1 342 ? -18.501 -0.760 21.961 1.00 95.88 342 SER A C 1
ATOM 2654 O O . SER A 1 342 ? -18.543 -0.273 23.091 1.00 95.88 342 SER A O 1
ATOM 2656 N N . THR A 1 343 ? -18.369 -2.075 21.780 1.00 94.88 343 THR A N 1
ATOM 2657 C CA . THR A 1 343 ? -18.246 -3.037 22.882 1.00 94.88 343 THR A CA 1
ATOM 2658 C C . THR A 1 343 ? -16.980 -2.788 23.690 1.00 94.88 343 THR A C 1
ATOM 2660 O O . THR A 1 343 ? -17.040 -2.770 24.921 1.00 94.88 343 THR A O 1
ATOM 2663 N N . PHE A 1 344 ? -15.847 -2.542 23.027 1.00 95.31 344 PHE A N 1
ATOM 2664 C CA . PHE A 1 344 ? -14.596 -2.269 23.724 1.00 95.31 344 PHE A CA 1
ATOM 2665 C C . PHE A 1 344 ? -14.682 -0.978 24.537 1.00 95.31 344 PHE A C 1
ATOM 2667 O O . PHE A 1 344 ? -14.305 -0.957 25.704 1.00 95.31 344 PHE A O 1
ATOM 2674 N N . ARG A 1 345 ? -15.295 0.075 23.990 1.00 94.62 345 ARG A N 1
ATOM 2675 C CA . ARG A 1 345 ? -15.567 1.301 24.748 1.00 94.62 345 ARG A CA 1
ATOM 2676 C C . ARG A 1 345 ? -16.386 1.043 26.012 1.00 94.62 345 ARG A C 1
ATOM 2678 O O . ARG A 1 345 ? -16.022 1.526 27.081 1.00 94.62 345 ARG A O 1
ATOM 2685 N N . ILE A 1 346 ? -17.486 0.295 25.896 1.00 92.81 346 ILE A N 1
ATOM 2686 C CA . ILE A 1 346 ? -18.352 -0.036 27.039 1.00 92.81 346 ILE A CA 1
ATOM 2687 C C . ILE A 1 346 ? -17.559 -0.782 28.114 1.00 92.81 346 ILE A C 1
ATOM 2689 O O . ILE A 1 346 ? -17.767 -0.540 29.301 1.00 92.81 346 ILE A O 1
ATOM 2693 N N . PHE A 1 347 ? -16.655 -1.676 27.710 1.00 92.88 347 PHE A N 1
ATOM 2694 C CA . PHE A 1 347 ? -15.748 -2.353 28.630 1.00 92.88 347 PHE A CA 1
ATOM 2695 C C . PHE A 1 347 ? -14.828 -1.359 29.358 1.00 92.88 347 PHE A C 1
ATOM 2697 O O . PHE A 1 347 ? -14.754 -1.405 30.583 1.00 92.88 347 PHE A O 1
ATOM 2704 N N . LEU A 1 348 ? -14.195 -0.429 28.636 1.00 92.06 348 LEU A N 1
ATOM 2705 C CA . LEU A 1 348 ? -13.237 0.524 29.212 1.00 92.06 348 LEU A CA 1
ATOM 2706 C C . LEU A 1 348 ? -13.880 1.525 30.180 1.00 92.06 348 LEU A C 1
ATOM 2708 O O . LEU A 1 348 ? -13.314 1.805 31.227 1.00 92.06 348 LEU A O 1
ATOM 2712 N N . ILE A 1 349 ? -15.071 2.048 29.871 1.00 90.38 349 ILE A N 1
ATOM 2713 C CA . ILE A 1 349 ? -15.724 3.082 30.702 1.00 90.38 349 ILE A CA 1
ATOM 2714 C C . ILE A 1 349 ? -16.225 2.521 32.042 1.00 90.38 349 ILE A C 1
ATOM 2716 O O . ILE A 1 349 ? -16.397 3.269 33.002 1.00 90.38 349 ILE A O 1
ATOM 2720 N N . LYS A 1 350 ? -16.455 1.206 32.136 1.00 89.00 350 LYS A N 1
ATOM 2721 C CA . LYS A 1 350 ? -16.860 0.557 33.393 1.00 89.00 350 LYS A CA 1
ATOM 2722 C C . LYS A 1 350 ? -15.735 0.480 34.424 1.00 89.00 350 LYS A C 1
ATOM 2724 O O . LYS A 1 350 ? -16.012 0.175 35.581 1.00 89.00 350 LYS A O 1
ATOM 2729 N N . ASP A 1 351 ? -14.498 0.724 34.010 1.00 87.69 351 ASP A N 1
ATOM 2730 C CA . ASP A 1 351 ? -13.321 0.646 34.856 1.00 87.69 351 ASP A CA 1
ATOM 2731 C C . ASP A 1 351 ? -12.657 2.020 34.986 1.00 87.69 351 ASP A C 1
ATOM 2733 O O . ASP A 1 351 ? -12.153 2.581 34.013 1.00 87.69 351 ASP A O 1
ATOM 2737 N N . GLU A 1 352 ? -12.614 2.553 36.208 1.00 88.06 352 GLU A N 1
ATOM 2738 C CA . GLU A 1 352 ? -11.986 3.848 36.495 1.00 88.06 352 GLU A CA 1
ATOM 2739 C C . GLU A 1 352 ? -10.501 3.889 36.091 1.00 88.06 352 GLU A C 1
ATOM 2741 O O . GLU A 1 352 ? -10.014 4.938 35.672 1.00 88.06 352 GLU A O 1
ATOM 2746 N N . GLN A 1 353 ? -9.784 2.758 36.126 1.00 88.62 353 GLN A N 1
ATOM 2747 C CA . GLN A 1 353 ? -8.382 2.690 35.688 1.00 88.62 353 GLN A CA 1
ATOM 2748 C C . GLN A 1 353 ? -8.220 2.852 34.168 1.00 88.62 353 GLN A C 1
ATOM 2750 O O . GLN A 1 353 ? -7.142 3.212 33.695 1.00 88.62 353 GLN A O 1
ATOM 2755 N N . LEU A 1 354 ? -9.286 2.609 33.401 1.00 91.88 354 LEU A N 1
ATOM 2756 C CA . LEU A 1 354 ? -9.303 2.633 31.936 1.00 91.88 354 LEU A CA 1
ATOM 2757 C C . LEU A 1 354 ? -10.173 3.762 31.374 1.00 91.88 354 LEU A C 1
ATOM 2759 O O . LEU A 1 354 ? -10.343 3.871 30.157 1.00 91.88 354 LEU A O 1
ATOM 2763 N N . LYS A 1 355 ? -10.686 4.643 32.236 1.00 92.31 355 LYS A N 1
ATOM 2764 C CA . LYS A 1 355 ? -11.576 5.741 31.854 1.00 92.31 355 LYS A CA 1
ATOM 2765 C C . LYS A 1 355 ? -11.000 6.615 30.742 1.00 92.31 355 LYS A C 1
ATOM 2767 O O . LYS A 1 355 ? -11.683 6.871 29.756 1.00 92.31 355 LYS A O 1
ATOM 2772 N N . PHE A 1 356 ? -9.720 6.983 30.836 1.00 93.81 356 PHE A N 1
ATOM 2773 C CA . PHE A 1 356 ? -9.050 7.760 29.788 1.00 93.81 356 PHE A CA 1
ATOM 2774 C C . PHE A 1 356 ? -8.983 7.026 28.444 1.00 93.81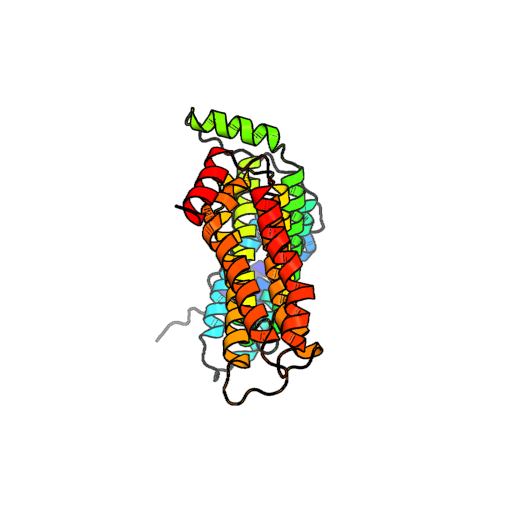 356 PHE A C 1
AT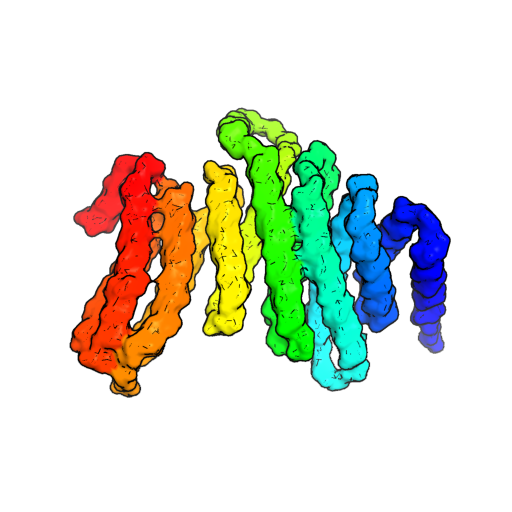OM 2776 O O . PHE A 1 356 ? -9.038 7.665 27.394 1.00 93.81 356 PHE A O 1
ATOM 2783 N N . ALA A 1 357 ? -8.887 5.694 28.455 1.00 94.50 357 ALA A N 1
ATOM 2784 C CA . ALA A 1 357 ? -8.965 4.899 27.239 1.00 94.50 357 ALA A CA 1
ATOM 2785 C C . ALA A 1 357 ? -10.394 4.884 26.674 1.00 94.50 357 ALA A C 1
ATOM 2787 O O . ALA A 1 357 ? -10.575 5.063 25.470 1.00 94.50 357 ALA A O 1
ATOM 2788 N N . GLY A 1 358 ? -11.415 4.765 27.528 1.00 94.88 358 GLY A N 1
ATOM 2789 C CA . GLY A 1 358 ? -12.819 4.907 27.129 1.00 94.88 358 GLY A CA 1
ATOM 2790 C C . GLY A 1 358 ? -13.129 6.269 26.491 1.00 94.88 358 GLY A C 1
ATOM 2791 O O . GLY A 1 358 ? -13.733 6.334 25.414 1.00 94.88 358 GLY A O 1
ATOM 2792 N N . ASP A 1 359 ? -12.653 7.355 27.101 1.00 95.19 359 ASP A N 1
ATOM 2793 C CA . ASP A 1 359 ? -12.785 8.717 26.572 1.00 95.19 359 ASP A CA 1
ATOM 2794 C C . ASP A 1 359 ? -12.066 8.859 25.223 1.00 95.19 359 ASP A C 1
ATOM 2796 O O . ASP A 1 359 ? -12.632 9.378 24.258 1.00 95.19 359 ASP A O 1
ATOM 2800 N N . ALA A 1 360 ? -10.850 8.314 25.108 1.00 96.00 360 ALA A N 1
ATOM 2801 C CA . ALA A 1 360 ? -10.088 8.346 23.866 1.00 96.00 360 ALA A CA 1
ATOM 2802 C C . ALA A 1 360 ? -10.769 7.565 22.726 1.00 96.00 360 ALA A C 1
ATOM 2804 O O . ALA A 1 360 ? -10.758 8.051 21.596 1.00 96.00 360 ALA A O 1
ATOM 2805 N N . ILE A 1 361 ? -11.407 6.410 22.980 1.00 96.25 361 ILE A N 1
ATOM 2806 C CA . ILE A 1 361 ? -12.217 5.723 21.950 1.00 96.25 361 ILE A CA 1
ATOM 2807 C C . ILE A 1 361 ? -13.363 6.618 21.475 1.00 96.25 361 ILE A C 1
ATOM 2809 O O . ILE A 1 361 ? -13.574 6.741 20.265 1.00 96.25 361 ILE A O 1
ATOM 2813 N N . SER A 1 362 ? -14.073 7.241 22.419 1.00 95.19 362 SER A N 1
ATOM 2814 C CA . SER A 1 362 ? -15.226 8.107 22.133 1.00 95.19 362 SER A CA 1
ATOM 2815 C C . SER A 1 362 ? -14.842 9.281 21.231 1.00 95.19 362 SER A C 1
ATOM 2817 O O . SER A 1 362 ? -15.568 9.642 20.312 1.00 95.19 362 SER A O 1
ATOM 2819 N N . GLU A 1 363 ? -13.672 9.873 21.470 1.00 95.75 363 GLU A N 1
ATOM 2820 C CA . GLU A 1 363 ? -13.184 11.012 20.693 1.00 95.75 363 GLU A CA 1
ATOM 2821 C C . GLU A 1 363 ? -12.587 10.594 19.339 1.00 95.75 363 GLU A C 1
ATOM 2823 O O . GLU A 1 363 ? -12.767 11.272 18.326 1.00 95.75 363 GLU A O 1
ATOM 2828 N N . ILE A 1 364 ? -11.831 9.494 19.305 1.00 96.19 364 ILE A N 1
ATOM 2829 C CA . ILE A 1 364 ? -10.949 9.170 18.178 1.00 96.19 364 ILE A CA 1
ATOM 2830 C C . ILE A 1 364 ? -11.603 8.184 17.208 1.00 96.19 364 ILE A C 1
ATOM 2832 O O . ILE A 1 364 ? -11.518 8.375 15.989 1.00 96.19 364 ILE A O 1
ATOM 2836 N N . LEU A 1 365 ? -12.219 7.121 17.729 1.00 97.19 365 LEU A N 1
ATOM 2837 C CA . LEU A 1 365 ? -12.636 5.966 16.934 1.00 97.19 365 LEU A CA 1
ATOM 2838 C C . LEU A 1 365 ? -14.131 5.945 16.645 1.00 97.19 365 LEU A C 1
ATOM 2840 O O . LEU A 1 365 ? -14.477 5.697 15.493 1.00 97.19 365 LEU A O 1
ATOM 2844 N N . GLU A 1 366 ? -14.995 6.248 17.622 1.00 95.12 366 GLU A N 1
ATOM 2845 C CA . GLU A 1 366 ? -16.455 6.240 17.411 1.00 95.12 366 GLU A CA 1
ATOM 2846 C C . GLU A 1 366 ? -16.883 7.117 16.219 1.00 95.12 366 GLU A C 1
ATOM 2848 O O . GLU A 1 366 ? -17.563 6.606 15.327 1.00 95.12 366 GLU A O 1
ATOM 2853 N N . PRO A 1 367 ? -16.447 8.388 16.085 1.00 96.56 367 PRO A N 1
ATOM 2854 C CA . PRO A 1 367 ? -16.861 9.210 14.950 1.00 96.56 367 PRO A CA 1
ATOM 2855 C C . PRO A 1 367 ? -16.429 8.605 13.611 1.00 96.56 367 PRO A C 1
ATOM 2857 O O . PRO A 1 367 ? -17.168 8.652 12.629 1.00 96.56 367 PRO A O 1
ATOM 2860 N N . THR A 1 368 ? -15.240 8.000 13.573 1.00 96.31 368 THR A N 1
ATOM 2861 C CA . THR A 1 368 ? -14.682 7.400 12.356 1.00 96.31 368 THR A CA 1
ATOM 2862 C C . THR A 1 368 ? -15.409 6.101 11.992 1.00 96.31 368 THR A C 1
ATOM 2864 O O . THR A 1 368 ? -15.706 5.883 10.817 1.00 96.31 368 THR A O 1
ATOM 2867 N N . SER A 1 369 ? -15.739 5.255 12.974 1.00 95.75 369 SER A N 1
ATOM 2868 C CA . SER A 1 369 ? -16.452 3.993 12.748 1.00 95.75 369 SER A CA 1
ATOM 2869 C C . SER A 1 369 ? -17.898 4.226 12.304 1.00 95.75 369 SER A C 1
ATOM 2871 O O . SER A 1 369 ? -18.354 3.603 11.345 1.00 95.75 369 SER A O 1
ATOM 2873 N N . PHE A 1 370 ? -18.601 5.193 12.900 1.00 94.88 370 PHE A N 1
ATOM 2874 C CA . PHE A 1 370 ? -19.931 5.583 12.430 1.00 94.88 370 PHE A CA 1
ATOM 2875 C C . PHE A 1 370 ? -19.885 6.229 11.047 1.00 94.88 370 PHE A C 1
ATOM 2877 O O . PHE A 1 370 ? -20.744 5.949 10.213 1.00 94.88 370 PHE A O 1
ATOM 2884 N N . HIS A 1 371 ? -18.865 7.041 10.756 1.00 95.19 371 HIS A N 1
ATOM 2885 C CA . HIS A 1 371 ? -18.691 7.607 9.421 1.00 95.19 371 HIS A CA 1
ATOM 2886 C C . HIS A 1 371 ? -18.447 6.530 8.349 1.00 95.19 371 HIS A C 1
ATOM 2888 O O . HIS A 1 371 ? -18.910 6.681 7.218 1.00 95.19 371 HIS A O 1
ATOM 2894 N N . MET A 1 372 ? -17.784 5.424 8.701 1.00 93.81 372 MET A N 1
ATOM 2895 C CA . MET A 1 372 ? -17.618 4.254 7.832 1.00 93.81 372 MET A CA 1
ATOM 2896 C C . MET A 1 372 ? -18.967 3.634 7.444 1.00 93.81 372 MET A C 1
ATOM 2898 O O . MET A 1 372 ? -19.248 3.487 6.255 1.00 93.81 372 MET A O 1
ATOM 2902 N N . LEU A 1 373 ? -19.836 3.362 8.425 1.00 91.75 373 LEU A N 1
ATOM 2903 C CA . LEU A 1 373 ? -21.199 2.875 8.168 1.00 91.75 373 LEU A CA 1
ATOM 2904 C C . LEU A 1 373 ? -22.029 3.880 7.371 1.00 91.75 373 LEU A C 1
ATOM 2906 O O . LEU A 1 373 ? -22.704 3.508 6.416 1.00 91.75 373 LEU A O 1
ATOM 2910 N N . ASN A 1 374 ? -21.958 5.159 7.737 1.00 92.81 374 ASN A N 1
ATOM 2911 C CA . ASN A 1 374 ? -22.715 6.222 7.088 1.00 92.81 374 ASN A CA 1
ATOM 2912 C C . ASN A 1 374 ? -22.331 6.374 5.609 1.00 92.81 374 ASN A C 1
ATOM 2914 O O . ASN A 1 374 ? -23.204 6.524 4.759 1.00 92.81 374 ASN A O 1
ATOM 2918 N N . SER A 1 375 ? -21.032 6.299 5.300 1.00 90.12 375 SER A N 1
ATOM 2919 C CA . SER A 1 375 ? -20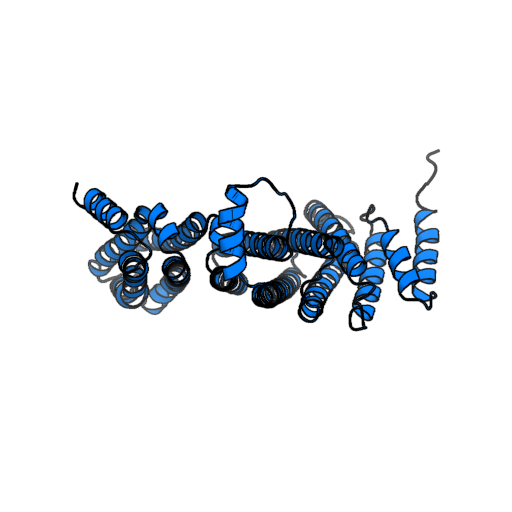.506 6.391 3.930 1.00 90.12 375 SER A CA 1
ATOM 2920 C C . SER A 1 375 ? -21.017 5.259 3.041 1.00 90.12 375 SER A C 1
ATOM 2922 O O . SER A 1 375 ? -21.315 5.472 1.869 1.00 90.12 375 SER A O 1
ATOM 2924 N N . PHE A 1 376 ? -21.139 4.064 3.615 1.00 88.88 376 PHE A N 1
ATOM 2925 C CA . PHE A 1 376 ? -21.683 2.892 2.947 1.00 88.88 376 PHE A CA 1
ATOM 2926 C C . PHE A 1 376 ? -23.209 2.987 2.766 1.00 88.88 376 PHE A C 1
ATOM 2928 O O . PHE A 1 376 ? -23.708 2.955 1.642 1.00 88.88 376 PHE A O 1
ATOM 2935 N N . LEU A 1 377 ? -23.960 3.159 3.859 1.00 88.31 377 LEU A N 1
ATOM 2936 C CA . LEU A 1 377 ? -25.425 3.056 3.868 1.00 88.31 377 LEU A CA 1
ATOM 2937 C C . LEU A 1 377 ? -26.134 4.215 3.152 1.00 88.31 377 LEU A C 1
ATOM 2939 O O . LEU A 1 377 ? -27.200 4.015 2.560 1.00 88.31 377 LEU A O 1
ATOM 2943 N N . ASN A 1 378 ? -25.551 5.418 3.162 1.00 90.19 378 ASN A N 1
ATOM 2944 C CA . ASN A 1 378 ? -26.137 6.583 2.488 1.00 90.19 378 ASN A CA 1
ATOM 2945 C C . ASN A 1 378 ? -25.803 6.665 1.001 1.00 90.19 378 ASN A C 1
ATOM 2947 O O . ASN A 1 378 ? -26.308 7.552 0.314 1.00 90.19 378 ASN A O 1
ATOM 2951 N N . SER A 1 379 ? -24.975 5.761 0.480 1.00 90.38 379 SER A N 1
ATOM 2952 C CA . SER A 1 379 ? -24.658 5.775 -0.939 1.00 90.38 379 SER A CA 1
ATOM 2953 C C . SER A 1 379 ? -25.891 5.456 -1.790 1.00 90.38 379 SER A C 1
ATOM 2955 O O . SER A 1 379 ? -26.675 4.551 -1.480 1.00 90.38 379 SER A O 1
ATOM 2957 N N . ALA A 1 380 ? -26.030 6.190 -2.895 1.00 87.88 380 ALA A N 1
ATOM 2958 C CA . ALA A 1 380 ? -26.998 5.902 -3.950 1.00 87.88 380 ALA A CA 1
ATOM 2959 C C . ALA A 1 380 ? -26.591 4.688 -4.808 1.00 87.88 380 ALA A C 1
ATOM 2961 O O . ALA A 1 380 ? -27.430 4.135 -5.510 1.00 87.88 380 ALA A O 1
ATOM 2962 N N . GLN A 1 381 ? -25.320 4.269 -4.754 1.00 86.88 381 GLN A N 1
ATOM 2963 C CA . GLN A 1 381 ? -24.828 3.095 -5.486 1.00 86.88 381 GLN A CA 1
ATOM 2964 C C . GLN A 1 381 ? -25.217 1.773 -4.805 1.00 86.88 381 GLN A C 1
ATOM 2966 O O . GLN A 1 381 ? -25.284 0.744 -5.472 1.00 86.88 381 GLN A O 1
ATOM 2971 N N . VAL A 1 382 ? -25.515 1.797 -3.500 1.00 88.12 382 VAL A N 1
ATOM 2972 C CA . VAL A 1 382 ? -26.067 0.640 -2.783 1.00 88.12 382 VAL A CA 1
ATOM 2973 C C . VAL A 1 382 ? -27.573 0.599 -3.031 1.00 88.12 382 VAL A C 1
ATOM 2975 O O . VAL A 1 382 ? -28.305 1.494 -2.600 1.00 88.12 382 VAL A O 1
ATOM 2978 N N . LYS A 1 383 ? -28.039 -0.432 -3.739 1.00 90.81 383 LYS A N 1
ATOM 2979 C CA . LYS A 1 383 ? -29.441 -0.566 -4.159 1.00 90.81 383 LYS A CA 1
ATOM 2980 C C . LYS A 1 383 ? -30.373 -0.797 -2.967 1.00 90.81 383 LYS A C 1
ATOM 2982 O O . LYS A 1 383 ? -29.953 -1.289 -1.921 1.00 90.81 383 LYS A O 1
ATOM 2987 N N . SER A 1 384 ? -31.659 -0.493 -3.128 1.00 89.62 384 SER A N 1
ATOM 2988 C CA . SER A 1 384 ? -32.666 -0.716 -2.080 1.00 89.62 384 SER A CA 1
ATOM 2989 C C . SER A 1 384 ? -32.714 -2.177 -1.634 1.00 89.62 384 SER A C 1
ATOM 2991 O O . SER A 1 384 ? -32.745 -2.44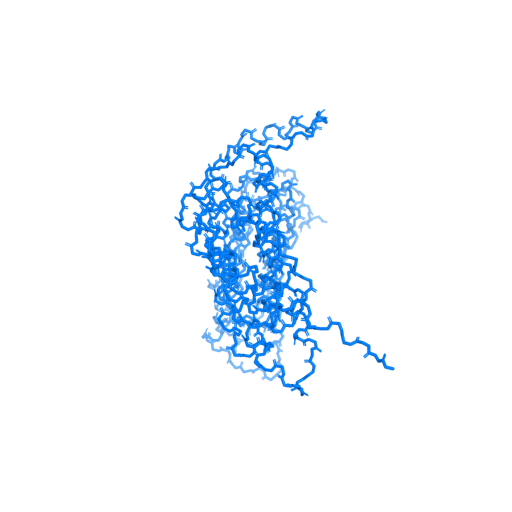5 -0.439 1.00 89.62 384 SER A O 1
ATOM 2993 N N . GLU A 1 385 ? -32.625 -3.122 -2.570 1.00 92.12 385 GLU A N 1
ATOM 2994 C CA . GLU A 1 385 ? -32.602 -4.562 -2.292 1.00 92.12 385 GLU A CA 1
ATOM 2995 C C . GLU A 1 385 ? -31.408 -4.949 -1.416 1.00 92.12 385 GLU A C 1
ATOM 2997 O O . GLU A 1 385 ? -31.547 -5.731 -0.481 1.00 92.12 385 GLU A O 1
ATOM 3002 N N . GLN A 1 386 ? -30.242 -4.353 -1.670 1.00 92.19 386 GLN A N 1
ATOM 3003 C CA . GLN A 1 386 ? -29.044 -4.550 -0.855 1.00 92.19 386 GLN A CA 1
ATOM 3004 C C . GLN A 1 386 ? -29.240 -3.987 0.558 1.00 92.19 386 GLN A C 1
ATOM 3006 O O . GLN A 1 386 ? -28.880 -4.635 1.537 1.00 92.19 386 GLN A O 1
ATOM 3011 N N . LYS A 1 387 ? -29.878 -2.818 0.696 1.00 90.75 387 LYS A N 1
ATOM 3012 C CA . LYS A 1 387 ? -30.222 -2.260 2.016 1.00 90.75 387 LYS A CA 1
ATOM 3013 C C . LYS A 1 387 ? -31.216 -3.148 2.767 1.00 90.75 387 LYS A C 1
ATOM 3015 O O . LYS A 1 387 ? -31.049 -3.348 3.967 1.00 90.75 387 LYS A O 1
ATOM 3020 N N . PHE A 1 388 ? -32.197 -3.728 2.074 1.00 91.38 388 PHE A N 1
ATOM 3021 C CA . PHE A 1 388 ? -33.114 -4.701 2.668 1.00 91.38 388 PHE A CA 1
ATOM 3022 C C . PHE A 1 388 ? -32.393 -5.967 3.133 1.00 91.38 388 PHE A C 1
ATOM 3024 O O . PHE A 1 388 ? -32.666 -6.406 4.241 1.00 91.38 388 PHE A O 1
ATOM 3031 N N . GLN A 1 389 ? -31.424 -6.490 2.375 1.00 93.31 389 GLN A N 1
ATOM 3032 C CA . GLN A 1 389 ? -30.615 -7.639 2.813 1.00 93.31 389 GLN A CA 1
ATOM 3033 C C . GLN A 1 389 ? -29.828 -7.351 4.098 1.00 93.31 389 GLN A C 1
ATOM 3035 O O . GLN A 1 389 ? -29.674 -8.230 4.941 1.00 93.31 389 GLN A O 1
ATOM 3040 N N . ILE A 1 390 ? -29.346 -6.117 4.280 1.00 91.94 390 ILE A N 1
ATOM 3041 C CA . ILE A 1 390 ? -28.680 -5.717 5.528 1.00 91.94 390 ILE A CA 1
ATOM 3042 C C . ILE A 1 390 ? -29.679 -5.724 6.688 1.00 91.94 390 ILE A C 1
ATOM 3044 O O . ILE A 1 390 ? -29.357 -6.219 7.764 1.00 91.94 390 ILE A O 1
ATOM 3048 N N . LEU A 1 391 ? -30.884 -5.185 6.480 1.00 92.00 391 LEU A N 1
ATOM 3049 C CA . LEU A 1 391 ? -31.935 -5.179 7.500 1.00 92.00 391 LEU A CA 1
ATOM 3050 C C . LEU A 1 391 ? -32.406 -6.597 7.839 1.00 92.00 391 LEU A C 1
ATOM 3052 O O . LEU A 1 391 ? -32.541 -6.918 9.013 1.00 92.00 391 LEU A O 1
ATOM 3056 N N . GLU A 1 392 ? -32.605 -7.447 6.835 1.00 94.12 392 GLU A N 1
ATOM 3057 C CA . GLU A 1 392 ? -32.946 -8.857 7.019 1.00 94.12 392 GLU A CA 1
ATOM 3058 C C . GLU A 1 392 ? -31.852 -9.581 7.800 1.00 94.12 392 GLU A C 1
ATOM 3060 O O . GLU A 1 392 ? -32.156 -10.282 8.748 1.00 94.12 392 GLU A O 1
ATOM 3065 N N . TRP A 1 393 ? -30.574 -9.343 7.500 1.00 94.56 393 TRP A N 1
ATOM 3066 C CA . TRP A 1 393 ? -29.483 -9.929 8.280 1.00 94.56 393 TRP A CA 1
ATOM 3067 C C . TRP A 1 393 ? -29.418 -9.422 9.734 1.00 94.56 393 TRP A C 1
ATOM 3069 O O . TRP A 1 393 ? -28.966 -10.153 10.613 1.00 94.56 393 TRP A O 1
ATOM 3079 N N . LEU A 1 394 ? -29.821 -8.175 9.999 1.00 91.19 394 LEU A N 1
ATOM 3080 C CA . LEU A 1 394 ? -29.800 -7.590 11.346 1.00 91.19 394 LEU A CA 1
ATOM 3081 C C . LEU A 1 394 ? -30.997 -8.005 12.215 1.00 91.19 394 LEU A C 1
ATOM 3083 O O . LEU A 1 394 ? -30.859 -8.045 13.437 1.00 91.19 394 LEU A O 1
ATOM 3087 N N . PHE A 1 395 ? -32.165 -8.235 11.610 1.00 92.94 395 PHE A N 1
ATOM 3088 C CA . PHE A 1 395 ? -33.439 -8.401 12.324 1.00 92.94 395 PHE A CA 1
ATOM 3089 C C . PHE A 1 395 ? -34.186 -9.708 12.021 1.00 92.94 395 PHE A C 1
ATOM 3091 O O . PHE A 1 395 ? -35.136 -10.019 12.743 1.00 92.94 395 PHE A O 1
ATOM 3098 N N . GLY A 1 396 ? -33.813 -10.421 10.959 1.00 81.12 396 GLY A N 1
ATOM 3099 C CA . GLY A 1 396 ? -34.337 -11.738 10.589 1.00 81.12 396 GLY A CA 1
ATOM 3100 C C . GLY A 1 396 ? -33.483 -12.850 11.168 1.00 81.12 396 GLY A C 1
ATOM 3101 O O . GLY A 1 396 ? -34.092 -13.849 11.612 1.00 81.12 396 GLY A O 1
#

pLDDT: mean 84.72, std 15.52, range [29.84, 98.38]

Secondary structure (DSSP, 8-state):
-PPP-TTSHHHHHHHHHHHHHH---HHHHHHHHHS------SHHHHHHHHHHHHHHHHHTTS--TTTHHHHHHHHHHHHHHHHHHHHHHHHS-S-SS-HHHHHHHHHHHHHHHHHHHHHHHHHTTS---S-HHHHHHHHHHHHHHHHHHHHHHHHTTTSTTTHHHHHHHHHHHHHHHHHHHHHHHHTS-HHHHHHHHHHHTTS------HHHHHHHHHHHHHHHHHHHHHHHHHTTTTTHHHHHHHHHHHHHHHHHSTTHHHHHS-HHHHHHHHHHHHHHHHHHHHHHHT-TTPPPPPHHHHHHHHHHHHHHHHHHHHHHHH-HHHHHHTHHHHHHHHHHHHHHHHHHHT-GGGHHHHHHHHHHTHHHHHHHHHHHHT-SSS-HHHHHHHHHHHH-

Organism: Solanum commersonii (NCBI:txid4109)